Protein AF-A0A317F4U5-F1 (afdb_monomer_lite)

Radius of gyration: 27.17 Å; chains: 1; bounding box: 65×40×74 Å

Organism: NCBI:txid2203212

Sequence (390 aa):
MQNIIIYLKTLVPTIFLISTFNKLPAQENFINSLKSPYTVKEIDSVRKLLRTVDDRAFVFFRNNENKIIKLKGKTYVLELLSNIIYENKIKPYVINKDARPDWLYIEADLKQYGRFGRHAFLGRKAKQFRRQNDWSNAVPAYDQFFKEFPEDFNFYGWNMLTWEVFEGTLDKSLLKTALGWAKYTCRHFEKNGSLDDKASAIDTYANLLYKLGHRHKAITAQNMAVSFIKHSLDKELLSDLEKNLRLMKEGQPTWPLPTDQGIIFDNKLSWEALKSKAKAENKYIFLDCFATWCGPCKAMDADVFPRKVVGDALNRGFINVKIQFDQTSADNSYVKSWANDARTIEQQYQITGFPTYLFFSPDGELVQRETGYLNVTSFLELINKAKGSS

Secondary structure (DSSP, 8-state):
-----------S-TTSSTTTTTTHHHHHHHHHH--SSPPHHHHHHHHHH--STTSHHHHHHHHTHHHHHHHH-SSHHHHHHHHHHIIIIIGGG-SSTT----HHHHHHHHGGGHHHHHHHHHHHHHHHHHHTT-HHHHHHHHHHHHHH-GGG--HHHHHHHHHHHHHH---HHHHHHHHHHHHHHHHHHHHH--HHHHHHHHHHHHHHHHHTT-HHHHHHHHHHHHHHHTT-S-HHHHHHHHHHHHHHHHT--SS--TTSSS--EE-S--HHHHHHHHHHHT-EEEEEEE-TT-HHHHHHHHHTTT-HHHHHHHTTTEEEEEEE-S--TT--HHHHHTHHHHHHHHHHTT--SSSEEEEE-TTS-EEEEEES---HHHHHHHHHHHHS--

Foldseek 3Di:
DDDDDDDDPDDDDPPVPPVPPVPPPVLVVLLVPDDPPDDPVSLVVLLVQDQACPTVSVVSLVVCVVSVCVPPNNCVSLVSNLVRCCVPQPCVQLVDLPRDHPLVVSLVVLVVVPSSSVLNSLVVQLVSCVSPLVLVRNLVSVLVNCVSCVVPDPLVVLLVVLVCQLQSDLDLVSLVSSLVSLVVSLVVCVPPNQLLSNLSSLLSNLLSCVSNVVLVVSLVSLVVSLVSCVPPPCPVSNVLSVVLNVCSVVSHHSYQDLLNWFADADQDDDPVRQLVVLLVVQAKEKEWEAEPPDPLQVVCVVAARGDSNNSNLDVPRYRYHYAHLDDDPSDDPSNVSCPVVSVVCCVVVVDPAPGKIWMAGSNGHTQAIDHTHDHNVRSSVRSVSSVPSD

InterPro domains:
  IPR012336 Thioredoxin-like fold [PF13098] (276-386)
  IPR013766 Thioredoxin domain [PS51352] (246-388)
  IPR017937 Thioredoxin, conserved site [PS00194] (286-304)
  IPR036249 Thioredoxin-like superfamily [SSF52833] (267-386)

Structure (mmCIF, N/CA/C/O backbone):
data_AF-A0A317F4U5-F1
#
_entry.id   AF-A0A317F4U5-F1
#
loop_
_atom_site.group_PDB
_atom_site.id
_atom_site.type_symbol
_atom_site.label_atom_id
_atom_site.label_alt_id
_atom_site.label_comp_id
_atom_site.label_asym_id
_atom_site.label_entity_id
_atom_site.label_seq_id
_atom_site.pdbx_PDB_ins_code
_atom_site.Cartn_x
_atom_site.Cartn_y
_atom_site.Cartn_z
_atom_site.occupancy
_atom_site.B_iso_or_equiv
_atom_site.auth_seq_id
_atom_site.auth_comp_id
_atom_site.auth_asym_id
_atom_site.auth_atom_id
_atom_site.pdbx_PDB_model_num
ATOM 1 N N . MET A 1 1 ? -33.979 2.540 -44.798 1.00 33.62 1 MET A N 1
ATOM 2 C CA . MET A 1 1 ? -33.239 3.022 -45.988 1.00 33.62 1 MET A CA 1
ATOM 3 C C . MET A 1 1 ? -32.555 4.321 -45.586 1.00 33.62 1 MET A C 1
ATOM 5 O O . MET A 1 1 ? -33.257 5.200 -45.118 1.00 33.62 1 MET A O 1
ATOM 9 N N . GLN A 1 2 ? -31.235 4.284 -45.346 1.00 33.12 2 GLN A N 1
ATOM 10 C CA . GLN A 1 2 ? -30.190 4.815 -46.258 1.00 33.12 2 GLN A CA 1
ATOM 11 C C . GLN A 1 2 ? -30.317 6.331 -46.456 1.00 33.12 2 GLN A C 1
ATOM 13 O O . GLN A 1 2 ? -31.392 6.794 -46.790 1.00 33.12 2 GLN A O 1
ATOM 18 N N . ASN A 1 3 ? -29.298 7.175 -46.393 1.00 35.44 3 ASN A N 1
ATOM 19 C CA . ASN A 1 3 ? -27.866 7.128 -46.104 1.00 35.44 3 ASN A CA 1
ATOM 20 C C . ASN A 1 3 ? -27.429 8.615 -46.142 1.00 35.44 3 ASN A C 1
ATOM 22 O O . ASN A 1 3 ? -28.185 9.461 -46.614 1.00 35.44 3 ASN A O 1
ATOM 26 N N . ILE A 1 4 ? -26.161 8.862 -45.805 1.00 35.97 4 ILE A N 1
ATOM 27 C CA . ILE A 1 4 ? -25.355 10.065 -46.099 1.00 35.97 4 ILE A CA 1
ATOM 28 C C . ILE A 1 4 ? -25.397 11.166 -45.013 1.00 35.97 4 ILE A C 1
ATOM 30 O O . ILE A 1 4 ? -26.463 11.681 -44.720 1.00 35.97 4 ILE A O 1
ATOM 34 N N . ILE A 1 5 ? -24.319 11.688 -44.407 1.00 34.06 5 ILE A N 1
ATOM 35 C CA . ILE A 1 5 ? -22.869 11.410 -44.260 1.00 34.06 5 ILE A CA 1
ATOM 36 C C . ILE A 1 5 ? -22.247 12.774 -43.900 1.00 34.06 5 ILE A C 1
ATOM 38 O O . ILE A 1 5 ? -22.486 13.751 -44.595 1.00 34.06 5 ILE A O 1
ATOM 42 N N . ILE A 1 6 ? -21.452 12.793 -42.823 1.00 39.09 6 ILE A N 1
ATOM 43 C CA . ILE A 1 6 ? -20.218 13.581 -42.637 1.00 39.09 6 ILE A CA 1
ATOM 44 C C . ILE A 1 6 ? -20.325 15.095 -42.857 1.00 39.09 6 ILE A C 1
ATOM 46 O O . ILE A 1 6 ? -20.330 15.538 -43.986 1.00 39.09 6 ILE A O 1
ATOM 50 N N . TYR A 1 7 ? -20.232 15.882 -41.783 1.00 29.39 7 TYR A N 1
ATOM 51 C CA . TYR A 1 7 ? -19.363 17.069 -41.683 1.00 29.39 7 TYR A CA 1
ATOM 52 C C . TYR A 1 7 ? -19.534 17.642 -40.273 1.00 29.39 7 TYR A C 1
ATOM 54 O O . TYR A 1 7 ? -20.609 18.133 -39.968 1.00 29.39 7 TYR A O 1
ATOM 62 N N . LEU A 1 8 ? -18.514 17.505 -39.410 1.00 27.95 8 LEU A N 1
ATOM 63 C CA . LEU A 1 8 ? -18.194 18.361 -38.238 1.00 27.95 8 LEU A CA 1
ATOM 64 C C . LEU A 1 8 ? -17.140 17.676 -37.337 1.00 27.95 8 LEU A C 1
ATOM 66 O O . LEU A 1 8 ? -17.320 17.479 -36.139 1.00 27.95 8 LEU A O 1
ATOM 70 N N . LYS A 1 9 ? -16.004 17.283 -37.925 1.00 33.62 9 LYS A N 1
ATOM 71 C CA . LYS A 1 9 ? -14.795 16.881 -37.182 1.00 33.62 9 LYS A CA 1
ATOM 72 C C . LYS A 1 9 ? -13.543 17.440 -37.849 1.00 33.62 9 LYS A C 1
ATOM 74 O O . LYS A 1 9 ? -12.649 16.695 -38.207 1.00 33.62 9 LYS A O 1
ATOM 79 N N . THR A 1 10 ? -13.459 18.753 -38.017 1.00 41.75 10 THR A N 1
ATOM 80 C CA . THR A 1 10 ? -12.190 19.402 -38.377 1.00 41.75 10 THR A CA 1
ATOM 81 C C . THR A 1 10 ? -12.264 20.876 -38.026 1.00 41.75 10 THR A C 1
ATOM 83 O O . THR A 1 10 ? -12.712 21.652 -38.856 1.00 41.75 10 THR A O 1
ATOM 86 N N . LEU A 1 11 ? -11.826 21.260 -36.826 1.00 34.50 11 LEU A N 1
ATOM 87 C CA . LEU A 1 11 ? -11.314 22.605 -36.545 1.00 34.50 11 LEU A CA 1
ATOM 88 C C . LEU A 1 11 ? -10.354 22.529 -35.335 1.00 34.50 11 LEU A C 1
ATOM 90 O O . LEU A 1 11 ? -10.784 22.568 -34.190 1.00 34.50 11 LEU A O 1
ATOM 94 N N . VAL A 1 12 ? -9.053 22.451 -35.670 1.00 33.56 12 VAL A N 1
ATOM 95 C CA . VAL A 1 12 ? -7.865 22.941 -34.920 1.00 33.56 12 VAL A CA 1
ATOM 96 C C . VAL A 1 12 ? -7.406 22.087 -33.703 1.00 33.56 12 VAL A C 1
ATOM 98 O O . VAL A 1 12 ? -8.229 21.740 -32.864 1.00 33.56 12 VAL A O 1
ATOM 101 N N . PRO A 1 13 ? -6.097 21.722 -33.581 1.00 39.84 13 PRO A N 1
ATOM 102 C CA . PRO A 1 13 ? -4.945 22.535 -33.972 1.00 39.84 13 PRO A CA 1
ATOM 103 C C . PRO A 1 13 ? -3.962 21.915 -34.972 1.00 39.84 13 PRO A C 1
ATOM 105 O O . PRO A 1 13 ? -3.131 21.068 -34.651 1.00 39.84 13 PRO A O 1
ATOM 108 N N . THR A 1 14 ? -3.935 22.522 -36.158 1.00 41.16 14 THR A N 1
ATOM 109 C CA . THR A 1 14 ? -2.907 22.390 -37.206 1.00 41.16 14 THR A CA 1
ATOM 110 C C . THR A 1 14 ? -1.598 23.128 -36.865 1.00 41.16 14 THR A C 1
ATOM 112 O O . THR A 1 14 ? -0.742 23.295 -37.724 1.00 41.16 14 THR A O 1
ATOM 115 N N . ILE A 1 15 ? -1.392 23.560 -35.615 1.00 36.44 15 ILE A N 1
ATOM 116 C CA . ILE A 1 15 ? -0.146 24.231 -35.187 1.00 36.44 15 ILE A CA 1
ATOM 117 C C . ILE A 1 15 ? 0.834 23.251 -34.508 1.00 36.44 15 ILE A C 1
ATOM 119 O O . ILE A 1 15 ? 2.022 23.536 -34.412 1.00 36.44 15 ILE A O 1
ATOM 123 N N . PHE A 1 16 ? 0.402 22.035 -34.143 1.00 34.94 16 PHE A N 1
ATOM 124 C CA . PHE A 1 16 ? 1.296 21.027 -33.542 1.00 34.94 16 PHE A CA 1
ATOM 125 C C . PHE A 1 16 ? 1.908 20.025 -34.541 1.00 34.94 16 PHE A C 1
ATOM 127 O O . PHE A 1 16 ? 2.771 19.233 -34.169 1.00 34.94 16 PHE A O 1
ATOM 134 N N . LEU A 1 17 ? 1.492 20.054 -35.812 1.00 35.16 17 LEU A N 1
ATOM 135 C CA . LEU A 1 17 ? 1.841 19.031 -36.814 1.00 35.16 17 LEU A CA 1
ATOM 136 C C . LEU A 1 17 ? 3.035 19.378 -37.719 1.00 35.16 17 LEU A C 1
ATOM 138 O O . LEU A 1 17 ? 3.534 18.506 -38.422 1.00 35.16 17 LEU A O 1
ATOM 142 N N . ILE A 1 18 ? 3.539 20.615 -37.693 1.00 34.22 18 ILE A N 1
ATOM 143 C CA . ILE A 1 18 ? 4.608 21.040 -38.619 1.00 34.22 18 ILE A CA 1
ATOM 144 C C . ILE A 1 18 ? 6.018 20.806 -38.032 1.00 34.22 18 ILE A C 1
ATOM 146 O O . ILE A 1 18 ? 6.995 20.750 -38.775 1.00 34.22 18 ILE A O 1
ATOM 150 N N . SER A 1 19 ? 6.159 20.553 -36.723 1.00 36.72 19 SER A N 1
ATOM 151 C CA . SER A 1 19 ? 7.471 20.246 -36.113 1.00 36.72 19 SER A CA 1
ATOM 152 C C . SER A 1 19 ? 7.798 18.747 -36.007 1.00 36.72 19 SER A C 1
ATOM 154 O O . SER A 1 19 ? 8.943 18.391 -35.711 1.00 36.72 19 SER A O 1
ATOM 156 N N . THR A 1 20 ? 6.832 17.860 -36.274 1.00 41.16 20 THR A N 1
ATOM 157 C CA . THR A 1 20 ? 6.975 16.399 -36.129 1.00 41.16 20 THR A CA 1
ATOM 158 C C . THR A 1 20 ? 7.305 15.671 -37.433 1.00 41.16 20 THR A C 1
ATOM 160 O O . THR A 1 20 ? 7.953 14.628 -37.385 1.00 41.16 20 THR A O 1
ATOM 163 N N . PHE A 1 21 ? 6.971 16.223 -38.603 1.00 40.38 21 PHE A N 1
ATOM 164 C CA . PHE A 1 21 ? 7.146 15.505 -39.876 1.00 40.38 21 PHE A CA 1
ATOM 165 C C . PHE A 1 21 ? 8.576 15.511 -40.451 1.00 40.38 21 PHE A C 1
ATOM 167 O O . PHE A 1 21 ? 8.956 14.561 -41.128 1.00 40.38 21 PHE A O 1
ATOM 174 N N . ASN A 1 22 ? 9.420 16.495 -40.120 1.00 40.59 22 ASN A N 1
ATOM 175 C CA . ASN A 1 22 ? 10.781 16.591 -40.682 1.00 40.59 22 ASN A CA 1
ATOM 176 C C . ASN A 1 22 ? 11.891 15.921 -39.842 1.00 40.59 22 ASN A C 1
ATOM 178 O O . ASN A 1 22 ? 13.041 15.888 -40.273 1.00 40.59 22 ASN A O 1
ATOM 182 N N . LYS A 1 23 ? 11.587 15.364 -38.656 1.00 47.59 23 LYS A N 1
ATOM 183 C CA . LYS A 1 23 ? 12.585 14.662 -37.810 1.00 47.59 23 LYS A CA 1
ATOM 184 C C . LYS A 1 23 ? 12.578 13.135 -37.951 1.00 47.59 23 LYS A C 1
ATOM 186 O O . LYS A 1 23 ? 13.573 12.506 -37.594 1.00 47.59 23 LYS A O 1
ATOM 191 N N . LEU A 1 24 ? 11.503 12.552 -38.482 1.00 55.19 24 LEU A N 1
ATOM 192 C CA . LEU A 1 24 ? 11.314 11.099 -38.578 1.00 55.19 24 LEU A CA 1
ATOM 193 C C . LEU A 1 24 ? 12.369 10.392 -39.461 1.00 55.19 24 LEU A C 1
ATOM 195 O O . LEU A 1 24 ? 12.986 9.450 -38.969 1.00 55.19 24 LEU A O 1
ATOM 199 N N . PRO A 1 25 ? 12.708 10.851 -40.685 1.00 61.28 25 PRO A N 1
ATOM 200 C CA . PRO A 1 25 ? 13.601 10.088 -41.567 1.00 61.28 25 PRO A CA 1
ATOM 201 C C . PRO A 1 25 ? 15.041 9.984 -41.043 1.00 61.28 25 PRO A C 1
ATOM 203 O O . PRO A 1 25 ? 15.670 8.934 -41.127 1.00 61.28 25 PRO A O 1
ATOM 206 N N . ALA A 1 26 ? 15.575 11.060 -40.457 1.00 63.44 26 ALA A N 1
ATOM 207 C CA . ALA A 1 26 ? 16.945 11.081 -39.937 1.00 63.44 26 ALA A CA 1
ATOM 208 C C . ALA A 1 26 ? 17.109 10.196 -38.687 1.00 63.44 26 ALA A C 1
ATOM 210 O O . ALA A 1 26 ? 18.132 9.531 -38.520 1.00 63.44 26 ALA A O 1
ATOM 211 N N . GLN A 1 27 ? 16.090 10.161 -37.825 1.00 66.44 27 GLN A N 1
ATOM 212 C CA . GLN A 1 27 ? 16.061 9.298 -36.642 1.00 66.44 27 GLN A CA 1
ATOM 213 C C . GLN A 1 27 ? 15.911 7.822 -37.026 1.00 66.44 27 GLN A C 1
ATOM 215 O O . GLN A 1 27 ? 16.589 6.965 -36.456 1.00 66.44 27 GLN A O 1
ATOM 220 N N . GLU A 1 28 ? 15.074 7.527 -38.023 1.00 68.38 28 GLU A N 1
ATOM 221 C CA . GLU A 1 28 ? 14.923 6.180 -38.573 1.00 68.38 28 GLU A CA 1
ATOM 222 C C . GLU A 1 28 ? 16.214 5.686 -39.233 1.00 68.38 28 GLU A C 1
ATOM 224 O O . GLU A 1 28 ? 16.659 4.572 -38.951 1.00 68.38 28 GLU A O 1
ATOM 229 N N . ASN A 1 29 ? 16.862 6.529 -40.041 1.00 76.69 29 ASN A N 1
ATOM 230 C CA . ASN A 1 29 ? 18.138 6.209 -40.677 1.00 76.69 29 ASN A CA 1
ATOM 231 C C . ASN A 1 29 ? 19.235 5.934 -39.642 1.00 76.69 29 ASN A C 1
ATOM 233 O O . ASN A 1 29 ? 20.003 4.987 -39.805 1.00 76.69 29 ASN A O 1
ATOM 237 N N . PHE A 1 30 ? 19.273 6.701 -38.547 1.00 87.06 30 PHE A N 1
ATOM 238 C CA . PHE A 1 30 ? 20.222 6.468 -37.461 1.00 87.06 30 PHE A CA 1
ATOM 239 C C . PHE A 1 30 ? 20.032 5.089 -36.819 1.00 87.06 30 PHE A C 1
ATOM 241 O O . PHE A 1 30 ? 20.983 4.310 -36.791 1.00 87.06 30 PHE A O 1
ATOM 248 N N . ILE A 1 31 ? 18.821 4.750 -36.358 1.00 89.81 31 ILE A N 1
ATOM 249 C CA . ILE A 1 31 ? 18.563 3.464 -35.684 1.00 89.81 31 ILE A CA 1
ATOM 250 C C . ILE A 1 31 ? 18.871 2.290 -36.623 1.00 89.81 31 ILE A C 1
ATOM 252 O O . ILE A 1 31 ? 19.508 1.324 -36.204 1.00 89.81 31 ILE A O 1
ATOM 256 N N . ASN A 1 32 ? 18.470 2.388 -37.894 1.00 86.94 32 ASN A N 1
ATOM 257 C CA . ASN A 1 32 ? 18.713 1.340 -38.888 1.00 86.94 32 ASN A CA 1
ATOM 258 C C . ASN A 1 32 ? 20.203 1.174 -39.245 1.00 86.94 32 ASN A C 1
ATOM 260 O O . ASN A 1 32 ? 20.604 0.100 -39.689 1.00 86.94 32 ASN A O 1
ATOM 264 N N . SER A 1 33 ? 21.027 2.213 -39.062 1.00 90.25 33 SER A N 1
ATOM 265 C CA . SER A 1 33 ? 22.470 2.158 -39.338 1.00 90.25 33 SER A CA 1
ATOM 266 C C . SER A 1 33 ? 23.286 1.441 -38.255 1.00 90.25 33 SER A C 1
ATOM 268 O O . SER A 1 33 ? 24.412 1.015 -38.520 1.00 90.25 33 SER A O 1
ATOM 270 N N . LEU A 1 34 ? 22.733 1.285 -37.045 1.00 92.31 34 LEU A N 1
ATOM 271 C CA . LEU A 1 34 ? 23.450 0.711 -35.907 1.00 92.31 34 LEU A CA 1
ATOM 272 C C . LEU A 1 34 ? 23.696 -0.789 -36.094 1.00 92.31 34 LEU A C 1
ATOM 274 O O . LEU A 1 34 ? 22.777 -1.564 -36.369 1.00 92.31 34 LEU A O 1
ATOM 278 N N . LYS A 1 35 ? 24.934 -1.224 -35.842 1.00 90.69 35 LYS A N 1
ATOM 279 C CA . LYS A 1 35 ? 25.339 -2.637 -35.879 1.00 90.69 35 LYS A CA 1
ATOM 280 C C . LYS A 1 35 ? 25.895 -3.070 -34.526 1.00 90.69 35 LYS A C 1
ATOM 282 O O . LYS A 1 35 ? 26.501 -2.287 -33.811 1.00 90.69 35 LYS A O 1
ATOM 287 N N . SER A 1 36 ? 25.650 -4.326 -34.164 1.00 87.62 36 SER A N 1
ATOM 288 C CA . SER A 1 36 ? 26.175 -4.919 -32.928 1.00 87.62 36 SER A CA 1
ATOM 289 C C . SER A 1 36 ? 27.643 -5.348 -33.123 1.00 87.62 36 SER A C 1
ATOM 291 O O . SER A 1 36 ? 27.949 -5.831 -34.215 1.00 87.62 36 SER A O 1
ATOM 293 N N . PRO A 1 37 ? 28.530 -5.241 -32.110 1.00 91.62 37 PRO A N 1
ATOM 294 C CA . PRO A 1 37 ? 28.273 -4.814 -30.729 1.00 91.62 37 PRO A CA 1
ATOM 295 C C . PRO A 1 37 ? 27.984 -3.312 -30.610 1.00 91.62 37 PRO A C 1
ATOM 297 O O . PRO A 1 37 ? 28.650 -2.498 -31.234 1.00 91.62 37 PRO A O 1
ATOM 300 N N . TYR A 1 38 ? 26.991 -2.957 -29.789 1.00 94.44 38 TYR A N 1
ATOM 301 C CA . TYR A 1 38 ? 26.624 -1.558 -29.553 1.00 94.44 38 TYR A CA 1
ATOM 302 C C . TYR A 1 38 ? 27.523 -0.925 -28.494 1.00 94.44 38 TYR A C 1
ATOM 304 O O . TYR A 1 38 ? 27.883 -1.564 -27.504 1.00 94.44 38 TYR A O 1
ATOM 312 N N . THR A 1 39 ? 27.792 0.364 -28.650 1.00 95.44 39 THR A N 1
ATOM 313 C CA . THR A 1 39 ? 28.438 1.203 -27.642 1.00 95.44 39 THR A CA 1
ATOM 314 C C . THR A 1 39 ? 27.416 1.829 -26.691 1.00 95.44 39 THR A C 1
ATOM 316 O O . THR A 1 39 ? 26.244 2.029 -27.023 1.00 95.44 39 THR A O 1
ATOM 319 N N . VAL A 1 40 ? 27.871 2.213 -25.493 1.00 94.38 40 VAL A N 1
ATOM 320 C CA . VAL A 1 40 ? 27.048 2.922 -24.491 1.00 94.38 40 VAL A CA 1
ATOM 321 C C . VAL A 1 40 ? 26.433 4.192 -25.089 1.00 94.38 40 VAL A C 1
ATOM 323 O O . VAL A 1 40 ? 25.240 4.444 -24.916 1.00 94.38 40 VAL A O 1
ATOM 326 N N . LYS A 1 41 ? 27.231 4.950 -25.853 1.00 95.12 41 LYS A N 1
ATOM 327 C CA . LYS A 1 41 ? 26.834 6.217 -26.479 1.00 95.12 41 LYS A CA 1
ATOM 328 C C . LYS A 1 41 ? 25.754 6.033 -27.546 1.00 95.12 41 LYS A C 1
ATOM 330 O O . LYS A 1 41 ? 24.848 6.863 -27.632 1.00 95.12 41 LYS A O 1
ATOM 335 N N . GLU A 1 42 ? 25.822 4.968 -28.342 1.00 95.69 42 GLU A N 1
ATOM 336 C CA . GLU A 1 42 ? 24.786 4.651 -29.333 1.00 95.69 42 GLU A CA 1
ATOM 337 C C . GLU A 1 42 ? 23.465 4.315 -28.645 1.00 95.69 42 GLU A C 1
ATOM 339 O O . GLU A 1 42 ? 22.442 4.911 -28.978 1.00 95.69 42 GLU A O 1
ATOM 344 N N . ILE A 1 43 ? 23.491 3.455 -27.620 1.00 96.75 43 ILE A N 1
ATOM 345 C CA . ILE A 1 43 ? 22.289 3.111 -26.849 1.00 96.75 43 ILE A CA 1
ATOM 346 C C . ILE A 1 43 ? 21.677 4.348 -26.186 1.00 96.75 43 ILE A C 1
ATOM 348 O O . ILE A 1 43 ? 20.465 4.554 -26.266 1.00 96.75 43 ILE A O 1
ATOM 352 N N . ASP A 1 44 ? 22.496 5.219 -25.597 1.00 95.19 44 ASP A N 1
ATOM 353 C CA . ASP A 1 44 ? 22.004 6.462 -24.997 1.00 95.19 44 ASP A CA 1
ATOM 354 C C . ASP A 1 44 ? 21.450 7.438 -26.040 1.00 95.19 44 ASP A C 1
ATOM 356 O O . ASP A 1 44 ? 20.533 8.206 -25.742 1.00 95.19 44 ASP A O 1
ATOM 360 N N . SER A 1 45 ? 21.962 7.397 -27.271 1.00 94.62 45 SER A N 1
ATOM 361 C CA . SER A 1 45 ? 21.433 8.188 -28.384 1.00 94.62 45 SER A CA 1
ATOM 362 C C . SER A 1 45 ? 20.070 7.663 -28.834 1.00 94.62 45 SER A C 1
ATOM 364 O O . SER A 1 45 ? 19.146 8.462 -28.969 1.00 94.62 45 SER A O 1
ATOM 366 N N . VAL A 1 46 ? 19.892 6.341 -28.960 1.00 95.31 46 VAL A N 1
ATOM 367 C CA . VAL A 1 46 ? 18.578 5.741 -29.261 1.00 95.31 46 VAL A CA 1
ATOM 368 C C . VAL A 1 46 ? 17.578 6.006 -28.135 1.00 95.31 46 VAL A C 1
ATOM 370 O O . VAL A 1 46 ? 16.430 6.352 -28.403 1.00 95.31 46 VAL A O 1
ATOM 373 N N . ARG A 1 47 ? 18.003 5.945 -26.865 1.00 95.06 47 ARG A N 1
ATOM 374 C CA . ARG A 1 47 ? 17.145 6.260 -25.708 1.00 95.06 47 ARG A CA 1
ATOM 375 C C . ARG A 1 47 ? 16.541 7.661 -25.784 1.00 95.06 47 ARG A C 1
ATOM 377 O O . ARG A 1 47 ? 15.396 7.850 -25.394 1.00 95.06 47 ARG A O 1
ATOM 384 N N . LYS A 1 48 ? 17.281 8.656 -26.285 1.00 93.56 48 LYS A N 1
ATOM 385 C CA . LYS A 1 48 ? 16.774 10.036 -26.432 1.00 93.56 48 LYS A CA 1
ATOM 386 C C . LYS A 1 48 ? 15.625 10.147 -27.439 1.00 93.56 48 LYS A C 1
ATOM 388 O O . LYS A 1 48 ? 14.867 11.115 -27.369 1.00 93.56 48 LYS A O 1
ATOM 393 N N . LEU A 1 49 ? 15.514 9.182 -28.350 1.00 92.75 49 LEU A N 1
ATOM 394 C CA . LEU A 1 49 ? 14.453 9.091 -29.351 1.00 92.75 49 LEU A CA 1
ATOM 395 C C . LEU A 1 49 ? 13.203 8.381 -28.817 1.00 92.75 49 LEU A C 1
ATOM 397 O O . LEU A 1 49 ? 12.164 8.452 -29.454 1.00 92.75 49 LEU A O 1
ATOM 401 N N . LEU A 1 50 ? 13.297 7.715 -27.662 1.00 94.75 50 LEU A N 1
ATOM 402 C CA . LEU A 1 50 ? 12.203 6.962 -27.063 1.00 94.75 50 LEU A CA 1
ATOM 403 C C . LEU A 1 50 ? 11.302 7.872 -26.213 1.00 94.75 50 LEU A C 1
ATOM 405 O O . LEU A 1 50 ? 11.699 8.367 -25.155 1.00 94.75 50 LEU A O 1
ATOM 409 N N . ARG A 1 51 ? 10.079 8.082 -26.690 1.00 92.38 51 ARG A N 1
ATOM 410 C CA . ARG A 1 51 ? 9.011 8.906 -26.108 1.00 92.38 51 ARG A CA 1
ATOM 411 C C . ARG A 1 51 ? 7.716 8.129 -25.941 1.00 92.38 51 ARG A C 1
ATOM 413 O O . ARG A 1 51 ? 7.020 8.332 -24.947 1.00 92.38 51 ARG A O 1
ATOM 420 N N . THR A 1 52 ? 7.397 7.279 -26.908 1.00 94.75 52 THR A N 1
ATOM 421 C CA . THR A 1 52 ? 6.145 6.540 -26.972 1.00 94.75 52 THR A CA 1
ATOM 422 C C . THR A 1 52 ? 6.357 5.066 -27.298 1.00 94.75 52 THR A C 1
ATOM 424 O O . THR A 1 52 ? 7.423 4.660 -27.765 1.00 94.75 52 THR A O 1
ATOM 427 N N . VAL A 1 53 ? 5.326 4.256 -27.058 1.00 94.75 53 VAL A N 1
ATOM 428 C CA . VAL A 1 53 ? 5.295 2.843 -27.469 1.00 94.75 53 VAL A CA 1
ATOM 429 C C . VAL A 1 53 ? 5.310 2.644 -28.990 1.00 94.75 53 VAL A C 1
ATOM 431 O O . VAL A 1 53 ? 5.681 1.564 -29.445 1.00 94.75 53 VAL A O 1
ATOM 434 N N . ASP A 1 54 ? 4.955 3.675 -29.762 1.00 92.06 54 ASP A N 1
ATOM 435 C CA . ASP A 1 54 ? 4.883 3.629 -31.228 1.00 92.06 54 ASP A CA 1
ATOM 436 C C . ASP A 1 54 ? 6.221 4.003 -31.894 1.00 92.06 54 ASP A C 1
ATOM 438 O O . ASP A 1 54 ? 6.393 3.861 -33.106 1.00 92.06 54 ASP A O 1
ATOM 442 N N . ASP A 1 55 ? 7.207 4.456 -31.114 1.00 91.44 55 ASP A N 1
ATOM 443 C CA . ASP A 1 55 ? 8.498 4.871 -31.651 1.00 91.44 55 ASP A CA 1
ATOM 444 C C . ASP A 1 55 ? 9.327 3.669 -32.119 1.00 91.44 55 ASP A C 1
ATOM 446 O O . ASP A 1 55 ? 9.447 2.650 -31.432 1.00 91.44 55 ASP A O 1
ATOM 450 N N . ARG A 1 56 ? 10.069 3.822 -33.223 1.00 91.12 56 ARG A N 1
ATOM 451 C CA . ARG A 1 56 ? 11.043 2.797 -33.650 1.00 91.12 56 ARG A CA 1
ATOM 452 C C . ARG A 1 56 ? 12.096 2.490 -32.588 1.00 91.12 56 ARG A C 1
ATOM 454 O O . ARG A 1 56 ? 12.583 1.364 -32.521 1.00 91.12 56 ARG A O 1
ATOM 461 N N . ALA A 1 57 ? 12.433 3.467 -31.746 1.00 94.81 57 ALA A N 1
ATOM 462 C CA . ALA A 1 57 ? 13.315 3.254 -30.605 1.00 94.81 57 ALA A CA 1
ATOM 463 C C . ALA A 1 57 ? 12.748 2.194 -29.644 1.00 94.81 57 ALA A C 1
ATOM 465 O O . ALA A 1 57 ? 13.505 1.352 -29.165 1.00 94.81 57 ALA A O 1
ATOM 466 N N . PHE A 1 58 ? 11.428 2.168 -29.421 1.00 95.75 58 PHE A N 1
ATOM 467 C CA . PHE A 1 58 ? 10.767 1.165 -28.583 1.00 95.75 58 PHE A CA 1
ATOM 468 C C . PHE A 1 58 ? 10.979 -0.240 -29.160 1.00 95.75 58 PHE A C 1
ATOM 470 O O . PHE A 1 58 ? 11.447 -1.145 -28.464 1.00 95.75 58 PHE A O 1
ATOM 477 N N . VAL A 1 59 ? 10.727 -0.399 -30.464 1.00 94.81 59 VAL A N 1
ATOM 478 C CA . VAL A 1 59 ? 10.949 -1.658 -31.197 1.00 94.81 59 VAL A CA 1
ATOM 479 C C . VAL A 1 59 ? 12.424 -2.068 -31.167 1.00 94.81 59 VAL A C 1
ATOM 481 O O . VAL A 1 59 ? 12.736 -3.236 -30.938 1.00 94.81 59 VAL A O 1
ATOM 484 N N . PHE A 1 60 ? 13.345 -1.116 -31.339 1.00 95.94 60 PHE A N 1
ATOM 485 C CA . PHE A 1 60 ? 14.784 -1.368 -31.274 1.00 95.94 60 PHE A CA 1
ATOM 486 C C . PHE A 1 60 ? 15.201 -1.951 -29.920 1.00 95.94 60 PHE A C 1
ATOM 488 O O . PHE A 1 60 ? 15.878 -2.980 -29.889 1.00 95.94 60 PHE A O 1
ATOM 495 N N . PHE A 1 61 ? 14.787 -1.324 -28.813 1.00 97.12 61 PHE A N 1
ATOM 496 C CA . PHE A 1 61 ? 15.092 -1.802 -27.463 1.00 97.12 61 PHE A CA 1
ATOM 497 C C . PHE A 1 61 ? 14.485 -3.182 -27.208 1.00 97.12 61 PHE A C 1
ATOM 499 O O . PHE A 1 61 ? 15.185 -4.066 -26.715 1.00 97.12 61 PHE A O 1
ATOM 506 N N . ARG A 1 62 ? 13.225 -3.393 -27.616 1.00 95.56 62 ARG A N 1
ATOM 507 C CA . ARG A 1 62 ? 12.530 -4.682 -27.491 1.00 95.56 62 ARG A CA 1
ATOM 508 C C . ARG A 1 62 ? 13.284 -5.804 -28.208 1.00 95.56 62 ARG A C 1
ATOM 510 O O . ARG A 1 62 ? 13.522 -6.856 -27.627 1.00 95.56 62 ARG A O 1
ATOM 517 N N . ASN A 1 63 ? 13.698 -5.572 -29.452 1.00 95.19 63 ASN A N 1
ATOM 518 C CA . ASN A 1 63 ? 14.321 -6.602 -30.290 1.00 95.19 63 ASN A CA 1
ATOM 519 C C . ASN A 1 63 ? 15.794 -6.862 -29.946 1.00 95.19 63 ASN A C 1
ATOM 521 O O . ASN A 1 63 ? 16.345 -7.895 -30.324 1.00 95.19 63 ASN A O 1
ATOM 525 N N . ASN A 1 64 ? 16.450 -5.932 -29.249 1.00 95.75 64 ASN A N 1
ATOM 526 C CA . ASN A 1 64 ? 17.875 -6.020 -28.931 1.00 95.75 64 ASN A CA 1
ATOM 527 C C . ASN A 1 64 ? 18.162 -6.159 -27.433 1.00 95.75 64 ASN A C 1
ATOM 529 O O . ASN A 1 64 ? 19.315 -6.021 -27.023 1.00 95.75 64 ASN A O 1
ATOM 533 N N . GLU A 1 65 ? 17.153 -6.486 -26.627 1.00 94.06 65 GLU A N 1
ATOM 534 C CA . GLU A 1 65 ? 17.255 -6.574 -25.171 1.00 94.06 65 GLU A CA 1
ATOM 535 C C . GLU A 1 65 ? 18.478 -7.375 -24.698 1.00 94.06 65 GLU A C 1
ATOM 537 O O . GLU A 1 65 ? 19.328 -6.839 -23.990 1.00 94.06 65 GLU A O 1
ATOM 542 N N . ASN A 1 66 ? 18.637 -8.621 -25.157 1.00 92.69 66 ASN A N 1
ATOM 543 C CA . ASN A 1 66 ? 19.738 -9.499 -24.737 1.00 92.69 66 ASN A CA 1
ATOM 544 C C . ASN A 1 66 ? 21.132 -8.919 -25.033 1.00 92.69 66 ASN A C 1
ATOM 546 O O . ASN A 1 66 ? 22.091 -9.193 -24.311 1.00 92.69 66 ASN A O 1
ATOM 550 N N . LYS A 1 67 ? 21.260 -8.115 -26.097 1.00 94.50 67 LYS A N 1
ATOM 551 C CA . LYS A 1 67 ? 22.519 -7.444 -26.452 1.00 94.50 67 LYS A CA 1
ATOM 552 C C . LYS A 1 67 ? 22.771 -6.251 -25.531 1.00 94.50 67 LYS A C 1
ATOM 554 O O . LYS A 1 67 ? 23.903 -6.030 -25.118 1.00 94.50 67 LYS A O 1
ATOM 559 N N . ILE A 1 68 ? 21.718 -5.510 -25.194 1.00 95.31 68 ILE A N 1
ATOM 560 C CA . ILE A 1 68 ? 21.787 -4.312 -24.350 1.00 95.31 68 ILE A CA 1
ATOM 561 C C . ILE A 1 68 ? 21.998 -4.684 -22.878 1.00 95.31 68 ILE A C 1
ATOM 563 O O . ILE A 1 68 ? 22.728 -3.982 -22.182 1.00 95.31 68 ILE A O 1
ATOM 567 N N . ILE A 1 69 ? 21.460 -5.818 -22.415 1.00 92.25 69 ILE A N 1
ATOM 568 C CA . ILE A 1 69 ? 21.672 -6.331 -21.052 1.00 92.25 69 ILE A CA 1
ATOM 569 C C . ILE A 1 69 ? 23.164 -6.471 -20.729 1.00 92.25 69 ILE A C 1
ATOM 571 O O . ILE A 1 69 ? 23.592 -6.100 -19.637 1.00 92.25 69 ILE A O 1
ATOM 575 N N . LYS A 1 70 ? 23.972 -6.946 -21.688 1.00 89.62 70 LYS A N 1
ATOM 576 C CA . LYS A 1 70 ? 25.430 -7.087 -21.523 1.00 89.62 70 LYS A CA 1
ATOM 577 C C . LYS A 1 70 ? 26.146 -5.749 -21.309 1.00 89.62 70 LYS A C 1
ATOM 579 O O . LYS A 1 70 ? 27.248 -5.737 -20.779 1.00 89.62 70 LYS A O 1
ATOM 584 N N . LEU A 1 71 ? 25.531 -4.648 -21.736 1.00 93.38 71 LEU A N 1
ATOM 585 C CA . LEU A 1 71 ? 26.115 -3.310 -21.728 1.00 93.38 71 LEU A CA 1
ATOM 586 C C . LEU A 1 71 ? 25.595 -2.436 -20.580 1.00 93.38 71 LEU A C 1
ATOM 588 O O . LEU A 1 71 ? 26.349 -1.651 -20.015 1.00 93.38 71 LEU A O 1
ATOM 592 N N . LYS A 1 72 ? 24.296 -2.524 -20.279 1.00 93.50 72 LYS A N 1
ATOM 593 C CA . LYS A 1 72 ? 23.587 -1.609 -19.368 1.00 93.50 72 LYS A CA 1
ATOM 594 C C . LYS A 1 72 ? 23.021 -2.294 -18.120 1.00 93.50 72 LYS A C 1
ATOM 596 O O . LYS A 1 72 ? 22.511 -1.605 -17.245 1.00 93.50 72 LYS A O 1
ATOM 601 N N . GLY A 1 73 ? 23.119 -3.620 -18.024 1.00 90.94 73 GLY A N 1
ATOM 602 C CA . GLY A 1 73 ? 22.571 -4.400 -16.916 1.00 90.94 73 GLY A CA 1
ATOM 603 C C . GLY A 1 73 ? 21.219 -5.042 -17.234 1.00 90.94 73 GLY A C 1
ATOM 604 O O . GLY A 1 73 ? 20.531 -4.678 -18.189 1.00 90.94 73 GLY A O 1
ATOM 605 N N . LYS A 1 74 ? 20.854 -6.043 -16.425 1.00 88.56 74 LYS A N 1
ATOM 606 C CA . LYS A 1 74 ? 19.725 -6.955 -16.681 1.00 88.56 74 LYS A CA 1
ATOM 607 C C . LYS A 1 74 ? 18.351 -6.283 -16.646 1.00 88.56 74 LYS A C 1
ATOM 609 O O . LYS A 1 74 ? 17.492 -6.669 -17.430 1.00 88.56 74 LYS A O 1
ATOM 614 N N . THR A 1 75 ? 18.153 -5.279 -15.795 1.00 90.38 75 THR A N 1
ATOM 615 C CA . THR A 1 75 ? 16.846 -4.620 -15.628 1.00 90.38 75 THR A CA 1
ATOM 616 C C . THR A 1 75 ? 16.657 -3.415 -16.549 1.00 90.38 75 THR A C 1
ATOM 618 O O . THR A 1 75 ? 15.530 -2.987 -16.774 1.00 90.38 75 THR A O 1
ATOM 621 N N . TYR A 1 76 ? 17.729 -2.903 -17.167 1.00 94.06 76 TYR A N 1
ATOM 622 C CA . TYR A 1 76 ? 17.711 -1.626 -17.887 1.00 94.06 76 TYR A CA 1
ATOM 623 C C . TYR A 1 76 ? 16.619 -1.529 -18.962 1.00 94.06 76 TYR A C 1
ATOM 625 O O . TYR A 1 76 ? 15.855 -0.566 -18.990 1.00 94.06 76 TYR A O 1
ATOM 633 N N . VAL A 1 77 ? 16.539 -2.514 -19.864 1.00 96.25 77 VAL A N 1
ATOM 634 C CA . VAL A 1 77 ? 15.546 -2.495 -20.954 1.00 96.25 77 VAL A CA 1
ATOM 635 C C . VAL A 1 77 ? 14.140 -2.743 -20.416 1.00 96.25 77 VAL A C 1
ATOM 637 O O . VAL A 1 77 ? 13.199 -2.100 -20.879 1.00 96.25 77 VAL A O 1
ATOM 640 N N . LEU A 1 78 ? 14.005 -3.633 -19.426 1.00 95.31 78 LEU A N 1
ATOM 641 C CA . LEU A 1 78 ? 12.733 -3.929 -18.775 1.00 95.31 78 LEU A CA 1
ATOM 642 C C . LEU A 1 78 ? 12.139 -2.662 -18.160 1.00 95.31 78 LEU A C 1
ATOM 644 O O . LEU A 1 78 ? 11.065 -2.234 -18.570 1.00 95.31 78 LEU A O 1
ATOM 648 N N . GLU A 1 79 ? 12.876 -2.011 -17.264 1.00 94.38 79 GLU A N 1
ATOM 649 C CA . GLU A 1 79 ? 12.453 -0.778 -16.602 1.00 94.38 79 GLU A CA 1
ATOM 650 C C . GLU A 1 79 ? 12.176 0.348 -17.605 1.00 94.38 79 GLU A C 1
ATOM 652 O O . GLU A 1 79 ? 11.174 1.058 -17.486 1.00 94.38 79 GLU A O 1
ATOM 657 N N . LEU A 1 80 ? 13.038 0.511 -18.616 1.00 96.94 80 LEU A N 1
ATOM 658 C CA . LEU A 1 80 ? 12.885 1.552 -19.630 1.00 96.94 80 LEU A CA 1
ATOM 659 C C . LEU A 1 80 ? 11.571 1.396 -20.403 1.00 96.94 80 LEU A C 1
ATOM 661 O O . LEU A 1 80 ? 10.790 2.345 -20.476 1.00 96.94 80 LEU A O 1
ATOM 665 N N . LEU A 1 81 ? 11.318 0.215 -20.972 1.00 98.06 81 LEU A N 1
ATOM 666 C CA . LEU A 1 81 ? 10.121 -0.011 -21.782 1.00 98.06 81 LEU A CA 1
ATOM 667 C C . LEU A 1 81 ? 8.856 -0.044 -20.925 1.00 98.06 81 LEU A C 1
ATOM 669 O O . LEU A 1 81 ? 7.854 0.553 -21.316 1.00 98.06 81 LEU A O 1
ATOM 673 N N . SER A 1 82 ? 8.908 -0.643 -19.733 1.00 97.62 82 SER A N 1
ATOM 674 C CA . SER A 1 82 ? 7.794 -0.619 -18.781 1.00 97.62 82 SER A CA 1
ATOM 675 C C . SER A 1 82 ? 7.401 0.803 -18.378 1.00 97.62 82 SER A C 1
ATOM 677 O O . SER A 1 82 ? 6.214 1.111 -18.264 1.00 97.62 82 SER A O 1
ATOM 679 N N . ASN A 1 83 ? 8.375 1.701 -18.197 1.00 97.12 83 ASN A N 1
ATOM 680 C CA . ASN A 1 83 ? 8.098 3.101 -17.878 1.00 97.12 83 ASN A CA 1
ATOM 681 C C . ASN A 1 83 ? 7.432 3.845 -19.044 1.00 97.12 83 ASN A C 1
ATOM 683 O O . ASN A 1 83 ? 6.488 4.594 -18.805 1.00 97.12 83 ASN A O 1
ATOM 687 N N . ILE A 1 84 ? 7.861 3.613 -20.288 1.00 98.19 84 ILE A N 1
ATOM 688 C CA . ILE A 1 84 ? 7.209 4.202 -21.473 1.00 98.19 84 ILE A CA 1
ATOM 689 C C . ILE A 1 84 ? 5.768 3.703 -21.606 1.00 98.19 84 ILE A C 1
ATOM 691 O O . ILE A 1 84 ? 4.846 4.504 -21.752 1.00 98.19 84 ILE A O 1
ATOM 695 N N . ILE A 1 85 ? 5.555 2.392 -21.452 1.00 98.44 85 ILE A N 1
ATOM 696 C CA . ILE A 1 85 ? 4.214 1.797 -21.440 1.00 98.44 85 ILE A CA 1
ATOM 697 C C . ILE A 1 85 ? 3.355 2.436 -20.348 1.00 98.44 85 ILE A C 1
ATOM 699 O O . ILE A 1 85 ? 2.224 2.832 -20.613 1.00 98.44 85 ILE A O 1
ATOM 703 N N . TYR A 1 86 ? 3.879 2.580 -19.129 1.00 97.38 86 TYR A N 1
ATOM 704 C CA . TYR A 1 86 ? 3.153 3.235 -18.045 1.00 97.38 86 TYR A CA 1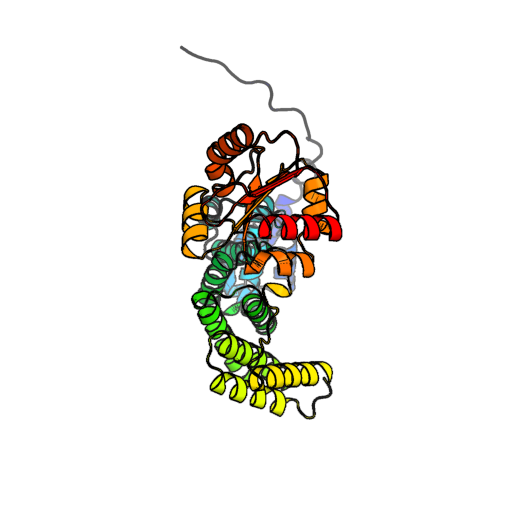
ATOM 705 C C . TYR A 1 86 ? 2.729 4.660 -18.418 1.00 97.38 86 TYR A C 1
ATOM 707 O O . TYR A 1 86 ? 1.550 4.990 -18.281 1.00 97.38 86 TYR A O 1
ATOM 715 N N . GLU A 1 87 ? 3.658 5.487 -18.900 1.00 96.69 87 GLU A N 1
ATOM 716 C CA . GLU A 1 87 ? 3.389 6.886 -19.244 1.00 96.69 87 GLU A CA 1
ATOM 717 C C . GLU A 1 87 ? 2.322 7.021 -20.340 1.00 96.69 87 GLU A C 1
ATOM 719 O O . GLU A 1 87 ? 1.476 7.910 -20.254 1.00 96.69 87 GLU A O 1
ATOM 724 N N . ASN A 1 88 ? 2.310 6.130 -21.338 1.00 95.69 88 ASN A N 1
ATOM 725 C CA . ASN A 1 88 ? 1.369 6.225 -22.459 1.00 95.69 88 ASN A CA 1
ATOM 726 C C . ASN A 1 88 ? 0.048 5.472 -22.249 1.00 95.69 88 ASN A C 1
ATOM 728 O O . ASN A 1 88 ? -0.965 5.881 -22.812 1.00 95.69 88 ASN A O 1
ATOM 732 N N . LYS A 1 89 ? 0.048 4.362 -21.499 1.00 96.62 89 LYS A N 1
ATOM 733 C CA . LYS A 1 89 ? -1.077 3.407 -21.451 1.00 96.62 89 LYS A CA 1
ATOM 734 C C . LYS A 1 89 ? -1.712 3.234 -20.074 1.00 96.62 89 LYS A C 1
ATOM 736 O O . LYS A 1 89 ? -2.832 2.753 -19.997 1.00 96.62 89 LYS A O 1
ATOM 741 N N . ILE A 1 90 ? -1.044 3.621 -18.983 1.00 97.00 90 ILE A N 1
ATOM 742 C CA . ILE A 1 90 ? -1.567 3.419 -17.616 1.00 97.00 90 ILE A CA 1
ATOM 743 C C . ILE A 1 90 ? -1.815 4.748 -16.905 1.00 97.00 90 ILE A C 1
ATOM 745 O O . ILE A 1 90 ? -2.868 4.932 -16.298 1.00 97.00 90 ILE A O 1
ATOM 749 N N . LYS A 1 91 ? -0.864 5.686 -16.975 1.00 96.06 91 LYS A N 1
ATOM 750 C CA . LYS A 1 91 ? -0.895 6.972 -16.263 1.00 96.06 91 LYS A CA 1
ATOM 751 C C . LYS A 1 91 ? -2.205 7.759 -16.432 1.00 96.06 91 LYS A C 1
ATOM 753 O O . LYS A 1 91 ? -2.673 8.275 -15.415 1.00 96.06 91 LYS A O 1
ATOM 758 N N . PRO A 1 92 ? -2.846 7.808 -17.620 1.00 95.44 92 PRO A N 1
ATOM 759 C CA . PRO A 1 92 ? -4.142 8.477 -17.781 1.00 95.44 92 PRO A CA 1
ATOM 760 C C . PRO A 1 92 ? -5.254 7.936 -16.870 1.00 95.44 92 PRO A C 1
ATOM 762 O O . PRO A 1 92 ? -6.194 8.661 -16.564 1.00 95.44 92 PRO A O 1
ATOM 765 N N . TYR A 1 93 ? -5.141 6.690 -16.402 1.00 93.44 93 TYR A N 1
ATOM 766 C CA . TYR A 1 93 ? -6.142 6.030 -15.563 1.00 93.44 93 TYR A CA 1
ATOM 767 C C . TYR A 1 93 ? -5.820 6.075 -14.057 1.00 93.44 93 TYR A C 1
ATOM 769 O O . TYR A 1 93 ? -6.654 5.694 -13.240 1.00 93.44 93 TYR A O 1
ATOM 777 N N . VAL A 1 94 ? -4.628 6.542 -13.660 1.00 93.69 94 VAL A N 1
ATOM 778 C CA . VAL A 1 94 ? -4.157 6.572 -12.253 1.00 93.69 94 VAL A CA 1
ATOM 779 C C . VAL A 1 94 ? -3.718 7.970 -11.800 1.00 93.69 94 VAL A C 1
ATOM 781 O O . VAL A 1 94 ? -2.781 8.140 -11.015 1.00 93.69 94 VAL A O 1
ATOM 784 N N . ILE A 1 95 ? -4.420 8.991 -12.295 1.00 88.69 95 ILE A N 1
ATOM 785 C CA . ILE A 1 95 ? -4.094 10.417 -12.128 1.00 88.69 95 ILE A CA 1
ATOM 786 C C . ILE A 1 95 ? -3.962 10.874 -10.666 1.00 88.69 95 ILE A C 1
ATOM 788 O O . ILE A 1 95 ? -3.179 11.771 -10.365 1.00 88.69 95 ILE A O 1
ATOM 792 N N . ASN A 1 96 ? -4.682 10.249 -9.734 1.00 87.56 96 ASN A N 1
ATOM 793 C CA . ASN A 1 96 ? -4.658 10.584 -8.311 1.00 87.56 96 ASN A CA 1
ATOM 794 C C . ASN A 1 96 ? -4.923 9.335 -7.447 1.00 87.56 96 ASN A C 1
ATOM 796 O O . ASN A 1 96 ? -5.097 8.232 -7.970 1.00 87.56 96 ASN A O 1
ATOM 800 N N . LYS A 1 97 ? -4.904 9.493 -6.117 1.00 83.44 97 LYS A N 1
ATOM 801 C CA . LYS A 1 97 ? -5.145 8.381 -5.180 1.00 83.44 97 LYS A CA 1
ATOM 802 C C . LYS A 1 97 ? -6.568 7.817 -5.315 1.00 83.44 97 LYS A C 1
ATOM 804 O O . LYS A 1 97 ? -6.773 6.617 -5.179 1.00 83.44 97 LYS A O 1
ATOM 809 N N . ASP A 1 98 ? -7.534 8.664 -5.654 1.00 83.25 98 ASP A N 1
ATOM 810 C CA . ASP A 1 98 ? -8.952 8.313 -5.704 1.00 83.25 98 ASP A CA 1
ATOM 811 C C . ASP A 1 98 ? -9.348 7.625 -7.021 1.00 83.25 98 ASP A C 1
ATOM 813 O O . ASP A 1 98 ? -10.385 6.972 -7.090 1.00 83.25 98 ASP A O 1
ATOM 817 N N . ALA A 1 99 ? -8.481 7.648 -8.037 1.00 86.06 99 ALA A N 1
ATOM 818 C CA . ALA A 1 99 ? -8.715 6.995 -9.320 1.00 86.06 99 ALA A CA 1
ATOM 819 C C . ALA A 1 99 ? -8.959 5.481 -9.170 1.00 86.06 99 ALA A C 1
ATOM 821 O O . ALA A 1 99 ? -8.170 4.767 -8.544 1.00 86.06 99 ALA A O 1
ATOM 822 N N . ARG A 1 100 ? -10.044 4.980 -9.771 1.00 87.12 100 ARG A N 1
ATOM 823 C CA . ARG A 1 100 ? -10.451 3.564 -9.765 1.00 87.12 100 ARG A CA 1
ATOM 824 C C . ARG A 1 100 ? -10.437 3.008 -11.198 1.00 87.12 100 ARG A C 1
ATOM 826 O O . ARG A 1 100 ? -11.489 2.913 -11.820 1.00 87.12 100 ARG A O 1
ATOM 833 N N . PRO A 1 101 ? -9.253 2.713 -11.755 1.00 92.31 101 PRO A N 1
ATOM 834 C CA . PRO A 1 101 ? -9.129 2.263 -13.138 1.00 92.31 101 PRO A CA 1
ATOM 835 C C . PRO A 1 101 ? -9.747 0.876 -13.362 1.00 92.31 101 PRO A C 1
ATOM 837 O O . PRO A 1 101 ? -9.709 0.019 -12.476 1.00 92.31 101 PRO A O 1
ATOM 840 N N . ASP A 1 102 ? -10.243 0.632 -14.577 1.00 93.88 102 ASP A N 1
ATOM 841 C CA . ASP A 1 102 ? -10.629 -0.708 -15.022 1.00 93.88 102 ASP A CA 1
ATOM 842 C C . ASP A 1 102 ? -9.371 -1.544 -15.290 1.00 93.88 102 ASP A C 1
ATOM 844 O O . ASP A 1 102 ? -8.764 -1.508 -16.365 1.00 93.88 102 ASP A O 1
ATOM 848 N N . TRP A 1 103 ? -8.949 -2.290 -14.272 1.00 94.44 103 TRP A N 1
ATOM 849 C CA . TRP A 1 103 ? -7.754 -3.117 -14.357 1.00 94.44 103 TRP A CA 1
ATOM 850 C C . TRP A 1 103 ? -7.873 -4.261 -15.365 1.00 94.44 103 TRP A C 1
ATOM 852 O O . TRP A 1 103 ? -6.837 -4.678 -15.871 1.00 94.44 103 TRP A O 1
ATOM 862 N N . LEU A 1 104 ? -9.077 -4.766 -15.659 1.00 94.81 104 LEU A N 1
ATOM 863 C CA . LEU A 1 104 ? -9.260 -5.855 -16.625 1.00 94.81 104 LEU A CA 1
ATOM 864 C C . LEU A 1 104 ? -9.031 -5.348 -18.046 1.00 94.81 104 LEU A C 1
ATOM 866 O O . LEU A 1 104 ? -8.297 -5.972 -18.815 1.00 94.81 104 LEU A O 1
ATOM 870 N N . TYR A 1 105 ? -9.606 -4.187 -18.365 1.00 95.38 105 TYR A N 1
ATOM 871 C CA . TYR A 1 105 ? -9.374 -3.516 -19.639 1.00 95.38 105 TYR A CA 1
ATOM 872 C C . TYR A 1 105 ? -7.888 -3.184 -19.834 1.00 95.38 105 TYR A C 1
ATOM 874 O O . TYR A 1 105 ? -7.303 -3.542 -20.857 1.00 95.38 105 TYR A O 1
ATOM 882 N N . ILE A 1 106 ? -7.256 -2.557 -18.833 1.00 96.94 106 ILE A N 1
ATOM 883 C CA . ILE A 1 106 ? -5.836 -2.185 -18.910 1.00 96.94 106 ILE A CA 1
ATOM 884 C C . ILE A 1 106 ? -4.961 -3.433 -19.075 1.00 96.94 106 ILE A C 1
ATOM 886 O O . ILE A 1 106 ? -4.049 -3.440 -19.897 1.00 96.94 106 ILE A O 1
ATOM 890 N N . GLU A 1 107 ? -5.227 -4.513 -18.337 1.00 96.81 107 GLU A N 1
ATOM 891 C CA . GLU A 1 107 ? -4.461 -5.755 -18.474 1.00 96.81 107 GLU A CA 1
ATOM 892 C C . GLU A 1 107 ? -4.562 -6.340 -19.884 1.00 96.81 107 GLU A C 1
ATOM 894 O O . GLU A 1 107 ? -3.553 -6.768 -20.445 1.00 96.81 107 GLU A O 1
ATOM 899 N N . ALA A 1 108 ? -5.765 -6.339 -20.466 1.00 97.12 108 ALA A N 1
ATOM 900 C CA . ALA A 1 108 ? -5.997 -6.833 -21.816 1.00 97.12 108 ALA A CA 1
ATOM 901 C C . ALA A 1 108 ? -5.238 -6.011 -22.870 1.00 97.12 108 ALA A C 1
ATOM 903 O O . ALA A 1 108 ? -4.554 -6.608 -23.704 1.00 97.12 108 ALA A O 1
ATOM 904 N N . ASP A 1 109 ? -5.292 -4.675 -22.797 1.00 95.50 109 ASP A N 1
ATOM 905 C CA . ASP A 1 109 ? -4.566 -3.784 -23.718 1.00 95.50 109 ASP A CA 1
ATOM 906 C C . ASP A 1 109 ? -3.045 -3.982 -23.629 1.00 95.50 109 ASP A C 1
ATOM 908 O O . ASP A 1 109 ? -2.333 -3.953 -24.635 1.00 95.50 109 ASP A O 1
ATOM 912 N N . LEU A 1 110 ? -2.524 -4.256 -22.431 1.00 97.75 110 LEU A N 1
ATOM 913 C CA . LEU A 1 110 ? -1.085 -4.377 -22.211 1.00 97.75 110 LEU A CA 1
ATOM 914 C C . LEU A 1 110 ? -0.480 -5.717 -22.653 1.00 97.75 110 LEU A C 1
ATOM 916 O O . LEU A 1 110 ? 0.747 -5.810 -22.777 1.00 97.75 110 LEU A O 1
ATOM 920 N N . LYS A 1 111 ? -1.297 -6.738 -22.956 1.00 96.62 111 LYS A N 1
ATOM 921 C CA . LYS A 1 111 ? -0.816 -8.065 -23.400 1.00 96.62 111 LYS A CA 1
ATOM 922 C C . LYS A 1 111 ? 0.091 -7.991 -24.630 1.00 96.62 111 LYS A C 1
ATOM 924 O O . LYS A 1 111 ? 1.065 -8.738 -24.717 1.00 96.62 111 LYS A O 1
ATOM 929 N N . GLN A 1 112 ? -0.168 -7.060 -25.547 1.00 95.50 112 GLN A N 1
ATOM 930 C CA . GLN A 1 112 ? 0.622 -6.874 -26.774 1.00 95.50 112 GLN A CA 1
ATOM 931 C C . GLN A 1 112 ? 2.104 -6.515 -26.516 1.00 95.50 112 GLN A C 1
ATOM 933 O O . GLN A 1 112 ? 2.987 -6.800 -27.337 1.00 95.50 112 GLN A O 1
ATOM 938 N N . TYR A 1 113 ? 2.410 -5.942 -25.347 1.00 96.69 113 TYR A N 1
ATOM 939 C CA . TYR A 1 113 ? 3.773 -5.572 -24.953 1.00 96.69 113 TYR A CA 1
ATOM 940 C C . TYR A 1 113 ? 4.509 -6.691 -24.195 1.00 96.69 113 TYR A C 1
ATOM 942 O O . TYR A 1 113 ? 5.655 -6.502 -23.782 1.00 96.69 113 TYR A O 1
ATOM 950 N N . GLY A 1 114 ? 3.892 -7.867 -24.024 1.00 96.44 114 GLY A N 1
ATOM 951 C CA . GLY A 1 114 ? 4.502 -9.025 -23.367 1.00 96.44 114 GLY A CA 1
ATOM 952 C C . GLY A 1 114 ? 4.984 -8.712 -21.946 1.00 96.44 114 GLY A C 1
ATOM 953 O O . GLY A 1 114 ? 4.299 -8.030 -21.184 1.00 96.44 114 GLY A O 1
ATOM 954 N N . ARG A 1 115 ? 6.189 -9.179 -21.589 1.00 95.38 115 ARG A N 1
ATOM 955 C CA . ARG A 1 115 ? 6.762 -8.989 -20.242 1.00 95.38 115 ARG A CA 1
ATOM 956 C C . ARG A 1 115 ? 6.912 -7.524 -19.816 1.00 95.38 115 ARG A C 1
ATOM 958 O O . ARG A 1 115 ? 6.757 -7.241 -18.637 1.00 95.38 115 ARG A O 1
ATOM 965 N N . PHE A 1 116 ? 7.141 -6.596 -20.749 1.00 96.88 116 PHE A N 1
ATOM 966 C CA . PHE A 1 116 ? 7.229 -5.160 -20.446 1.00 96.88 116 PHE A CA 1
ATOM 967 C C . PHE A 1 116 ? 5.862 -4.597 -20.035 1.00 96.88 116 PHE A C 1
ATOM 969 O O . PHE A 1 116 ? 5.743 -3.867 -19.055 1.00 96.88 116 PHE A O 1
ATOM 976 N N . GLY A 1 117 ? 4.801 -5.001 -20.744 1.00 97.94 117 GLY A N 1
ATOM 977 C CA . GLY A 1 117 ? 3.426 -4.653 -20.378 1.00 97.94 117 GLY A CA 1
ATOM 978 C C . GLY A 1 117 ? 3.025 -5.263 -19.041 1.00 97.94 117 GLY A C 1
ATOM 979 O O . GLY A 1 117 ? 2.448 -4.581 -18.197 1.00 97.94 117 GLY A O 1
ATOM 980 N N . ARG A 1 118 ? 3.397 -6.529 -18.816 1.00 97.25 118 ARG A N 1
ATOM 981 C CA . ARG A 1 118 ? 3.126 -7.248 -17.567 1.00 97.25 118 ARG A CA 1
ATOM 982 C C . ARG A 1 118 ? 3.793 -6.596 -16.357 1.00 97.25 118 ARG A C 1
ATOM 984 O O . ARG A 1 118 ? 3.141 -6.391 -15.334 1.00 97.25 118 ARG A O 1
ATOM 991 N N . HIS A 1 119 ? 5.064 -6.236 -16.502 1.00 96.81 119 HIS A N 1
ATOM 992 C CA . HIS A 1 119 ? 5.844 -5.531 -15.490 1.00 96.81 119 HIS A CA 1
ATOM 993 C C . HIS A 1 119 ? 5.237 -4.163 -15.157 1.00 96.81 119 HIS A C 1
ATOM 995 O O . HIS A 1 119 ? 4.937 -3.887 -13.992 1.00 96.81 119 HIS A O 1
ATOM 1001 N N . ALA A 1 120 ? 4.946 -3.352 -16.182 1.00 97.06 120 ALA A N 1
ATOM 1002 C CA . ALA A 1 120 ? 4.294 -2.056 -16.010 1.00 97.06 120 ALA A CA 1
ATOM 1003 C C . ALA A 1 120 ? 2.931 -2.187 -15.311 1.00 97.06 120 ALA A C 1
ATOM 1005 O O . ALA A 1 120 ? 2.629 -1.425 -14.393 1.00 97.06 120 ALA A O 1
ATOM 1006 N N . PHE A 1 121 ? 2.120 -3.166 -15.717 1.00 97.62 121 PHE A N 1
ATOM 1007 C CA . PHE A 1 121 ? 0.791 -3.404 -15.166 1.00 97.62 121 PHE A CA 1
ATOM 1008 C C . PHE A 1 121 ? 0.831 -3.726 -13.672 1.00 97.62 121 PHE A C 1
ATOM 1010 O O . PHE A 1 121 ? 0.245 -2.996 -12.869 1.00 97.62 121 PHE A O 1
ATOM 1017 N N . LEU A 1 122 ? 1.532 -4.797 -13.290 1.00 96.25 122 LEU A N 1
ATOM 1018 C CA . LEU A 1 122 ? 1.521 -5.305 -11.919 1.00 96.25 122 LEU A CA 1
ATOM 1019 C C . LEU A 1 122 ? 2.079 -4.279 -10.926 1.00 96.25 122 LEU A C 1
ATOM 1021 O O . LEU A 1 122 ? 1.428 -3.976 -9.924 1.00 96.25 122 LEU A O 1
ATOM 1025 N N . GLY A 1 123 ? 3.234 -3.679 -11.234 1.00 92.56 123 GLY A N 1
ATOM 1026 C CA . GLY A 1 123 ? 3.868 -2.710 -10.339 1.00 92.56 123 GLY A CA 1
ATOM 1027 C C . GLY A 1 123 ? 3.024 -1.447 -10.135 1.00 92.56 123 GLY A C 1
ATOM 1028 O O . GLY A 1 123 ? 2.968 -0.892 -9.034 1.00 92.56 123 GLY A O 1
ATOM 1029 N N . ARG A 1 124 ? 2.327 -0.981 -11.179 1.00 95.38 124 ARG A N 1
ATOM 1030 C CA . ARG A 1 124 ? 1.498 0.235 -11.113 1.00 95.38 124 ARG A CA 1
ATOM 1031 C C . ARG A 1 124 ? 0.135 -0.027 -10.483 1.00 95.38 124 ARG A C 1
ATOM 1033 O O . ARG A 1 124 ? -0.323 0.810 -9.705 1.00 95.38 124 ARG A O 1
ATOM 1040 N N . LYS A 1 125 ? -0.452 -1.200 -10.726 1.00 96.56 125 LYS A N 1
ATOM 1041 C CA . LYS A 1 125 ? -1.663 -1.678 -10.048 1.00 96.56 125 LYS A CA 1
ATOM 1042 C C . LYS A 1 125 ? -1.460 -1.789 -8.542 1.00 96.56 125 LYS A C 1
ATOM 1044 O O . LYS A 1 125 ? -2.211 -1.181 -7.781 1.00 96.56 125 LYS A O 1
ATOM 1049 N N . ALA A 1 126 ? -0.394 -2.463 -8.114 1.00 95.75 126 ALA A N 1
ATOM 1050 C CA . ALA A 1 126 ? -0.056 -2.597 -6.699 1.00 95.75 126 ALA A CA 1
ATOM 1051 C C . ALA A 1 126 ? 0.161 -1.231 -6.023 1.00 95.75 126 ALA A C 1
ATOM 1053 O O . ALA A 1 126 ? -0.396 -0.956 -4.958 1.00 95.75 126 ALA A O 1
ATOM 1054 N N . LYS A 1 127 ? 0.898 -0.325 -6.685 1.00 94.56 127 LYS A N 1
ATOM 1055 C CA . LYS A 1 127 ? 1.137 1.033 -6.175 1.00 94.56 127 LYS A CA 1
ATOM 1056 C C . LYS A 1 127 ? -0.148 1.854 -6.050 1.00 94.56 127 LYS A C 1
ATOM 1058 O O . LYS A 1 127 ? -0.271 2.625 -5.101 1.00 94.56 127 LYS A O 1
ATOM 1063 N N . GLN A 1 128 ? -1.098 1.708 -6.974 1.00 95.00 128 GLN A N 1
ATOM 1064 C CA . GLN A 1 128 ? -2.371 2.425 -6.889 1.00 95.00 128 GLN A CA 1
ATOM 1065 C C . GLN A 1 128 ? -3.209 1.950 -5.697 1.00 95.00 128 GLN A C 1
ATOM 1067 O O . GLN A 1 128 ? -3.699 2.790 -4.948 1.00 95.00 128 GLN A O 1
ATOM 1072 N N . PHE A 1 129 ? -3.302 0.638 -5.459 1.00 94.69 129 PHE A N 1
ATOM 1073 C CA . PHE A 1 129 ? -3.985 0.116 -4.268 1.00 94.69 129 PHE A CA 1
ATOM 1074 C C . PHE A 1 129 ? -3.315 0.564 -2.968 1.00 94.69 129 PHE A C 1
ATOM 1076 O O . PHE A 1 129 ? -3.993 0.980 -2.033 1.00 94.69 129 PHE A O 1
ATOM 1083 N N . ARG A 1 130 ? -1.978 0.579 -2.924 1.00 93.19 130 ARG A N 1
ATOM 1084 C CA . ARG A 1 130 ? -1.230 1.114 -1.778 1.00 93.19 130 ARG A CA 1
ATOM 1085 C C . ARG A 1 130 ? -1.546 2.586 -1.509 1.00 93.19 130 ARG A C 1
ATOM 1087 O O . ARG A 1 130 ? -1.799 2.943 -0.370 1.00 93.19 130 ARG A O 1
ATOM 1094 N N . ARG A 1 131 ? -1.616 3.437 -2.543 1.00 87.69 131 ARG A N 1
ATOM 1095 C CA . ARG A 1 131 ? -2.030 4.853 -2.396 1.00 87.69 131 ARG A CA 1
ATOM 1096 C C . ARG A 1 131 ? -3.454 5.016 -1.858 1.00 87.69 131 ARG A C 1
ATOM 1098 O O . ARG A 1 1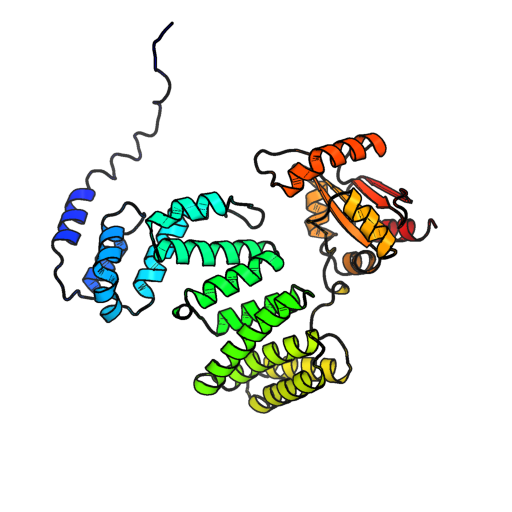31 ? -3.785 6.079 -1.343 1.00 87.69 131 ARG A O 1
ATOM 1105 N N . GLN A 1 132 ? -4.289 3.995 -2.025 1.00 84.69 132 GLN A N 1
ATOM 1106 C CA . GLN A 1 132 ? -5.666 3.936 -1.534 1.00 84.69 132 GLN A CA 1
ATOM 1107 C C . GLN A 1 132 ? -5.770 3.326 -0.134 1.00 84.69 132 GLN A C 1
ATOM 1109 O O . GLN A 1 132 ? -6.880 3.222 0.381 1.00 84.69 132 GLN A O 1
ATOM 1114 N N . ASN A 1 133 ? -4.648 2.903 0.461 1.00 83.00 133 ASN A N 1
ATOM 1115 C CA . ASN A 1 133 ? -4.602 2.077 1.668 1.00 83.00 133 ASN A CA 1
ATOM 1116 C C . ASN A 1 133 ? -5.417 0.772 1.544 1.00 83.00 133 ASN A C 1
ATOM 1118 O O . ASN A 1 133 ? -5.826 0.183 2.542 1.00 83.00 133 ASN A O 1
ATOM 1122 N N . ASP A 1 134 ? -5.650 0.291 0.318 1.00 86.31 134 ASP A N 1
ATOM 1123 C CA . ASP A 1 134 ? -6.361 -0.959 0.054 1.00 86.31 134 ASP A CA 1
ATOM 1124 C C . ASP A 1 134 ? -5.387 -2.136 0.123 1.00 86.31 134 ASP A C 1
ATOM 1126 O O . ASP A 1 134 ? -4.982 -2.719 -0.886 1.00 86.31 134 ASP A O 1
ATOM 1130 N N . TRP A 1 135 ? -4.983 -2.483 1.342 1.00 89.88 135 TRP A N 1
ATOM 1131 C CA . TRP A 1 135 ? -4.022 -3.559 1.577 1.00 89.88 135 TRP A CA 1
ATOM 1132 C C . TRP A 1 135 ? -4.525 -4.925 1.110 1.00 89.88 135 TRP A C 1
ATOM 1134 O O . TRP A 1 135 ? -3.712 -5.746 0.682 1.00 89.88 135 TRP A O 1
ATOM 1144 N N . SER A 1 136 ? -5.846 -5.150 1.112 1.00 91.06 136 SER A N 1
ATOM 1145 C CA . SER A 1 136 ? -6.452 -6.386 0.600 1.00 91.06 136 SER A CA 1
ATOM 1146 C C . SER A 1 136 ? -6.138 -6.646 -0.867 1.00 91.06 136 SER A C 1
ATOM 1148 O O . SER A 1 136 ? -5.958 -7.801 -1.240 1.00 91.06 136 SER A O 1
ATOM 1150 N N . ASN A 1 137 ? -6.028 -5.595 -1.680 1.00 94.00 137 ASN A N 1
ATOM 1151 C CA . ASN A 1 137 ? -5.659 -5.716 -3.087 1.00 94.00 137 ASN A CA 1
ATOM 1152 C C . ASN A 1 137 ? -4.177 -5.405 -3.341 1.00 94.00 137 ASN A C 1
ATOM 1154 O O . ASN A 1 137 ? -3.561 -6.010 -4.220 1.00 94.00 137 ASN A O 1
ATOM 1158 N N . ALA A 1 138 ? -3.574 -4.505 -2.558 1.00 95.56 138 ALA A N 1
ATOM 1159 C CA . ALA A 1 138 ? -2.171 -4.135 -2.707 1.00 95.56 138 ALA A CA 1
ATOM 1160 C C . ALA A 1 138 ? -1.236 -5.310 -2.405 1.00 95.56 138 ALA A C 1
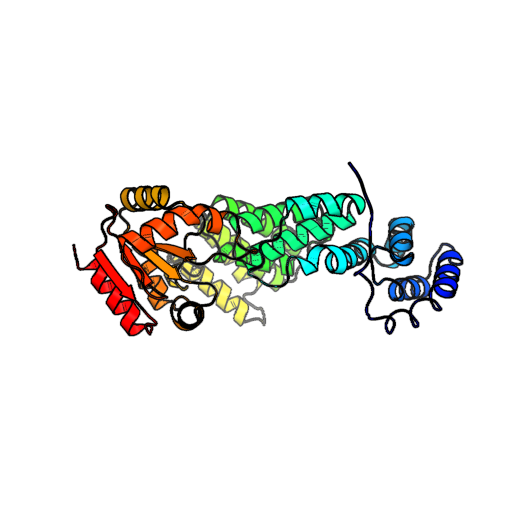ATOM 1162 O O . ALA A 1 138 ? -0.323 -5.570 -3.186 1.00 95.56 138 ALA A O 1
ATOM 1163 N N . VAL A 1 139 ? -1.464 -6.036 -1.302 1.00 96.81 139 VAL A N 1
ATOM 1164 C CA . VAL A 1 139 ? -0.563 -7.114 -0.871 1.00 96.81 139 VAL A CA 1
ATOM 1165 C C . VAL A 1 139 ? -0.515 -8.259 -1.888 1.00 96.81 139 VAL A C 1
ATOM 1167 O O . VAL A 1 139 ? 0.591 -8.592 -2.311 1.00 96.81 139 VAL A O 1
ATOM 1170 N N . PRO A 1 140 ? -1.643 -8.823 -2.369 1.00 96.88 140 PRO A N 1
ATOM 1171 C CA . PRO A 1 140 ? -1.602 -9.839 -3.420 1.00 96.88 140 PRO A CA 1
ATOM 1172 C C . PRO A 1 140 ? -0.973 -9.341 -4.725 1.00 96.88 140 PRO A C 1
ATOM 1174 O O . PRO A 1 140 ? -0.223 -10.078 -5.359 1.00 96.88 140 PRO A O 1
ATOM 1177 N N . ALA A 1 141 ? -1.233 -8.089 -5.122 1.00 96.25 141 ALA A N 1
ATOM 1178 C CA . ALA A 1 141 ? -0.653 -7.522 -6.338 1.00 96.25 141 ALA A CA 1
ATOM 1179 C C . ALA A 1 141 ? 0.874 -7.359 -6.232 1.00 96.25 141 ALA A C 1
ATOM 1181 O O . ALA A 1 141 ? 1.592 -7.679 -7.180 1.00 96.25 141 ALA A O 1
ATOM 1182 N N . TYR A 1 142 ? 1.381 -6.908 -5.080 1.00 96.19 142 TYR A N 1
ATOM 1183 C CA . TYR A 1 142 ? 2.819 -6.855 -4.811 1.00 96.19 142 TYR A CA 1
ATOM 1184 C C . TYR A 1 142 ? 3.436 -8.249 -4.724 1.00 96.19 142 TYR A C 1
ATOM 1186 O O . TYR A 1 142 ? 4.501 -8.466 -5.294 1.00 96.19 142 TYR A O 1
ATOM 1194 N N . ASP A 1 143 ? 2.770 -9.204 -4.074 1.00 96.00 143 ASP A N 1
ATOM 1195 C CA . ASP A 1 143 ? 3.258 -10.582 -3.974 1.00 96.00 143 ASP A CA 1
ATOM 1196 C C . ASP A 1 143 ? 3.386 -11.233 -5.358 1.00 96.00 143 ASP A C 1
ATOM 1198 O O . ASP A 1 143 ? 4.375 -11.900 -5.660 1.00 96.00 143 ASP A O 1
ATOM 1202 N N . GLN A 1 144 ? 2.409 -10.989 -6.234 1.00 96.06 144 GLN A N 1
ATOM 1203 C CA . GLN A 1 144 ? 2.457 -11.427 -7.622 1.00 96.06 144 GLN A CA 1
ATOM 1204 C C . GLN A 1 144 ? 3.591 -10.747 -8.397 1.00 96.06 144 GLN A C 1
ATOM 1206 O O . GLN A 1 144 ? 4.352 -11.433 -9.076 1.00 96.06 144 GLN A O 1
ATOM 1211 N N . PHE A 1 145 ? 3.741 -9.424 -8.269 1.00 95.50 145 PHE A N 1
ATOM 1212 C CA . PHE A 1 145 ? 4.847 -8.693 -8.891 1.00 95.50 145 PHE A CA 1
ATOM 1213 C C . PHE A 1 145 ? 6.207 -9.247 -8.451 1.00 95.50 145 PHE A C 1
ATOM 1215 O O . PHE A 1 145 ? 7.062 -9.496 -9.291 1.00 95.50 145 PHE A O 1
ATOM 1222 N N . PHE A 1 146 ? 6.379 -9.512 -7.155 1.00 91.62 146 PHE A N 1
ATOM 1223 C CA . PHE A 1 146 ? 7.604 -10.081 -6.600 1.00 91.62 146 PHE A CA 1
ATOM 1224 C C . PHE A 1 146 ? 7.930 -11.466 -7.166 1.00 91.62 146 PHE A C 1
ATOM 1226 O O . PHE A 1 146 ? 9.079 -11.744 -7.500 1.00 91.62 146 PHE A O 1
ATOM 1233 N N . LYS A 1 147 ? 6.924 -12.338 -7.290 1.00 93.50 147 LYS A N 1
ATOM 1234 C CA . LYS A 1 147 ? 7.099 -13.688 -7.845 1.00 93.50 147 LYS A CA 1
ATOM 1235 C C . LYS A 1 147 ? 7.449 -13.671 -9.332 1.00 93.50 147 LYS A C 1
ATOM 1237 O O . LYS A 1 147 ? 8.207 -14.530 -9.772 1.00 93.50 147 LYS A O 1
ATOM 1242 N N . GLU A 1 148 ? 6.885 -12.733 -10.092 1.00 95.06 148 GLU A N 1
ATOM 1243 C CA . GLU A 1 148 ? 7.112 -12.624 -11.539 1.00 95.06 148 GLU A CA 1
ATOM 1244 C C . GLU A 1 148 ? 8.395 -11.849 -11.895 1.00 95.06 148 GLU A C 1
ATOM 1246 O O . GLU A 1 148 ? 9.008 -12.162 -12.913 1.00 95.06 148 GLU A O 1
ATOM 1251 N N . PHE A 1 149 ? 8.819 -10.886 -11.065 1.00 92.56 149 PHE A N 1
ATOM 1252 C CA . PHE A 1 149 ? 9.980 -10.012 -11.302 1.00 92.56 149 PHE A CA 1
ATOM 1253 C C . PHE A 1 149 ? 10.876 -9.876 -10.054 1.00 92.56 149 PHE A C 1
ATOM 1255 O O . PHE A 1 149 ? 11.008 -8.786 -9.487 1.00 92.56 149 PHE A O 1
ATOM 1262 N N . PRO A 1 150 ? 11.498 -10.967 -9.573 1.00 88.25 150 PRO A N 1
ATOM 1263 C CA . PRO A 1 150 ? 12.346 -10.933 -8.380 1.00 88.25 150 PRO A CA 1
ATOM 1264 C C . PRO A 1 150 ? 13.619 -10.085 -8.553 1.00 88.25 150 PRO A C 1
ATOM 1266 O O . PRO A 1 150 ? 14.206 -9.655 -7.563 1.00 88.25 150 PRO A O 1
ATOM 1269 N N . GLU A 1 151 ? 14.068 -9.834 -9.784 1.00 83.19 151 GLU A N 1
ATOM 1270 C CA . GLU A 1 151 ? 15.235 -8.999 -10.093 1.00 83.19 151 GLU A CA 1
ATOM 1271 C C . GLU A 1 151 ? 15.040 -7.511 -9.770 1.00 83.19 151 GLU A C 1
ATOM 1273 O O . GLU A 1 151 ? 16.020 -6.809 -9.529 1.00 83.19 151 GLU A O 1
ATOM 1278 N N . ASP A 1 152 ? 13.791 -7.051 -9.698 1.00 80.75 152 ASP A N 1
ATOM 1279 C CA . ASP A 1 152 ? 13.415 -5.671 -9.366 1.00 80.75 152 ASP A CA 1
ATOM 1280 C C . ASP A 1 152 ? 13.398 -5.407 -7.852 1.00 80.75 152 ASP A C 1
ATOM 1282 O O . ASP A 1 152 ? 12.973 -4.348 -7.372 1.00 80.75 152 ASP A O 1
ATOM 1286 N N . PHE A 1 153 ? 13.824 -6.390 -7.059 1.00 77.75 153 PHE A N 1
ATOM 1287 C CA . PHE A 1 153 ? 13.764 -6.316 -5.613 1.00 77.75 153 PHE A CA 1
ATOM 1288 C C . PHE A 1 153 ? 14.793 -5.328 -5.050 1.00 77.75 153 PHE A C 1
ATOM 1290 O O . PHE A 1 153 ? 15.942 -5.664 -4.771 1.00 77.75 153 PHE A O 1
ATOM 1297 N N . ASN A 1 154 ? 14.351 -4.094 -4.810 1.00 84.56 154 ASN A N 1
ATOM 1298 C CA . ASN A 1 154 ? 15.059 -3.155 -3.947 1.00 84.56 154 ASN A CA 1
ATOM 1299 C C . ASN A 1 154 ? 14.799 -3.507 -2.472 1.00 84.56 154 ASN A C 1
ATOM 1301 O O . ASN A 1 154 ? 13.739 -3.178 -1.938 1.00 84.56 154 ASN A O 1
ATOM 1305 N N . PHE A 1 155 ? 15.770 -4.141 -1.812 1.00 84.94 155 PHE A N 1
ATOM 1306 C CA . PHE A 1 155 ? 15.641 -4.630 -0.434 1.00 84.94 155 PHE A CA 1
ATOM 1307 C C . PHE A 1 155 ? 15.238 -3.547 0.578 1.00 84.94 155 PHE A C 1
ATOM 1309 O O . PHE A 1 155 ? 14.421 -3.819 1.457 1.00 84.94 155 PHE A O 1
ATOM 1316 N N . TYR A 1 156 ? 15.701 -2.306 0.406 1.00 82.31 156 TYR A N 1
ATOM 1317 C CA . TYR A 1 156 ? 15.283 -1.169 1.235 1.00 82.31 156 TYR A CA 1
ATOM 1318 C C . TYR A 1 156 ? 13.816 -0.800 1.007 1.00 82.31 156 TYR A C 1
ATOM 1320 O O . TYR A 1 156 ? 13.026 -0.708 1.947 1.00 82.31 156 TYR A O 1
ATOM 1328 N N . GLY A 1 157 ? 13.428 -0.639 -0.262 1.00 84.94 157 GLY A N 1
ATOM 1329 C CA . GLY A 1 157 ? 12.054 -0.302 -0.636 1.00 84.94 157 GLY A CA 1
ATOM 1330 C C . GLY A 1 157 ? 11.052 -1.382 -0.228 1.00 84.94 157 GLY A C 1
ATOM 1331 O O . GLY A 1 157 ? 9.928 -1.069 0.164 1.00 84.94 157 GLY A O 1
ATOM 1332 N N . TRP A 1 158 ? 11.466 -2.648 -0.270 1.00 90.12 158 TRP A N 1
ATOM 1333 C CA . TRP A 1 158 ? 10.657 -3.774 0.176 1.00 90.12 158 TRP A CA 1
ATOM 1334 C C . TRP A 1 158 ? 10.566 -3.888 1.692 1.00 90.12 158 TRP A C 1
ATOM 1336 O O . TRP A 1 158 ? 9.490 -4.220 2.184 1.00 90.12 158 TRP A O 1
ATOM 1346 N N . ASN A 1 159 ? 11.630 -3.575 2.440 1.00 92.25 159 ASN A N 1
ATOM 1347 C CA . ASN A 1 159 ? 11.530 -3.470 3.896 1.00 92.25 159 ASN A CA 1
ATOM 1348 C C . ASN A 1 159 ? 10.504 -2.398 4.291 1.00 92.25 159 ASN A C 1
ATOM 1350 O O . ASN A 1 159 ? 9.591 -2.673 5.063 1.00 92.25 159 ASN A O 1
ATOM 1354 N N . MET A 1 160 ? 10.581 -1.222 3.663 1.00 90.94 160 MET A N 1
ATOM 1355 C CA . MET A 1 160 ? 9.633 -0.126 3.883 1.00 90.94 160 MET A CA 1
ATOM 1356 C C . MET A 1 160 ? 8.193 -0.514 3.512 1.00 90.94 160 MET A C 1
ATOM 1358 O O . MET A 1 160 ? 7.276 -0.304 4.296 1.00 90.94 160 MET A O 1
ATOM 1362 N N . LEU A 1 161 ? 7.973 -1.147 2.353 1.00 93.94 161 LEU A N 1
ATOM 1363 C CA . LEU A 1 161 ? 6.644 -1.651 1.979 1.00 93.94 161 LEU A CA 1
ATOM 1364 C C . LEU A 1 161 ? 6.116 -2.680 2.990 1.00 93.94 161 LEU A C 1
ATOM 1366 O O . LEU A 1 161 ? 4.930 -2.689 3.309 1.00 93.94 161 LEU A O 1
ATOM 1370 N N . THR A 1 162 ? 6.991 -3.553 3.484 1.00 96.50 162 THR A N 1
ATOM 1371 C CA . THR A 1 162 ? 6.641 -4.571 4.478 1.00 96.50 162 THR A CA 1
ATOM 1372 C C . THR A 1 162 ? 6.223 -3.926 5.801 1.00 96.50 162 THR A C 1
ATOM 1374 O O . THR A 1 162 ? 5.235 -4.359 6.395 1.00 96.50 162 THR A O 1
ATOM 1377 N N . TRP A 1 163 ? 6.918 -2.864 6.220 1.00 93.69 163 TRP A N 1
ATOM 1378 C CA . TRP A 1 163 ? 6.550 -2.048 7.378 1.00 93.69 163 TRP A CA 1
ATOM 1379 C C . TRP A 1 163 ? 5.176 -1.390 7.207 1.00 93.69 163 TRP A C 1
ATOM 1381 O O . TRP A 1 163 ? 4.325 -1.494 8.085 1.00 93.69 163 TRP A O 1
ATOM 1391 N N . GLU A 1 164 ? 4.900 -0.800 6.045 1.00 92.00 164 GLU A N 1
ATOM 1392 C CA . GLU A 1 164 ? 3.598 -0.172 5.794 1.00 92.00 164 GLU A CA 1
ATOM 1393 C C . GLU A 1 164 ? 2.439 -1.175 5.827 1.00 92.00 164 GLU A C 1
ATOM 1395 O O . GLU A 1 164 ? 1.364 -0.859 6.331 1.00 92.00 164 GLU A O 1
ATOM 1400 N N . VAL A 1 165 ? 2.646 -2.406 5.344 1.00 94.19 165 VAL A N 1
ATOM 1401 C CA . VAL A 1 165 ? 1.653 -3.481 5.509 1.00 94.19 165 VAL A CA 1
ATOM 1402 C C . VAL A 1 165 ? 1.505 -3.849 6.983 1.00 94.19 165 VAL A C 1
ATOM 1404 O O . VAL A 1 165 ? 0.385 -4.037 7.459 1.00 94.19 165 VAL A O 1
ATOM 1407 N N . PHE A 1 166 ? 2.617 -3.949 7.716 1.00 94.94 166 PHE A N 1
ATOM 1408 C CA . PHE A 1 166 ? 2.589 -4.200 9.153 1.00 94.94 166 PHE A CA 1
ATOM 1409 C C . PHE A 1 166 ? 1.753 -3.151 9.886 1.00 94.94 166 PHE A C 1
ATOM 1411 O O . PHE A 1 166 ? 0.939 -3.542 10.714 1.00 94.94 166 PHE A O 1
ATOM 1418 N N . GLU A 1 167 ? 1.867 -1.863 9.575 1.00 86.62 167 GLU A N 1
ATOM 1419 C CA . GLU A 1 167 ? 1.058 -0.817 10.213 1.00 86.62 167 GLU A CA 1
ATOM 1420 C C . GLU A 1 167 ? -0.383 -0.795 9.692 1.00 86.62 167 GLU A C 1
ATOM 1422 O O . GLU A 1 167 ? -1.332 -0.677 10.468 1.00 86.62 167 GLU A O 1
ATOM 1427 N N . GLY A 1 168 ? -0.551 -0.955 8.382 1.00 83.00 168 GLY A N 1
ATOM 1428 C CA . GLY A 1 168 ? -1.784 -0.658 7.668 1.00 83.00 168 GLY A CA 1
ATOM 1429 C C . GLY A 1 168 ? -2.874 -1.727 7.727 1.00 83.00 168 GLY A C 1
ATOM 1430 O O . GLY A 1 168 ? -3.998 -1.465 7.301 1.00 83.00 168 GLY A O 1
ATOM 1431 N N . THR A 1 169 ? -2.593 -2.931 8.237 1.00 83.75 169 THR A N 1
ATOM 1432 C CA . THR A 1 169 ? -3.615 -3.982 8.346 1.00 83.75 169 THR A CA 1
ATOM 1433 C C . THR A 1 169 ? -3.520 -4.826 9.618 1.00 83.75 169 THR A C 1
ATOM 1435 O O . THR A 1 169 ? -2.462 -4.992 10.227 1.00 83.75 169 THR A O 1
ATOM 1438 N N . LEU A 1 170 ? -4.667 -5.377 10.029 1.00 84.88 170 LEU A N 1
ATOM 1439 C CA . LEU A 1 170 ? -4.799 -6.410 11.065 1.00 84.88 170 LEU A CA 1
ATOM 1440 C C . LEU A 1 170 ? -5.136 -7.791 10.467 1.00 84.88 170 LEU A C 1
ATOM 1442 O O . LEU A 1 170 ? -5.264 -8.770 11.204 1.00 84.88 170 LEU A O 1
ATOM 1446 N N . ASP A 1 171 ? -5.274 -7.890 9.141 1.00 88.25 171 ASP A N 1
ATOM 1447 C CA . ASP A 1 171 ? -5.570 -9.143 8.448 1.00 88.25 171 ASP A CA 1
ATOM 1448 C C . ASP A 1 171 ? -4.381 -10.112 8.551 1.00 88.25 171 ASP A C 1
ATOM 1450 O O . ASP A 1 171 ? -3.307 -9.899 7.982 1.00 88.25 171 ASP A O 1
ATOM 1454 N N . LYS A 1 172 ? -4.587 -11.222 9.266 1.00 92.12 172 LYS A N 1
ATOM 1455 C CA . LYS A 1 172 ? -3.547 -12.230 9.510 1.00 92.12 172 LYS A CA 1
ATOM 1456 C C . LYS A 1 172 ? -3.043 -12.901 8.231 1.00 92.12 172 LYS A C 1
ATOM 1458 O O . LYS A 1 172 ? -1.903 -13.357 8.220 1.00 92.12 172 LYS A O 1
ATOM 1463 N N . SER A 1 173 ? -3.863 -13.014 7.188 1.00 95.62 173 SER A N 1
ATOM 1464 C CA . SER A 1 173 ? -3.448 -13.580 5.902 1.00 95.62 173 SER A CA 1
ATOM 1465 C C . SER A 1 173 ? -2.442 -12.657 5.218 1.00 95.62 173 SER A C 1
ATOM 1467 O O . SER A 1 173 ? -1.342 -13.082 4.868 1.00 95.62 173 SER A O 1
ATOM 1469 N N . LEU A 1 174 ? -2.762 -11.364 5.142 1.00 95.75 174 LEU A N 1
ATOM 1470 C CA . LEU A 1 174 ? -1.881 -10.359 4.542 1.00 95.75 174 LEU A CA 1
ATOM 1471 C C . LEU A 1 174 ? -0.572 -10.206 5.330 1.00 95.75 174 LEU A C 1
ATOM 1473 O O . LEU A 1 174 ? 0.507 -10.166 4.739 1.00 95.75 174 LEU A O 1
ATOM 1477 N N . LEU A 1 175 ? -0.650 -10.214 6.665 1.00 96.94 175 LEU A N 1
ATOM 1478 C CA . LEU A 1 175 ? 0.525 -10.173 7.543 1.00 96.94 175 LEU A CA 1
ATOM 1479 C C . LEU A 1 175 ? 1.430 -11.405 7.371 1.00 96.94 175 LEU A C 1
ATOM 1481 O O . LEU A 1 175 ? 2.650 -11.285 7.464 1.00 96.94 175 LEU A O 1
ATOM 1485 N N . LYS A 1 176 ? 0.875 -12.592 7.084 1.00 98.44 176 LYS A N 1
ATOM 1486 C CA . LYS A 1 176 ? 1.677 -13.790 6.770 1.00 98.44 176 LYS A CA 1
ATOM 1487 C C . LYS A 1 176 ? 2.414 -13.654 5.438 1.00 98.44 176 LYS A C 1
ATOM 1489 O O . LYS A 1 176 ? 3.564 -14.085 5.352 1.00 98.44 176 LYS A O 1
ATOM 1494 N N . THR A 1 177 ? 1.790 -13.047 4.430 1.00 98.00 177 THR A N 1
ATOM 1495 C CA . THR A 1 177 ? 2.453 -12.733 3.155 1.00 98.00 177 THR A CA 1
ATOM 1496 C C . THR A 1 177 ? 3.606 -11.754 3.376 1.00 98.00 177 THR A C 1
ATOM 1498 O O . THR A 1 177 ? 4.739 -12.052 3.000 1.00 98.00 177 THR A O 1
ATOM 1501 N N . ALA A 1 178 ? 3.360 -10.657 4.101 1.00 97.81 178 ALA A N 1
ATOM 1502 C CA . ALA A 1 178 ? 4.390 -9.685 4.472 1.00 97.81 178 ALA A CA 1
ATOM 1503 C C . ALA A 1 178 ? 5.527 -10.311 5.302 1.00 97.81 178 ALA A C 1
ATOM 1505 O O . ALA A 1 178 ? 6.698 -10.008 5.086 1.00 97.81 178 ALA A O 1
ATOM 1506 N N . LEU A 1 179 ? 5.221 -11.261 6.195 1.00 98.25 179 LEU A N 1
ATOM 1507 C CA . LEU A 1 179 ? 6.234 -12.029 6.928 1.00 98.25 179 LEU A CA 1
ATOM 1508 C C . LEU A 1 179 ? 7.131 -12.845 5.982 1.00 98.25 179 LEU A C 1
ATOM 1510 O O . LEU A 1 179 ? 8.321 -13.017 6.253 1.00 98.25 179 LEU A O 1
ATOM 1514 N N . GLY A 1 180 ? 6.583 -13.349 4.874 1.00 96.81 180 GLY A N 1
ATOM 1515 C CA . GLY A 1 180 ? 7.353 -13.981 3.803 1.00 96.81 180 GLY A CA 1
ATOM 1516 C C . GLY A 1 180 ? 8.362 -13.019 3.173 1.00 96.81 180 GLY A C 1
ATOM 1517 O O . GLY A 1 180 ? 9.533 -13.380 3.029 1.00 96.81 180 GLY A O 1
ATOM 1518 N N . TRP A 1 181 ? 7.935 -11.788 2.881 1.00 96.06 181 TRP A N 1
ATOM 1519 C CA . TRP A 1 181 ? 8.804 -10.733 2.354 1.00 96.06 181 TRP A CA 1
ATOM 1520 C C . TRP A 1 181 ? 9.889 -10.339 3.361 1.00 96.06 181 TRP A C 1
ATOM 1522 O O . TRP A 1 181 ? 11.067 -10.358 3.014 1.00 96.06 181 TRP A O 1
ATOM 1532 N N . ALA A 1 182 ? 9.533 -10.119 4.633 1.00 97.25 182 ALA A N 1
ATOM 1533 C CA . ALA A 1 182 ? 10.491 -9.818 5.701 1.00 97.25 182 ALA A CA 1
ATOM 1534 C C . ALA A 1 182 ? 11.583 -10.897 5.826 1.00 97.25 182 ALA A C 1
ATOM 1536 O O . ALA A 1 182 ? 12.771 -10.586 5.907 1.00 97.25 182 ALA A O 1
ATOM 1537 N N . LYS A 1 183 ? 11.203 -12.185 5.771 1.00 96.31 183 LYS A N 1
ATOM 1538 C CA . LYS A 1 183 ? 12.156 -13.313 5.783 1.00 96.31 183 LYS A CA 1
ATOM 1539 C C . LYS A 1 183 ? 13.084 -13.320 4.572 1.00 96.31 183 LYS A C 1
ATOM 1541 O O . LYS A 1 183 ? 14.217 -13.790 4.676 1.00 96.31 183 LYS A O 1
ATOM 1546 N N . TYR A 1 184 ? 12.591 -12.909 3.408 1.00 93.88 184 TYR A N 1
ATOM 1547 C CA . TYR A 1 184 ? 13.409 -12.805 2.204 1.00 93.88 184 TYR A CA 1
ATOM 1548 C C . TYR A 1 184 ? 14.416 -11.655 2.334 1.00 93.88 184 TYR A C 1
ATOM 1550 O O . TYR A 1 184 ? 15.609 -11.870 2.120 1.00 93.88 184 TYR A O 1
ATOM 1558 N N . THR A 1 185 ? 13.967 -10.490 2.808 1.00 94.88 185 THR A N 1
ATOM 1559 C CA . THR A 1 185 ? 14.819 -9.323 3.075 1.00 94.88 185 THR A CA 1
ATOM 1560 C C . THR A 1 185 ? 15.909 -9.623 4.107 1.00 94.88 185 THR A C 1
ATOM 1562 O O . THR A 1 185 ? 17.081 -9.357 3.845 1.00 94.88 185 THR A O 1
ATOM 1565 N N . CYS A 1 186 ? 15.564 -10.271 5.228 1.00 95.75 186 CYS A N 1
ATOM 1566 C CA . CYS A 1 186 ? 16.539 -10.682 6.246 1.00 95.75 186 CYS A CA 1
ATOM 1567 C C . CYS A 1 186 ? 17.652 -11.559 5.652 1.00 95.75 186 CYS A C 1
ATOM 1569 O O . CYS A 1 186 ? 18.828 -11.293 5.872 1.00 95.75 186 CYS A O 1
ATOM 1571 N N . ARG A 1 187 ? 17.294 -12.573 4.849 1.00 94.50 187 ARG A N 1
ATOM 1572 C CA . ARG A 1 187 ? 18.266 -13.492 4.226 1.00 94.50 187 ARG A CA 1
ATOM 1573 C C . ARG A 1 187 ? 19.210 -12.803 3.245 1.00 94.50 187 ARG A C 1
ATOM 1575 O O . ARG A 1 187 ? 20.334 -13.264 3.051 1.00 94.50 187 ARG A O 1
ATOM 1582 N N . HIS A 1 188 ? 18.762 -11.731 2.601 1.00 92.88 188 HIS A N 1
ATOM 1583 C CA . HIS A 1 188 ? 19.631 -10.938 1.744 1.00 92.88 188 HIS A CA 1
ATOM 1584 C C . HIS A 1 188 ? 20.618 -10.106 2.561 1.00 92.88 188 HIS A C 1
ATOM 1586 O O . HIS A 1 188 ? 21.824 -10.192 2.321 1.00 92.88 188 HIS A O 1
ATOM 1592 N N . PHE A 1 189 ? 20.129 -9.332 3.534 1.00 94.62 189 PHE A N 1
ATOM 1593 C CA . PHE A 1 189 ? 20.999 -8.470 4.334 1.00 94.62 189 PHE A CA 1
ATOM 1594 C C . PHE A 1 189 ? 21.926 -9.251 5.257 1.00 94.62 189 PHE A C 1
ATOM 1596 O O . PHE A 1 189 ? 23.033 -8.794 5.508 1.00 94.62 189 PHE A O 1
ATOM 1603 N N . GLU A 1 190 ? 21.559 -10.464 5.671 1.00 93.75 190 GLU A N 1
ATOM 1604 C CA . GLU A 1 190 ? 22.472 -11.383 6.355 1.00 93.75 190 GLU A CA 1
ATOM 1605 C C . GLU A 1 190 ? 23.794 -11.553 5.583 1.00 93.75 190 GLU A C 1
ATOM 1607 O O . GLU A 1 190 ? 24.868 -11.494 6.187 1.00 93.75 190 GLU A O 1
ATOM 1612 N N . LYS A 1 191 ? 23.713 -11.682 4.251 1.00 91.56 191 LYS A N 1
ATOM 1613 C CA . LYS A 1 191 ? 24.863 -11.894 3.359 1.00 91.56 191 LYS A CA 1
ATOM 1614 C C . LYS A 1 191 ? 25.519 -10.601 2.881 1.00 91.56 191 LYS A C 1
ATOM 1616 O O . LYS A 1 191 ? 26.735 -10.576 2.733 1.00 91.56 191 LYS A O 1
ATOM 1621 N N . ASN A 1 192 ? 24.722 -9.568 2.608 1.00 90.69 192 ASN A N 1
ATOM 1622 C CA . ASN A 1 192 ? 25.169 -8.404 1.832 1.00 90.69 192 ASN A CA 1
ATOM 1623 C C . ASN A 1 192 ? 24.960 -7.049 2.531 1.00 90.69 192 ASN A C 1
ATOM 1625 O O . ASN A 1 192 ? 25.406 -6.036 2.004 1.00 90.69 192 ASN A O 1
ATOM 1629 N N . GLY A 1 193 ? 24.253 -7.009 3.663 1.00 90.06 193 GLY A N 1
ATOM 1630 C CA . GLY A 1 193 ? 23.886 -5.772 4.355 1.00 90.06 193 GLY A CA 1
ATOM 1631 C C . GLY A 1 193 ? 24.891 -5.350 5.424 1.00 90.06 193 GLY A C 1
ATOM 1632 O O . GLY A 1 193 ? 25.609 -6.180 5.995 1.00 90.06 193 GLY A O 1
ATOM 1633 N N . SER A 1 194 ? 24.892 -4.055 5.732 1.00 93.31 194 SER A N 1
ATOM 1634 C CA . SER A 1 194 ? 25.508 -3.502 6.939 1.00 93.31 194 SER A CA 1
ATOM 1635 C C . SER A 1 194 ? 24.828 -4.037 8.210 1.00 93.31 194 SER A C 1
ATOM 1637 O O . SER A 1 194 ? 23.793 -4.708 8.158 1.00 93.31 194 SER A O 1
ATOM 1639 N N . LEU A 1 195 ? 25.409 -3.761 9.381 1.00 94.38 195 LEU A N 1
ATOM 1640 C CA . LEU A 1 195 ? 24.782 -4.124 10.658 1.00 94.38 195 LEU A CA 1
ATOM 1641 C C . LEU A 1 195 ? 23.436 -3.412 10.852 1.00 94.38 195 LEU A C 1
ATOM 1643 O O . LEU A 1 195 ? 22.490 -4.043 11.323 1.00 94.38 195 LEU A O 1
ATOM 1647 N N . ASP A 1 196 ? 23.331 -2.158 10.411 1.00 92.75 196 ASP A N 1
ATOM 1648 C CA . ASP A 1 196 ? 22.100 -1.368 10.489 1.00 92.75 196 ASP A CA 1
ATOM 1649 C C . ASP A 1 196 ? 21.019 -1.931 9.544 1.00 92.75 196 ASP A C 1
ATOM 1651 O O . ASP A 1 196 ? 19.856 -2.060 9.938 1.00 92.75 196 ASP A O 1
ATOM 1655 N N . ASP A 1 197 ? 21.398 -2.388 8.341 1.00 93.62 197 ASP A N 1
ATOM 1656 C CA . ASP A 1 197 ? 20.474 -3.054 7.405 1.00 93.62 197 ASP A CA 1
ATOM 1657 C C . ASP A 1 197 ? 19.923 -4.361 7.989 1.00 93.62 197 ASP A C 1
ATOM 1659 O O . ASP A 1 197 ? 18.724 -4.648 7.913 1.00 93.62 197 ASP A O 1
ATOM 1663 N N . LYS A 1 198 ? 20.810 -5.164 8.595 1.00 95.56 198 LYS A N 1
ATOM 1664 C CA . LYS A 1 198 ? 20.441 -6.417 9.266 1.00 95.56 198 LYS A CA 1
ATOM 1665 C C . LYS A 1 198 ? 19.476 -6.142 10.413 1.00 95.56 198 LYS A C 1
ATOM 1667 O O . LYS A 1 198 ? 18.442 -6.803 10.500 1.00 95.56 198 LYS A O 1
ATOM 1672 N N . ALA A 1 199 ? 19.792 -5.171 11.267 1.00 96.56 199 ALA A N 1
ATOM 1673 C CA . ALA A 1 199 ? 18.960 -4.810 12.405 1.00 96.56 199 ALA A CA 1
ATOM 1674 C C . ALA A 1 199 ? 17.576 -4.310 11.962 1.00 96.56 199 ALA A C 1
ATOM 1676 O O . ALA A 1 199 ? 16.569 -4.818 12.450 1.00 96.56 199 ALA A O 1
ATOM 1677 N N . SER A 1 200 ? 17.518 -3.418 10.970 1.00 95.31 200 SER A N 1
ATOM 1678 C CA . SER A 1 200 ? 16.265 -2.861 10.436 1.00 95.31 200 SER A CA 1
ATOM 1679 C C . SER A 1 200 ? 15.343 -3.932 9.839 1.00 95.31 200 SER A C 1
ATOM 1681 O O . SER A 1 200 ? 14.132 -3.936 10.076 1.00 95.31 200 SER A O 1
ATOM 1683 N N . ALA A 1 201 ? 15.901 -4.888 9.088 1.00 96.94 201 ALA A N 1
ATOM 1684 C CA . ALA A 1 201 ? 15.113 -5.979 8.518 1.00 96.94 201 ALA A CA 1
ATOM 1685 C C . ALA A 1 201 ? 14.624 -6.976 9.578 1.00 96.94 201 ALA A C 1
ATOM 1687 O O . ALA A 1 201 ? 13.488 -7.458 9.503 1.00 96.94 201 ALA A O 1
ATOM 1688 N N . ILE A 1 202 ? 15.457 -7.274 10.582 1.00 98.06 202 ILE A N 1
ATOM 1689 C CA . ILE A 1 202 ? 15.074 -8.159 11.687 1.00 98.06 202 ILE A CA 1
ATOM 1690 C C . ILE A 1 202 ? 14.012 -7.500 12.574 1.00 98.06 202 ILE A C 1
ATOM 1692 O O . ILE A 1 202 ? 13.100 -8.203 13.006 1.00 98.06 202 ILE A O 1
ATOM 1696 N N . ASP A 1 203 ? 14.067 -6.185 12.800 1.00 98.25 203 ASP A N 1
ATOM 1697 C CA . ASP A 1 203 ? 13.021 -5.450 13.523 1.00 98.25 203 ASP A CA 1
ATOM 1698 C C . ASP A 1 203 ? 11.665 -5.554 12.808 1.00 98.25 203 ASP A C 1
ATOM 1700 O O . ASP A 1 203 ? 10.667 -5.952 13.413 1.00 98.25 203 ASP A O 1
ATOM 1704 N N . THR A 1 204 ? 11.629 -5.329 11.490 1.00 98.00 204 THR A N 1
ATOM 1705 C CA . THR A 1 204 ? 10.395 -5.489 10.698 1.00 98.00 204 THR A CA 1
ATOM 1706 C C . THR A 1 204 ? 9.852 -6.924 10.798 1.00 98.00 204 THR A C 1
ATOM 1708 O O . THR A 1 204 ? 8.653 -7.152 10.989 1.00 98.00 204 THR A O 1
ATOM 1711 N N . TYR A 1 205 ? 10.739 -7.922 10.733 1.00 98.69 205 TYR A N 1
ATOM 1712 C CA . TYR A 1 205 ? 10.392 -9.333 10.914 1.00 98.69 205 TYR A CA 1
ATOM 1713 C C . TYR A 1 205 ? 9.849 -9.644 12.323 1.00 98.69 205 TYR A C 1
ATOM 1715 O O . TYR A 1 205 ? 8.847 -10.357 12.458 1.00 98.69 205 TYR A O 1
ATOM 1723 N N . ALA A 1 206 ? 10.478 -9.108 13.370 1.00 98.69 206 ALA A N 1
ATOM 1724 C CA . ALA A 1 206 ? 10.073 -9.286 14.760 1.00 98.69 206 ALA A CA 1
ATOM 1725 C C . ALA A 1 206 ? 8.691 -8.676 15.024 1.00 98.69 206 ALA A C 1
ATOM 1727 O O . ALA A 1 206 ? 7.830 -9.325 15.621 1.00 98.69 206 ALA A O 1
ATOM 1728 N N . ASN A 1 207 ? 8.446 -7.473 14.509 1.00 98.56 207 ASN A N 1
ATOM 1729 C CA . ASN A 1 207 ? 7.172 -6.771 14.611 1.00 98.56 207 ASN A CA 1
ATOM 1730 C C . ASN A 1 207 ? 6.019 -7.539 13.946 1.00 98.56 207 ASN A C 1
ATOM 1732 O O . ASN A 1 207 ? 4.954 -7.714 14.547 1.00 98.56 207 ASN A O 1
ATOM 1736 N N . LEU A 1 208 ? 6.242 -8.115 12.763 1.00 98.56 208 LEU A N 1
ATOM 1737 C CA . LEU A 1 208 ? 5.257 -8.988 12.116 1.00 98.56 208 LEU A CA 1
ATOM 1738 C C . LEU A 1 208 ? 4.986 -10.270 12.913 1.00 98.56 208 LEU A C 1
ATOM 1740 O O . LEU A 1 208 ? 3.827 -10.653 13.084 1.00 98.56 208 LEU A O 1
ATOM 1744 N N . LEU A 1 209 ? 6.029 -10.930 13.432 1.00 98.62 209 LEU A N 1
ATOM 1745 C CA . LEU A 1 209 ? 5.858 -12.088 14.317 1.00 98.62 209 LEU A CA 1
ATOM 1746 C C . LEU A 1 209 ? 5.024 -11.729 15.547 1.00 98.62 209 LEU A C 1
ATOM 1748 O O . LEU A 1 209 ? 4.147 -12.500 15.942 1.00 98.62 209 LEU A O 1
ATOM 1752 N N . TYR A 1 210 ? 5.291 -10.566 16.136 1.00 98.25 210 TYR A N 1
ATOM 1753 C CA . TYR A 1 210 ? 4.598 -10.087 17.318 1.00 98.25 210 TYR A CA 1
ATOM 1754 C C . TYR A 1 210 ? 3.116 -9.837 17.029 1.00 98.25 210 TYR A C 1
ATOM 1756 O O . TYR A 1 210 ? 2.260 -10.392 17.719 1.00 98.25 210 TYR A O 1
ATOM 1764 N N . LYS A 1 211 ? 2.808 -9.118 15.942 1.00 95.44 211 LYS A N 1
ATOM 1765 C CA . LYS A 1 211 ? 1.435 -8.835 15.488 1.00 95.44 211 LYS A CA 1
ATOM 1766 C C . LYS A 1 211 ? 0.649 -10.094 15.114 1.00 95.44 211 LYS A C 1
ATOM 1768 O O . LYS A 1 211 ? -0.566 -10.148 15.288 1.00 95.44 211 LYS A O 1
ATOM 1773 N N . LEU A 1 212 ? 1.340 -11.144 14.670 1.00 96.88 212 LEU A N 1
ATOM 1774 C CA . LEU A 1 212 ? 0.767 -12.470 14.414 1.00 96.88 212 LEU A CA 1
ATOM 1775 C C . LEU A 1 212 ? 0.588 -13.333 15.681 1.00 96.88 212 LEU A C 1
ATOM 1777 O O . LEU A 1 212 ? 0.050 -14.437 15.589 1.00 96.88 212 LEU A O 1
ATOM 1781 N N . GLY A 1 213 ? 1.003 -12.848 16.856 1.00 95.00 213 GLY A N 1
ATOM 1782 C CA . GLY A 1 213 ? 0.861 -13.534 18.145 1.00 95.00 213 GLY A CA 1
ATOM 1783 C C . GLY A 1 213 ? 2.039 -14.437 18.528 1.00 95.00 213 GLY A C 1
ATOM 1784 O O . GLY A 1 213 ? 1.988 -15.132 19.541 1.00 95.00 213 GLY A O 1
ATOM 1785 N N . HIS A 1 214 ? 3.136 -14.436 17.769 1.00 97.81 214 HIS A N 1
ATOM 1786 C CA . HIS A 1 214 ? 4.329 -15.243 18.046 1.00 97.81 214 HIS A CA 1
ATOM 1787 C C . HIS A 1 214 ? 5.308 -14.530 18.995 1.00 97.81 214 HIS A C 1
ATOM 1789 O O . HIS A 1 214 ? 6.492 -14.382 18.687 1.00 97.81 214 HIS A O 1
ATOM 1795 N N . ARG A 1 215 ? 4.821 -14.105 20.169 1.00 96.94 215 ARG A N 1
ATOM 1796 C CA . ARG A 1 215 ? 5.529 -13.204 21.101 1.00 96.94 215 ARG A CA 1
ATOM 1797 C C . ARG A 1 215 ? 6.947 -13.645 21.462 1.00 96.94 215 ARG A C 1
ATOM 1799 O O . ARG A 1 215 ? 7.862 -12.836 21.381 1.00 96.94 215 ARG A O 1
ATOM 1806 N N . HIS A 1 216 ? 7.152 -14.914 21.815 1.00 97.94 216 HIS A N 1
ATOM 1807 C CA . HIS A 1 216 ? 8.487 -15.398 22.184 1.00 97.94 216 HIS A CA 1
ATOM 1808 C C . HIS A 1 216 ? 9.488 -15.249 21.026 1.00 97.94 216 HIS A C 1
ATOM 1810 O O . HIS A 1 216 ? 10.551 -14.663 21.200 1.00 97.94 216 HIS A O 1
ATOM 1816 N N . LYS A 1 217 ? 9.104 -15.684 19.816 1.00 98.38 217 LYS A N 1
ATOM 1817 C CA . LYS A 1 217 ? 9.944 -15.570 18.612 1.00 98.38 217 LYS A CA 1
ATOM 1818 C C . LYS A 1 217 ? 10.220 -14.113 18.242 1.00 98.38 217 LYS A C 1
ATOM 1820 O O . LYS A 1 217 ? 11.332 -13.802 17.827 1.00 98.38 217 LYS A O 1
ATOM 1825 N N . ALA A 1 218 ? 9.226 -13.241 18.402 1.00 98.62 218 ALA A N 1
ATOM 1826 C CA . ALA A 1 218 ? 9.382 -11.813 18.167 1.00 98.62 218 ALA A CA 1
ATOM 1827 C C . ALA A 1 218 ? 10.411 -11.189 19.115 1.00 98.62 218 ALA A C 1
ATOM 1829 O O . ALA A 1 218 ? 11.345 -10.549 18.652 1.00 98.62 218 ALA A O 1
ATOM 1830 N N . ILE A 1 219 ? 10.308 -11.455 20.423 1.00 98.62 219 ILE A N 1
ATOM 1831 C CA . ILE A 1 219 ? 11.265 -10.952 21.418 1.00 98.62 219 ILE A CA 1
ATOM 1832 C C . ILE A 1 219 ? 12.679 -11.475 21.130 1.00 98.62 219 ILE A C 1
ATOM 1834 O O . ILE A 1 219 ? 13.641 -10.716 21.226 1.00 98.62 219 ILE A O 1
ATOM 1838 N N . THR A 1 220 ? 12.837 -12.748 20.752 1.00 98.56 220 THR A N 1
ATOM 1839 C CA . THR A 1 220 ? 14.147 -13.296 20.358 1.00 98.56 220 THR A CA 1
ATOM 1840 C C . THR A 1 220 ? 14.730 -12.558 19.153 1.00 98.56 220 THR A C 1
ATOM 1842 O O . THR A 1 220 ? 15.888 -12.148 19.195 1.00 98.56 220 THR A O 1
ATOM 1845 N N . ALA A 1 221 ? 13.933 -12.351 18.101 1.00 98.50 221 ALA A N 1
ATOM 1846 C CA . ALA A 1 221 ? 14.363 -11.618 16.913 1.00 98.50 221 ALA A CA 1
ATOM 1847 C C . ALA A 1 221 ? 14.705 -10.154 17.241 1.00 98.50 221 ALA A C 1
ATOM 1849 O O . ALA A 1 221 ? 15.764 -9.672 16.856 1.00 98.50 221 ALA A O 1
ATOM 1850 N N . GLN A 1 222 ? 13.877 -9.474 18.034 1.00 98.56 222 GLN A N 1
ATOM 1851 C CA . GLN A 1 222 ? 14.099 -8.077 18.398 1.00 98.56 222 GLN A CA 1
ATOM 1852 C C . GLN A 1 222 ? 15.367 -7.884 19.243 1.00 98.56 222 GLN A C 1
ATOM 1854 O O . GLN A 1 222 ? 16.134 -6.956 19.004 1.00 98.56 222 GLN A O 1
ATOM 1859 N N . ASN A 1 223 ? 15.642 -8.784 20.196 1.00 98.38 223 ASN A N 1
ATOM 1860 C CA . ASN A 1 223 ? 16.909 -8.755 20.940 1.00 98.38 223 ASN A CA 1
ATOM 1861 C C . ASN A 1 223 ? 18.117 -8.920 20.004 1.00 98.38 223 ASN A C 1
ATOM 1863 O O . ASN A 1 223 ? 19.138 -8.264 20.199 1.00 98.38 223 ASN A O 1
ATOM 1867 N N . MET A 1 224 ? 18.004 -9.782 18.988 1.00 97.50 224 MET A N 1
ATOM 1868 C CA . MET A 1 224 ? 19.055 -9.966 17.987 1.00 97.50 224 MET A CA 1
ATOM 1869 C C . MET A 1 224 ? 19.296 -8.676 17.194 1.00 97.50 224 MET A C 1
ATOM 1871 O O . MET A 1 224 ? 20.449 -8.273 17.048 1.00 97.50 224 MET A O 1
ATOM 1875 N N . ALA A 1 225 ? 18.233 -7.991 16.762 1.00 97.44 225 ALA A N 1
ATOM 1876 C CA . ALA A 1 225 ? 18.333 -6.707 16.068 1.00 97.44 225 ALA A CA 1
ATOM 1877 C C . ALA A 1 225 ? 19.061 -5.649 16.918 1.00 97.44 225 ALA A C 1
ATOM 1879 O O . ALA A 1 225 ? 20.051 -5.082 16.464 1.00 97.44 225 ALA A O 1
ATOM 1880 N N . VAL A 1 226 ? 18.659 -5.473 18.185 1.00 97.50 226 VAL A N 1
ATOM 1881 C CA . VAL A 1 226 ? 19.330 -4.560 19.135 1.00 97.50 226 VAL A CA 1
ATOM 1882 C C . VAL A 1 226 ? 20.811 -4.921 19.310 1.00 97.50 226 VAL A C 1
ATOM 1884 O O . VAL A 1 226 ? 21.671 -4.042 19.347 1.00 97.50 226 VAL A O 1
ATOM 1887 N N . SER A 1 227 ? 21.140 -6.216 19.382 1.00 96.06 227 SER A N 1
ATOM 1888 C CA . SER A 1 227 ? 22.524 -6.664 19.580 1.00 96.06 227 SER A CA 1
ATOM 1889 C C . SER A 1 227 ? 23.458 -6.310 18.419 1.00 96.06 227 SER A C 1
ATOM 1891 O O . SER A 1 227 ? 24.628 -6.023 18.667 1.00 96.06 227 SER A O 1
ATOM 1893 N N . PHE A 1 228 ? 22.952 -6.263 17.178 1.00 93.12 228 PHE A N 1
ATOM 1894 C CA . PHE A 1 228 ? 23.762 -5.909 16.008 1.00 93.12 228 PHE A CA 1
ATOM 1895 C C . PHE A 1 228 ? 24.254 -4.462 16.043 1.00 93.12 228 PHE A C 1
ATOM 1897 O O . PHE A 1 228 ? 25.345 -4.186 15.551 1.00 93.12 228 PHE A O 1
ATOM 1904 N N . ILE A 1 229 ? 23.477 -3.557 16.640 1.00 93.88 229 ILE A N 1
ATOM 1905 C CA . ILE A 1 229 ? 23.710 -2.109 16.557 1.00 93.88 229 ILE A CA 1
ATOM 1906 C C . ILE A 1 229 ? 23.930 -1.443 17.918 1.00 93.88 229 ILE A C 1
ATOM 1908 O O . ILE A 1 229 ? 23.962 -0.220 18.012 1.00 93.88 229 ILE A O 1
ATOM 1912 N N . LYS A 1 230 ? 24.161 -2.222 18.983 1.00 89.56 230 LYS A N 1
ATOM 1913 C CA . LYS A 1 230 ? 24.384 -1.709 20.351 1.00 89.56 230 LYS A CA 1
ATOM 1914 C C . LYS A 1 230 ? 25.494 -0.650 20.437 1.00 89.56 230 LYS A C 1
ATOM 1916 O O . LYS A 1 230 ? 25.440 0.259 21.263 1.00 89.56 230 LYS A O 1
ATOM 1921 N N . HIS A 1 231 ? 26.500 -0.765 19.572 1.00 87.06 231 HIS A N 1
ATOM 1922 C CA . HIS A 1 231 ? 27.622 0.170 19.470 1.00 87.06 231 HIS A CA 1
ATOM 1923 C C . HIS A 1 231 ? 27.582 1.027 18.194 1.00 87.06 231 HIS A C 1
ATOM 1925 O O . HIS A 1 231 ? 28.554 1.724 17.915 1.00 87.06 231 HIS A O 1
ATOM 1931 N N . SER A 1 232 ? 26.478 0.997 17.438 1.00 84.44 232 SER A N 1
ATOM 1932 C CA . SER A 1 232 ? 26.306 1.817 16.236 1.00 84.44 232 SER A CA 1
ATOM 1933 C C . SER A 1 232 ? 26.278 3.309 16.588 1.00 84.44 232 SER A C 1
ATOM 1935 O O . SER A 1 232 ? 25.951 3.712 17.717 1.00 84.44 232 SER A O 1
ATOM 1937 N N . LEU A 1 233 ? 26.657 4.129 15.608 1.00 86.19 233 LEU A N 1
ATOM 1938 C CA . LEU A 1 233 ? 26.525 5.584 15.662 1.00 86.19 233 LEU A CA 1
ATOM 1939 C C . LEU A 1 233 ? 25.070 6.021 15.454 1.00 86.19 233 LEU A C 1
ATOM 1941 O O . LEU A 1 233 ? 24.707 7.110 15.894 1.00 86.19 233 LEU A O 1
ATOM 1945 N N . ASP A 1 234 ? 24.238 5.165 14.856 1.00 88.25 234 ASP A N 1
ATOM 1946 C CA . ASP A 1 234 ? 22.810 5.407 14.681 1.00 88.25 234 ASP A CA 1
ATOM 1947 C C . ASP A 1 234 ? 22.051 5.176 16.000 1.00 88.25 234 ASP A C 1
ATOM 1949 O O . ASP A 1 234 ? 21.550 4.091 16.312 1.00 88.25 234 ASP A O 1
ATOM 1953 N N . LYS A 1 235 ? 22.040 6.216 16.839 1.00 90.50 235 LYS A N 1
ATOM 1954 C CA . LYS A 1 235 ? 21.360 6.194 18.141 1.00 90.50 235 LYS A CA 1
ATOM 1955 C C . LYS A 1 235 ? 19.841 6.244 18.022 1.00 90.50 235 LYS A C 1
ATOM 1957 O O . LYS A 1 235 ? 19.168 5.784 18.942 1.00 90.50 235 LYS A O 1
ATOM 1962 N N . GLU A 1 236 ? 19.319 6.785 16.927 1.00 90.25 236 GLU A N 1
ATOM 1963 C CA . GLU A 1 236 ? 17.880 6.880 16.690 1.00 90.25 236 GLU A CA 1
ATOM 1964 C C . GLU A 1 236 ? 17.306 5.493 16.406 1.00 90.25 236 GLU A C 1
ATOM 1966 O O . GLU A 1 236 ? 16.428 5.038 17.142 1.00 90.25 236 GLU A O 1
ATOM 1971 N N . LEU A 1 237 ? 17.908 4.759 15.462 1.00 89.69 237 LEU A N 1
ATOM 1972 C CA . LEU A 1 237 ? 17.520 3.383 15.167 1.00 89.69 237 LEU A CA 1
ATOM 1973 C C . LEU A 1 237 ? 17.608 2.497 16.414 1.00 89.69 237 LEU A C 1
ATOM 1975 O O . LEU A 1 237 ? 16.660 1.781 16.733 1.00 89.69 237 LEU A O 1
ATOM 1979 N N . LEU A 1 238 ? 18.720 2.563 17.158 1.00 92.94 238 LEU A N 1
ATOM 1980 C CA . LEU A 1 238 ? 18.881 1.788 18.393 1.00 92.94 238 LEU A CA 1
ATOM 1981 C C . LEU A 1 238 ? 17.765 2.086 19.407 1.00 92.94 238 LEU A C 1
ATOM 1983 O O . LEU A 1 238 ? 17.191 1.150 19.968 1.00 92.94 238 LEU A O 1
ATOM 1987 N N . SER A 1 239 ? 17.434 3.364 19.613 1.00 92.50 239 SER A N 1
ATOM 1988 C CA . SER A 1 239 ? 16.355 3.784 20.513 1.00 92.50 239 SER A CA 1
ATOM 1989 C C . SER A 1 239 ? 15.000 3.206 20.088 1.00 92.50 239 SER A C 1
ATOM 1991 O O . SER A 1 239 ? 14.254 2.689 20.928 1.00 92.50 239 SER A O 1
ATOM 1993 N N . ASP A 1 240 ? 14.686 3.230 18.792 1.00 90.88 240 ASP A N 1
ATOM 1994 C CA . ASP A 1 240 ? 13.446 2.652 18.265 1.00 90.88 240 ASP A CA 1
ATOM 1995 C C . ASP A 1 240 ? 13.390 1.132 18.455 1.00 90.88 240 ASP A C 1
ATOM 1997 O O . ASP A 1 240 ? 12.367 0.590 18.896 1.00 90.88 240 ASP A O 1
ATOM 2001 N N . LEU A 1 241 ? 14.507 0.433 18.228 1.00 96.62 241 LEU A N 1
ATOM 2002 C CA . LEU A 1 241 ? 14.574 -1.014 18.424 1.00 96.62 241 LEU A CA 1
ATOM 2003 C C . LEU A 1 241 ? 14.382 -1.404 19.896 1.00 96.62 241 LEU A C 1
ATOM 2005 O O . LEU A 1 241 ? 13.677 -2.375 20.199 1.00 96.62 241 LEU A O 1
ATOM 2009 N N . GLU A 1 242 ? 14.989 -0.656 20.819 1.00 96.62 242 GLU A N 1
ATOM 2010 C CA . GLU A 1 242 ? 14.850 -0.861 22.264 1.00 96.62 242 GLU A CA 1
ATOM 2011 C C . GLU A 1 242 ? 13.431 -0.547 22.755 1.00 96.62 242 GLU A C 1
ATOM 2013 O O . GLU A 1 242 ? 12.882 -1.281 23.586 1.00 96.62 242 GLU A O 1
ATOM 2018 N N . LYS A 1 243 ? 12.794 0.495 22.205 1.00 95.19 243 LYS A N 1
ATOM 2019 C CA . LYS A 1 243 ? 11.384 0.812 22.460 1.00 95.19 243 LYS A CA 1
ATOM 2020 C C . LYS A 1 243 ? 10.476 -0.338 22.025 1.00 95.19 243 LYS A C 1
ATOM 2022 O O . LYS A 1 243 ? 9.670 -0.798 22.837 1.00 95.19 243 LYS A O 1
ATOM 2027 N N . ASN A 1 244 ? 10.625 -0.838 20.797 1.00 95.88 244 ASN A N 1
ATOM 2028 C CA . ASN A 1 244 ? 9.846 -1.975 20.297 1.00 95.88 244 ASN A CA 1
ATOM 2029 C C . ASN A 1 244 ? 10.046 -3.217 21.174 1.00 95.88 244 ASN A C 1
ATOM 2031 O O . ASN A 1 244 ? 9.079 -3.870 21.567 1.00 95.88 244 ASN A O 1
ATOM 2035 N N . LEU A 1 245 ? 11.291 -3.507 21.564 1.00 98.06 245 LEU A N 1
ATOM 2036 C CA . LEU A 1 245 ? 11.610 -4.617 22.461 1.00 98.06 245 LEU A CA 1
ATOM 2037 C C . LEU A 1 245 ? 10.897 -4.503 23.813 1.00 98.06 245 LEU A C 1
ATOM 2039 O O . LEU A 1 245 ? 10.374 -5.501 24.318 1.00 98.06 245 LEU A O 1
ATOM 2043 N N . ARG A 1 246 ? 10.881 -3.304 24.406 1.00 97.62 246 ARG A N 1
ATOM 2044 C CA . ARG A 1 246 ? 10.181 -3.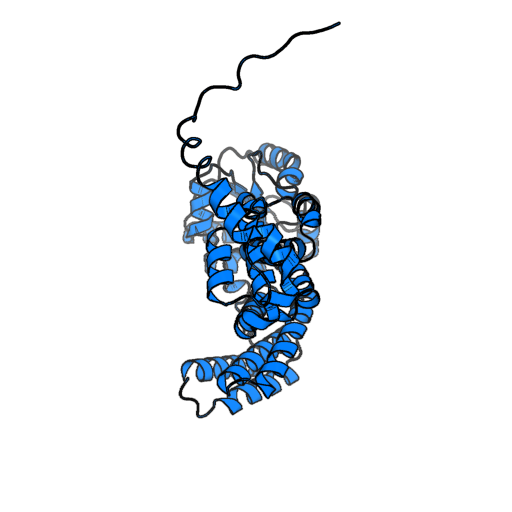037 25.667 1.00 97.62 246 ARG A CA 1
ATOM 2045 C C . ARG A 1 246 ? 8.679 -3.278 25.520 1.00 97.62 246 ARG A C 1
ATOM 2047 O O . ARG A 1 246 ? 8.128 -4.062 26.289 1.00 97.62 246 ARG A O 1
ATOM 2054 N N . LEU A 1 247 ? 8.048 -2.710 24.491 1.00 93.50 247 LEU A N 1
ATOM 2055 C CA . LEU A 1 247 ? 6.618 -2.898 24.215 1.00 93.50 247 LEU A CA 1
ATOM 2056 C C . LEU A 1 247 ? 6.261 -4.385 24.039 1.00 93.50 247 LEU A C 1
ATOM 2058 O O . LEU A 1 247 ? 5.318 -4.877 24.661 1.00 93.50 247 LEU A O 1
ATOM 2062 N N . MET A 1 248 ? 7.067 -5.149 23.291 1.00 97.81 248 MET A N 1
ATOM 2063 C CA . MET A 1 248 ? 6.878 -6.600 23.133 1.00 97.81 248 MET A CA 1
ATOM 2064 C C . MET A 1 248 ? 6.993 -7.369 24.461 1.00 97.81 248 MET A C 1
ATOM 2066 O O . MET A 1 248 ? 6.227 -8.310 24.720 1.00 97.81 248 MET A O 1
ATOM 2070 N N . LYS A 1 249 ? 7.952 -6.990 25.318 1.00 96.62 249 LYS A N 1
ATOM 2071 C CA . LYS A 1 249 ? 8.135 -7.574 26.658 1.00 96.62 249 LYS A CA 1
ATOM 2072 C C . LYS A 1 249 ? 6.980 -7.236 27.592 1.00 96.62 249 LYS A C 1
ATOM 2074 O O . LYS A 1 249 ? 6.587 -8.101 28.364 1.00 96.62 249 LYS A O 1
ATOM 2079 N N . GLU A 1 250 ? 6.387 -6.058 27.465 1.00 94.44 250 GLU A N 1
ATOM 2080 C CA . GLU A 1 250 ? 5.229 -5.617 28.252 1.00 94.44 250 GLU A CA 1
ATOM 2081 C C . GLU A 1 250 ? 3.892 -6.139 27.701 1.00 94.44 250 GLU A C 1
ATOM 2083 O O . GLU A 1 250 ? 2.877 -6.079 28.387 1.00 94.44 250 GLU A O 1
ATOM 2088 N N . GLY A 1 251 ? 3.877 -6.711 26.492 1.00 91.44 251 GLY A N 1
ATOM 2089 C CA . GLY A 1 251 ? 2.643 -7.182 25.857 1.00 91.44 251 GLY A CA 1
ATOM 2090 C C . GLY A 1 251 ? 1.817 -6.053 25.233 1.00 91.44 251 GLY A C 1
ATOM 2091 O O . GLY A 1 251 ? 0.638 -6.246 24.947 1.00 91.44 251 GLY A O 1
ATOM 2092 N N . GLN A 1 252 ? 2.429 -4.887 25.013 1.00 89.62 252 GLN A N 1
ATOM 2093 C CA . GLN A 1 252 ? 1.809 -3.736 24.363 1.00 89.62 252 GLN A CA 1
ATOM 2094 C C . GLN A 1 252 ? 2.043 -3.773 22.846 1.00 89.62 252 GLN A C 1
ATOM 2096 O O . GLN A 1 252 ? 3.080 -4.282 22.419 1.00 89.62 252 GLN A O 1
ATOM 2101 N N . PRO A 1 253 ? 1.121 -3.260 22.014 1.00 87.50 253 PRO A N 1
ATOM 2102 C CA . PRO A 1 253 ? 1.319 -3.136 20.569 1.00 87.50 253 PRO A CA 1
ATOM 2103 C C . PRO A 1 253 ? 2.550 -2.296 20.212 1.00 87.50 253 PRO A C 1
ATOM 2105 O O . PRO A 1 253 ? 2.834 -1.295 20.862 1.00 87.50 253 PRO A O 1
ATOM 2108 N N . THR A 1 254 ? 3.249 -2.689 19.149 1.00 92.44 254 THR A N 1
ATOM 2109 C CA . THR A 1 254 ? 4.359 -1.921 18.550 1.00 92.44 254 THR A CA 1
ATOM 2110 C C . THR A 1 254 ? 3.948 -1.164 17.286 1.00 92.44 254 THR A C 1
ATOM 2112 O O . THR A 1 254 ? 4.739 -0.424 16.717 1.00 92.44 254 THR A O 1
ATOM 2115 N N . TRP A 1 255 ? 2.709 -1.355 16.834 1.00 87.19 255 TRP A N 1
ATOM 2116 C CA . TRP A 1 255 ? 2.090 -0.628 15.731 1.00 87.19 255 TRP A CA 1
ATOM 2117 C C . TRP A 1 255 ? 1.087 0.387 16.280 1.00 87.19 255 TRP A C 1
ATOM 2119 O O . TRP A 1 255 ? 0.534 0.157 17.363 1.00 87.19 255 TRP A O 1
ATOM 2129 N N . PRO A 1 256 ? 0.779 1.448 15.514 1.00 72.31 256 PRO A N 1
ATOM 2130 C CA . PRO A 1 256 ? -0.348 2.311 15.821 1.00 72.31 256 PRO A CA 1
ATOM 2131 C C . PRO A 1 256 ? -1.620 1.468 15.894 1.00 72.31 256 PRO A C 1
ATOM 2133 O O . PRO A 1 256 ? -1.970 0.737 14.962 1.00 72.31 256 PRO A O 1
ATOM 2136 N N . LEU A 1 257 ? -2.314 1.534 17.021 1.00 62.50 257 LEU A N 1
ATOM 2137 C CA . LEU A 1 257 ? -3.618 0.903 17.144 1.00 62.50 257 LEU A CA 1
ATOM 2138 C C . LEU A 1 257 ? -4.638 1.636 16.246 1.00 62.50 257 LEU A C 1
ATOM 2140 O O . LEU A 1 257 ? -4.405 2.773 15.851 1.00 62.50 257 LEU A O 1
ATOM 2144 N N . PRO A 1 258 ? -5.816 1.053 15.952 1.00 53.00 258 PRO A N 1
ATOM 2145 C CA . PRO A 1 258 ? -6.942 1.775 15.333 1.00 53.00 258 PRO A CA 1
ATOM 2146 C C . PRO A 1 258 ? -7.342 3.059 16.076 1.00 53.00 258 PRO A C 1
ATOM 2148 O O . PRO A 1 258 ? -8.031 3.916 15.537 1.00 53.00 258 PRO A O 1
ATOM 2151 N N . THR A 1 259 ? -6.927 3.155 17.336 1.00 49.94 259 THR A N 1
ATOM 2152 C CA . THR A 1 259 ? -7.030 4.314 18.213 1.00 49.94 259 THR A CA 1
ATOM 2153 C C . THR A 1 259 ? -5.979 5.386 17.911 1.00 49.94 259 THR A C 1
ATOM 2155 O O . THR A 1 259 ? -6.153 6.520 18.304 1.00 49.94 259 THR A O 1
ATOM 2158 N N . ASP A 1 260 ? -4.897 5.088 17.193 1.00 56.16 260 ASP A N 1
ATOM 2159 C CA . ASP A 1 260 ? -3.813 6.022 16.840 1.00 56.16 260 ASP A CA 1
ATOM 2160 C C . ASP A 1 260 ? -3.985 6.658 15.447 1.00 56.16 260 ASP A C 1
ATOM 2162 O O . ASP A 1 260 ? -3.117 7.390 14.975 1.00 56.16 260 ASP A O 1
ATOM 2166 N N . GLN A 1 261 ? -5.129 6.412 14.802 1.00 68.38 261 GLN A N 1
ATOM 2167 C CA . GLN A 1 261 ? -5.526 6.958 13.505 1.00 68.38 261 GLN A CA 1
ATOM 2168 C C . GLN A 1 261 ? -6.924 7.590 13.594 1.00 68.38 261 GLN A C 1
ATOM 2170 O O . GLN A 1 261 ? -7.628 7.439 14.592 1.00 68.38 261 GLN A O 1
ATOM 2175 N N . GLY A 1 262 ? -7.320 8.321 12.551 1.00 84.62 262 GLY A N 1
ATOM 2176 C CA . GLY A 1 262 ? -8.689 8.806 12.385 1.00 84.62 262 GLY A CA 1
ATOM 2177 C C . GLY A 1 262 ? -9.731 7.690 12.232 1.00 84.62 262 GLY A C 1
ATOM 2178 O O . GLY A 1 262 ? -9.476 6.513 12.484 1.00 84.62 262 GLY A O 1
ATOM 2179 N N . ILE A 1 263 ? -10.934 8.051 11.799 1.00 92.44 263 ILE A N 1
ATOM 2180 C CA . ILE A 1 263 ? -12.026 7.100 11.563 1.00 92.44 263 ILE A CA 1
ATOM 2181 C C . ILE A 1 263 ? -11.617 6.067 10.503 1.00 92.44 263 ILE A C 1
ATOM 2183 O O . ILE A 1 263 ? -11.138 6.419 9.424 1.00 92.44 263 ILE A O 1
ATOM 2187 N N . ILE A 1 264 ? -11.859 4.787 10.789 1.00 90.06 264 ILE A N 1
ATOM 2188 C CA . ILE A 1 264 ? -11.715 3.690 9.827 1.00 90.06 264 ILE A CA 1
ATOM 2189 C C . ILE A 1 264 ? -13.090 3.386 9.240 1.00 90.06 264 ILE A C 1
ATOM 2191 O O . ILE A 1 264 ? -13.955 2.864 9.945 1.00 90.06 264 ILE A O 1
ATOM 2195 N N . PHE A 1 265 ? -13.277 3.704 7.958 1.00 92.38 265 PHE A N 1
ATOM 2196 C CA . PHE A 1 265 ? -14.520 3.460 7.224 1.00 92.38 265 PHE A CA 1
ATOM 2197 C C . PHE A 1 265 ? -14.527 2.085 6.540 1.00 92.38 265 PHE A C 1
ATOM 2199 O O . PHE A 1 265 ? -13.572 1.714 5.855 1.00 92.38 265 PHE A O 1
ATOM 2206 N N . ASP A 1 266 ? -15.629 1.351 6.681 1.00 88.31 266 ASP A N 1
ATOM 2207 C CA . ASP A 1 266 ? -15.961 0.196 5.850 1.00 88.31 266 ASP A CA 1
ATOM 2208 C C . ASP A 1 266 ? -16.371 0.682 4.452 1.00 88.31 266 ASP A C 1
ATOM 2210 O O . ASP A 1 266 ? -17.148 1.627 4.298 1.00 88.31 266 ASP A O 1
ATOM 2214 N N . ASN A 1 267 ? -15.806 0.048 3.428 1.00 85.38 267 ASN A N 1
ATOM 2215 C CA . ASN A 1 267 ? -16.047 0.358 2.022 1.00 85.38 267 ASN A CA 1
ATOM 2216 C C . ASN A 1 267 ? -16.346 -0.903 1.197 1.00 85.38 267 ASN A C 1
ATOM 2218 O O . ASN A 1 267 ? -16.039 -0.953 0.004 1.00 85.38 267 ASN A O 1
ATOM 2222 N N . LYS A 1 268 ? -16.876 -1.948 1.848 1.00 85.75 268 LYS A N 1
ATOM 2223 C CA . LYS A 1 268 ? -17.058 -3.275 1.243 1.00 85.75 268 LYS A CA 1
ATOM 2224 C C . LYS A 1 268 ? -18.473 -3.814 1.382 1.00 85.75 268 LYS A C 1
ATOM 2226 O O . LYS A 1 268 ? -18.911 -4.560 0.511 1.00 85.75 268 LYS A O 1
ATOM 2231 N N . LEU A 1 269 ? -19.158 -3.493 2.476 1.00 88.44 269 LEU A N 1
ATOM 2232 C CA . LEU A 1 269 ? -20.443 -4.102 2.815 1.00 88.44 269 LEU A CA 1
ATOM 2233 C C . LEU A 1 269 ? -21.637 -3.305 2.264 1.00 88.44 269 LEU A C 1
ATOM 2235 O O . LEU A 1 269 ? -21.565 -2.088 2.112 1.00 88.44 269 LEU A O 1
ATOM 2239 N N . SER A 1 270 ? -22.736 -4.009 1.975 1.00 92.25 270 SER A N 1
ATOM 2240 C CA . SER A 1 270 ? -24.048 -3.416 1.672 1.00 92.25 270 SER A CA 1
ATOM 2241 C C . SER A 1 270 ? -24.769 -2.978 2.950 1.00 92.25 270 SER A C 1
ATOM 2243 O O . SER A 1 270 ? -24.395 -3.405 4.047 1.00 92.25 270 SER A O 1
ATOM 2245 N N . TRP A 1 271 ? -25.843 -2.186 2.830 1.00 93.88 271 TRP A N 1
ATOM 2246 C CA . TRP A 1 271 ? -26.627 -1.743 3.990 1.00 93.88 271 TRP A CA 1
ATOM 2247 C C . TRP A 1 271 ? -27.149 -2.903 4.842 1.00 93.88 271 TRP A C 1
ATOM 2249 O O . TRP A 1 271 ? -27.030 -2.896 6.067 1.00 93.88 271 TRP A O 1
ATOM 2259 N N . GLU A 1 272 ? -27.682 -3.943 4.202 1.00 93.50 272 GLU A N 1
ATOM 2260 C CA . GLU A 1 272 ? -28.157 -5.131 4.911 1.00 93.50 272 GLU A CA 1
ATOM 2261 C C . GLU A 1 272 ? -27.024 -5.865 5.632 1.00 93.50 272 GLU A C 1
ATOM 2263 O O . GLU A 1 272 ? -27.157 -6.184 6.813 1.00 93.50 272 GLU A O 1
ATOM 2268 N N . ALA A 1 273 ? -25.881 -6.061 4.966 1.00 94.19 273 ALA A N 1
ATOM 2269 C CA . ALA A 1 273 ? -24.727 -6.724 5.566 1.00 94.19 273 ALA A CA 1
ATOM 2270 C C . ALA A 1 273 ? -24.148 -5.926 6.747 1.00 94.19 273 ALA A C 1
ATOM 2272 O O . ALA A 1 273 ? -23.703 -6.519 7.730 1.00 94.19 273 ALA A O 1
ATOM 2273 N N . LEU A 1 274 ? -24.186 -4.592 6.680 1.00 95.19 274 LEU A N 1
ATOM 2274 C CA . LEU A 1 274 ? -23.785 -3.715 7.780 1.00 95.19 274 LEU A CA 1
ATOM 2275 C C . LEU A 1 274 ? -24.703 -3.869 8.988 1.00 95.19 274 LEU A C 1
ATOM 2277 O O . LEU A 1 274 ? -24.195 -4.056 10.089 1.00 95.19 274 LEU A O 1
ATOM 2281 N N . LYS A 1 275 ? -26.028 -3.869 8.791 1.00 95.62 275 LYS A N 1
ATOM 2282 C CA . LYS A 1 275 ? -26.997 -4.119 9.872 1.00 95.62 275 LYS A CA 1
ATOM 2283 C C . LYS A 1 275 ? -26.796 -5.497 10.504 1.00 95.62 275 LYS A C 1
ATOM 2285 O O . LYS A 1 275 ? -26.753 -5.613 11.726 1.00 95.62 275 LYS A O 1
ATOM 2290 N N . SER A 1 276 ? -26.598 -6.540 9.695 1.00 95.88 276 SER A N 1
ATOM 2291 C CA . SER A 1 276 ? -26.315 -7.885 10.215 1.00 95.88 276 SER A CA 1
ATOM 2292 C C . SER A 1 276 ? -25.013 -7.935 11.019 1.00 95.88 276 SER A C 1
ATOM 2294 O O . SER A 1 276 ? -24.979 -8.538 12.090 1.00 95.88 276 SER A O 1
ATOM 2296 N N . LYS A 1 277 ? -23.948 -7.282 10.536 1.00 93.56 277 LYS A N 1
ATOM 2297 C CA . LYS A 1 277 ? -22.654 -7.212 11.228 1.00 93.56 277 LYS A CA 1
ATOM 2298 C C . LYS A 1 277 ? -22.734 -6.396 12.519 1.00 93.56 277 LYS A C 1
ATOM 2300 O O . LYS A 1 277 ? -22.176 -6.821 13.524 1.00 93.56 277 LYS A O 1
ATOM 2305 N N . ALA A 1 278 ? -23.449 -5.272 12.508 1.00 95.81 278 ALA A N 1
ATOM 2306 C CA . ALA A 1 278 ? -23.689 -4.426 13.677 1.00 95.81 278 ALA A CA 1
ATOM 2307 C C . ALA A 1 278 ? -24.348 -5.224 14.802 1.00 95.81 278 ALA A C 1
ATOM 2309 O O . ALA A 1 278 ? -23.828 -5.271 15.916 1.00 95.81 278 ALA A O 1
ATOM 2310 N N . LYS A 1 279 ? -25.412 -5.960 14.465 1.00 95.81 279 LYS A N 1
ATOM 2311 C CA . LYS A 1 279 ? -26.108 -6.843 15.399 1.00 95.81 279 LYS A CA 1
ATOM 2312 C C . LYS A 1 279 ? -25.216 -7.973 15.915 1.00 95.81 279 LYS A C 1
ATOM 2314 O O . LYS A 1 279 ? -25.175 -8.223 17.115 1.00 95.81 279 LYS A O 1
ATOM 2319 N N . ALA A 1 280 ? -24.476 -8.639 15.027 1.00 94.62 280 ALA A N 1
ATOM 2320 C CA . ALA A 1 280 ? -23.603 -9.756 15.395 1.00 94.62 280 ALA A CA 1
ATOM 2321 C C . ALA A 1 280 ? -22.415 -9.335 16.280 1.00 94.62 280 ALA A C 1
ATOM 2323 O O . ALA A 1 280 ? -22.012 -10.083 17.167 1.00 94.62 280 ALA A O 1
ATOM 2324 N N . GLU A 1 281 ? -21.851 -8.148 16.044 1.00 91.94 281 GLU A N 1
ATOM 2325 C CA . GLU A 1 281 ? -20.713 -7.614 16.802 1.00 91.94 281 GLU A CA 1
ATOM 2326 C C . GLU A 1 281 ? -21.134 -6.741 17.997 1.00 91.94 281 GLU A C 1
ATOM 2328 O O . GLU A 1 281 ? -20.262 -6.246 18.712 1.00 91.94 281 GLU A O 1
ATOM 2333 N N . ASN A 1 282 ? -22.441 -6.546 18.215 1.00 94.00 282 ASN A N 1
ATOM 2334 C CA . ASN A 1 282 ? -23.009 -5.599 19.179 1.00 94.00 282 ASN A CA 1
ATOM 2335 C C . ASN A 1 282 ? -22.386 -4.193 19.059 1.00 94.00 282 ASN A C 1
ATOM 2337 O O . ASN A 1 282 ? -21.912 -3.602 20.032 1.00 94.00 282 ASN A O 1
ATOM 2341 N N . LYS A 1 283 ? -22.332 -3.681 17.826 1.00 95.31 283 LYS A N 1
ATOM 2342 C CA . LYS A 1 283 ? -21.774 -2.368 17.487 1.00 95.31 283 LYS A CA 1
ATOM 2343 C C . LYS A 1 283 ? -22.842 -1.470 16.899 1.00 95.31 283 LYS A C 1
ATOM 2345 O O . LYS A 1 283 ? -23.696 -1.923 16.151 1.00 95.31 283 LYS A O 1
ATOM 2350 N N . TYR A 1 284 ? -22.729 -0.183 17.183 1.00 97.62 284 TYR A N 1
ATOM 2351 C CA . TYR A 1 284 ? -23.505 0.848 16.508 1.00 97.62 284 TYR A CA 1
ATOM 2352 C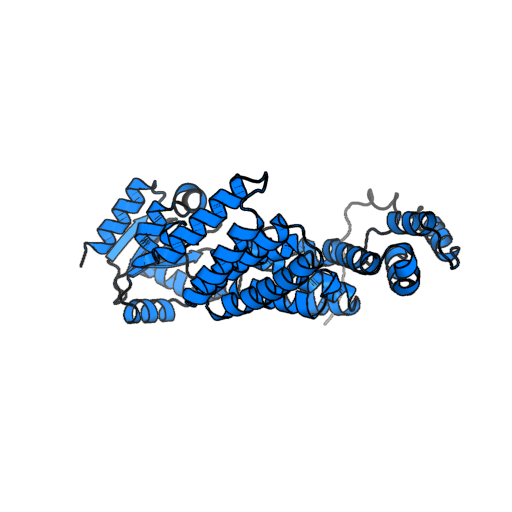 C . TYR A 1 284 ? -23.045 0.990 15.048 1.00 97.62 284 TYR A C 1
ATOM 2354 O O . TYR A 1 284 ? -21.979 0.500 14.666 1.00 97.62 284 TYR A O 1
ATOM 2362 N N . ILE A 1 285 ? -23.804 1.712 14.229 1.00 98.12 285 ILE A N 1
ATOM 2363 C CA . ILE A 1 285 ? -23.372 2.124 12.888 1.00 98.12 285 ILE A CA 1
ATOM 2364 C C . ILE A 1 285 ? -23.263 3.643 12.869 1.00 98.12 285 ILE A C 1
ATOM 2366 O O . ILE A 1 285 ? -24.209 4.326 13.246 1.00 98.12 285 ILE A O 1
ATOM 2370 N N . PHE A 1 286 ? -22.121 4.166 12.432 1.00 98.25 286 PHE A N 1
ATOM 2371 C CA . PHE A 1 286 ? -21.966 5.578 12.088 1.00 98.25 286 PHE A CA 1
ATOM 2372 C C . PHE A 1 286 ? -21.956 5.693 10.566 1.00 98.25 286 PHE A C 1
ATOM 2374 O O . PHE A 1 286 ? -21.153 5.035 9.907 1.00 98.25 286 PHE A O 1
ATOM 2381 N N . LEU A 1 287 ? -22.844 6.509 10.012 1.00 98.06 287 LEU A N 1
ATOM 2382 C CA . LEU A 1 287 ? -23.029 6.670 8.578 1.00 98.06 287 LEU A CA 1
ATOM 2383 C C . LEU A 1 287 ? -22.856 8.148 8.200 1.00 98.06 287 LEU A C 1
ATOM 2385 O O . LEU A 1 287 ? -23.666 8.997 8.571 1.00 98.06 287 LEU A O 1
ATOM 2389 N N . ASP A 1 288 ? -21.782 8.438 7.467 1.00 97.94 288 ASP A N 1
ATOM 2390 C CA . ASP A 1 288 ? -21.491 9.743 6.869 1.00 97.94 288 ASP A CA 1
ATOM 2391 C C . ASP A 1 288 ? -22.124 9.834 5.474 1.00 97.94 288 ASP A C 1
ATOM 2393 O O . ASP A 1 288 ? -21.685 9.168 4.529 1.00 97.94 288 ASP A O 1
ATOM 2397 N N . CYS A 1 289 ? -23.173 10.646 5.355 1.00 97.88 289 CYS A N 1
ATOM 2398 C CA . CYS A 1 289 ? -23.836 10.962 4.094 1.00 97.88 289 CYS A CA 1
ATOM 2399 C C . CYS A 1 289 ? -23.150 12.178 3.471 1.00 97.88 289 CYS A C 1
ATOM 2401 O O . CYS A 1 289 ? -23.208 13.274 4.038 1.00 97.88 289 CYS A O 1
ATOM 2403 N N . PHE A 1 290 ? -22.547 12.022 2.291 1.00 97.00 290 PHE A N 1
ATOM 2404 C CA . PHE A 1 290 ? -21.832 13.108 1.620 1.00 97.00 290 PHE A CA 1
ATOM 2405 C C . PHE A 1 290 ? -22.154 13.190 0.125 1.00 97.00 290 PHE A C 1
ATOM 2407 O O . PHE A 1 290 ? -22.699 12.259 -0.462 1.00 97.00 290 PHE A O 1
ATOM 2414 N N . ALA A 1 291 ? -21.750 14.299 -0.499 1.00 95.31 291 ALA A N 1
ATOM 2415 C CA . ALA A 1 291 ? -21.752 14.458 -1.951 1.00 95.31 291 ALA A CA 1
ATOM 2416 C C . ALA A 1 291 ? -20.362 14.869 -2.471 1.00 95.31 291 ALA A C 1
ATOM 2418 O O . ALA A 1 291 ? -19.624 15.577 -1.780 1.00 95.31 291 ALA A O 1
ATOM 2419 N N . THR A 1 292 ? -19.982 14.480 -3.691 1.00 91.56 292 THR A N 1
ATOM 2420 C CA . THR A 1 292 ? -18.639 14.758 -4.249 1.00 91.56 292 THR A CA 1
ATOM 2421 C C . THR A 1 292 ? -18.344 16.254 -4.418 1.00 91.56 292 THR A C 1
ATOM 2423 O O . THR A 1 292 ? -17.195 16.705 -4.300 1.00 91.56 292 THR A O 1
ATOM 2426 N N . TRP A 1 293 ? -19.383 17.056 -4.647 1.00 91.69 293 TRP A N 1
ATOM 2427 C CA . TRP A 1 293 ? -19.306 18.510 -4.782 1.00 91.69 293 TRP A CA 1
ATOM 2428 C C . TRP A 1 293 ? -19.364 19.258 -3.436 1.00 91.69 293 TRP A C 1
ATOM 2430 O O . TRP A 1 293 ? -19.101 20.458 -3.395 1.00 91.69 293 TRP A O 1
ATOM 2440 N N . CYS A 1 294 ? -19.641 18.572 -2.323 1.00 95.38 294 CYS A N 1
ATOM 2441 C CA . CYS A 1 294 ? -19.837 19.181 -1.006 1.00 95.38 294 CYS A CA 1
ATOM 2442 C C . CYS A 1 294 ? -18.517 19.682 -0.388 1.00 95.38 294 CYS A C 1
ATOM 2444 O O . CYS A 1 294 ? -17.655 18.896 0.012 1.00 95.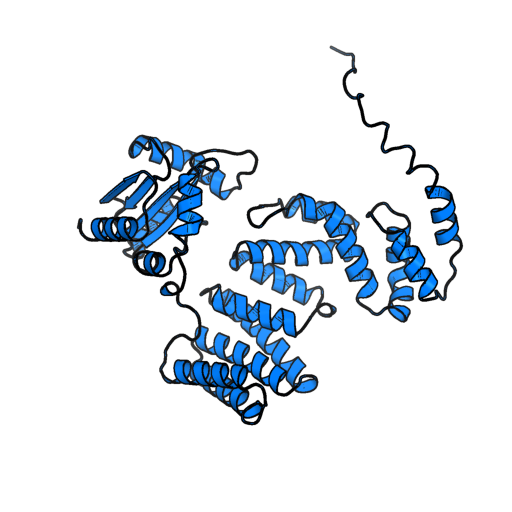38 294 CYS A O 1
ATOM 2446 N N . GLY A 1 295 ? -18.369 21.005 -0.267 1.00 92.69 295 GLY A N 1
ATOM 2447 C CA . GLY A 1 295 ? -17.224 21.646 0.393 1.00 92.69 295 GLY A CA 1
ATOM 2448 C C . GLY A 1 295 ? -17.082 21.281 1.881 1.00 92.69 295 GLY A C 1
ATOM 2449 O O . GLY A 1 295 ? -16.030 20.776 2.267 1.00 92.69 295 GLY A O 1
ATOM 2450 N N . PRO A 1 296 ? -18.129 21.452 2.712 1.00 96.56 296 PRO A N 1
ATOM 2451 C CA . PRO A 1 296 ? -18.101 21.079 4.130 1.00 96.56 296 PRO A CA 1
ATOM 2452 C C . PRO A 1 296 ? -17.739 19.609 4.391 1.00 96.56 296 PRO A C 1
ATOM 2454 O O . PRO A 1 296 ? -17.016 19.311 5.335 1.00 96.56 296 PRO A O 1
ATOM 2457 N N . CYS A 1 297 ? -18.165 18.692 3.520 1.00 96.62 297 CYS A N 1
ATOM 2458 C CA . CYS A 1 297 ? -17.819 17.274 3.608 1.00 96.62 297 CYS A CA 1
ATOM 2459 C C . CYS A 1 297 ? -16.306 17.054 3.448 1.00 96.62 297 CYS A C 1
ATOM 2461 O O . CYS A 1 297 ? -15.693 16.311 4.211 1.00 96.62 297 CYS A O 1
ATOM 2463 N N . LYS A 1 298 ? -15.681 17.763 2.497 1.00 90.25 298 LYS A N 1
ATOM 2464 C CA . LYS A 1 298 ? -14.222 17.735 2.301 1.00 90.25 298 LYS A CA 1
ATOM 2465 C C . LYS A 1 298 ? -13.473 18.330 3.495 1.00 90.25 298 LYS A C 1
ATOM 2467 O O . LYS A 1 298 ? -12.384 17.862 3.808 1.00 90.25 298 LYS A O 1
ATOM 2472 N N . ALA A 1 299 ? -14.049 19.331 4.165 1.00 84.75 299 ALA A N 1
ATOM 2473 C CA . ALA A 1 299 ? -13.475 19.888 5.389 1.00 84.75 299 ALA A CA 1
ATOM 2474 C C . ALA A 1 299 ? -13.501 18.867 6.540 1.00 84.75 299 ALA A C 1
ATOM 2476 O O . ALA A 1 299 ? -12.492 18.689 7.214 1.00 84.75 299 ALA A O 1
ATOM 2477 N N . MET A 1 300 ? -14.591 18.109 6.715 1.00 96.44 300 MET A N 1
ATOM 2478 C CA . MET A 1 300 ? -14.632 17.015 7.700 1.00 96.44 300 MET A CA 1
ATOM 2479 C C . MET A 1 300 ? -13.553 15.957 7.439 1.00 96.44 300 MET A C 1
ATOM 2481 O O . MET A 1 300 ? -12.844 15.558 8.366 1.00 96.44 300 MET A O 1
ATOM 2485 N N . ASP A 1 301 ? -13.387 15.555 6.174 1.00 88.50 301 ASP A N 1
ATOM 2486 C CA . ASP A 1 301 ? -12.364 14.593 5.741 1.00 88.50 301 ASP A CA 1
ATOM 2487 C C . ASP A 1 301 ? -10.931 15.060 5.997 1.00 88.50 301 ASP A C 1
ATOM 2489 O O . ASP A 1 301 ? -10.041 14.227 6.158 1.00 88.50 301 ASP A O 1
ATOM 2493 N N . ALA A 1 302 ? -10.694 16.371 5.992 1.00 77.50 302 ALA A N 1
ATOM 2494 C CA . ALA A 1 302 ? -9.374 16.950 6.200 1.00 77.50 302 ALA A CA 1
ATOM 2495 C C . ALA A 1 302 ? -9.094 17.220 7.684 1.00 77.50 302 ALA A C 1
ATOM 2497 O O . ALA A 1 302 ? -8.018 16.893 8.188 1.00 77.50 302 ALA A O 1
ATOM 2498 N N . ASP A 1 303 ? -10.071 17.788 8.391 1.00 81.62 303 ASP A N 1
ATOM 2499 C CA . ASP A 1 303 ? -9.830 18.450 9.671 1.00 81.62 303 ASP A CA 1
ATOM 2500 C C . ASP A 1 303 ? -10.318 17.653 10.879 1.00 81.62 303 ASP A C 1
ATOM 2502 O O . ASP A 1 303 ? -9.811 17.868 11.984 1.00 81.62 303 ASP A O 1
ATOM 2506 N N . VAL A 1 304 ? -11.270 16.732 10.694 1.00 92.00 304 VAL A N 1
ATOM 2507 C CA . VAL A 1 304 ? -11.994 16.088 11.801 1.00 92.00 304 VAL A CA 1
ATOM 2508 C C . VAL A 1 304 ? -11.849 14.575 11.764 1.00 92.00 304 VAL A C 1
ATOM 2510 O O . VAL A 1 304 ? -11.323 13.992 12.709 1.00 92.00 304 VAL A O 1
ATOM 2513 N N . PHE A 1 305 ? -12.247 13.926 10.672 1.00 94.69 305 PHE A N 1
ATOM 2514 C CA . PHE A 1 305 ? -12.198 12.467 10.561 1.00 94.69 305 PHE A CA 1
ATOM 2515 C C . PHE A 1 305 ? -10.789 11.878 10.695 1.00 94.69 305 PHE A C 1
ATOM 2517 O O . PHE A 1 305 ? -10.677 10.815 11.300 1.00 94.69 305 PHE A O 1
ATOM 2524 N N . PRO A 1 306 ? -9.701 12.534 10.242 1.00 88.25 306 PRO A N 1
ATOM 2525 C CA . PRO A 1 306 ? -8.344 12.029 10.451 1.00 88.25 306 PRO A CA 1
ATOM 2526 C C . PRO A 1 306 ? -7.848 12.140 11.896 1.00 88.25 306 PRO A C 1
ATOM 2528 O O . PRO A 1 306 ? -6.776 11.625 12.216 1.00 88.25 306 PRO A O 1
ATOM 2531 N N . ARG A 1 307 ? -8.568 12.848 12.777 1.00 83.50 307 ARG A N 1
ATOM 2532 C CA . ARG A 1 307 ? -8.105 13.096 14.142 1.00 83.50 307 ARG A CA 1
ATOM 2533 C C . ARG A 1 307 ? -8.206 11.824 14.964 1.00 83.50 307 ARG A C 1
ATOM 2535 O O . ARG A 1 307 ? -9.281 11.249 15.116 1.00 83.50 307 ARG A O 1
ATOM 2542 N N . LYS A 1 308 ? -7.083 11.471 15.584 1.00 83.94 308 LYS A N 1
ATOM 2543 C CA . LYS A 1 308 ? -6.948 10.354 16.517 1.00 83.94 308 LYS A CA 1
ATOM 2544 C C . LYS A 1 308 ? -8.103 10.271 17.520 1.00 83.94 308 LYS A C 1
ATOM 2546 O O . LYS A 1 308 ? -8.749 9.242 17.633 1.00 83.94 308 LYS A O 1
ATOM 2551 N N . VAL A 1 309 ? -8.412 11.384 18.187 1.00 83.50 309 VAL A N 1
ATOM 2552 C CA . VAL A 1 309 ? -9.470 11.449 19.211 1.00 83.50 309 VAL A CA 1
ATOM 2553 C C . VAL A 1 309 ? -10.862 11.099 18.671 1.00 83.50 309 VAL A C 1
ATOM 2555 O O . VAL A 1 309 ? -11.694 10.576 19.405 1.00 83.50 309 VAL A O 1
ATOM 2558 N N . VAL A 1 310 ? -11.115 11.341 17.382 1.00 92.00 310 VAL A N 1
ATOM 2559 C CA . VAL A 1 310 ? -12.375 10.982 16.719 1.00 92.00 310 VAL A CA 1
ATOM 2560 C C . VAL A 1 310 ? -12.381 9.496 16.355 1.00 92.00 310 VAL A C 1
ATOM 2562 O O . VAL A 1 310 ? -13.370 8.807 16.607 1.00 92.00 310 VAL A O 1
ATOM 2565 N N . GLY A 1 311 ? -11.262 8.978 15.839 1.00 91.25 311 GLY A N 1
ATOM 2566 C CA . GLY A 1 311 ? -11.071 7.541 15.623 1.00 91.25 311 GLY A CA 1
ATOM 2567 C C . GLY A 1 311 ? -11.213 6.733 16.917 1.00 91.25 311 GLY A C 1
ATOM 2568 O O . GLY A 1 311 ? -11.942 5.743 16.944 1.00 91.25 311 GLY A O 1
ATOM 2569 N N . ASP A 1 312 ? -10.619 7.205 18.016 1.00 84.75 312 ASP A N 1
ATOM 2570 C CA . ASP A 1 312 ? -10.747 6.650 19.371 1.00 84.75 312 ASP A CA 1
ATOM 2571 C C . ASP A 1 312 ? -12.208 6.501 19.807 1.00 84.75 312 ASP A C 1
ATOM 2573 O O . ASP A 1 312 ? -12.608 5.474 20.366 1.00 84.75 312 ASP A O 1
ATOM 2577 N N . ALA A 1 313 ? -13.014 7.529 19.540 1.00 89.62 313 ALA A N 1
ATOM 2578 C CA . ALA A 1 313 ? -14.411 7.570 19.938 1.00 89.62 313 ALA A CA 1
ATOM 2579 C C . ALA A 1 313 ? -15.292 6.610 19.119 1.00 89.62 313 ALA A C 1
ATOM 2581 O O . ALA A 1 313 ? -16.272 6.080 19.658 1.00 89.62 313 ALA A O 1
ATOM 2582 N N . LEU A 1 314 ? -14.939 6.363 17.854 1.00 93.81 314 LEU A N 1
ATOM 2583 C CA . LEU A 1 314 ? -15.758 5.614 16.899 1.00 93.81 314 LEU A CA 1
ATOM 2584 C C . LEU A 1 314 ? -15.287 4.169 16.669 1.00 93.81 314 LEU A C 1
ATOM 2586 O O . LEU A 1 314 ? -16.059 3.230 16.854 1.00 93.81 314 LEU A O 1
ATOM 2590 N N . ASN A 1 315 ? -14.014 3.958 16.326 1.00 92.19 315 ASN A N 1
ATOM 2591 C CA . ASN A 1 315 ? -13.497 2.705 15.752 1.00 92.19 315 ASN A CA 1
ATOM 2592 C C . ASN A 1 315 ? -13.709 1.458 16.634 1.00 92.19 315 ASN A C 1
ATOM 2594 O O . ASN A 1 315 ? -13.726 0.336 16.128 1.00 92.19 315 ASN A O 1
ATOM 2598 N N . ARG A 1 316 ? -13.867 1.627 17.956 1.00 86.44 316 ARG A N 1
ATOM 2599 C CA . ARG A 1 316 ? -14.130 0.515 18.886 1.00 86.44 316 ARG A CA 1
ATOM 2600 C C . ARG A 1 316 ? -15.604 0.105 18.935 1.00 86.44 316 ARG A C 1
ATOM 2602 O O . ARG A 1 316 ? -15.890 -1.083 19.039 1.00 86.44 316 ARG A O 1
ATOM 2609 N N . GLY A 1 317 ? -16.511 1.081 18.918 1.00 90.06 317 GLY A N 1
ATOM 2610 C CA . GLY A 1 317 ? -17.937 0.878 19.204 1.00 90.06 317 GLY A CA 1
ATOM 2611 C C . GLY A 1 317 ? -18.849 0.949 17.984 1.00 90.06 317 GLY A C 1
ATOM 2612 O O . GLY A 1 317 ? -20.019 0.592 18.095 1.00 90.06 317 GLY A O 1
ATOM 2613 N N . PHE A 1 318 ? -18.326 1.398 16.842 1.00 95.69 318 PHE A N 1
ATOM 2614 C CA . PHE A 1 318 ? -19.098 1.606 15.627 1.00 95.69 318 PHE A CA 1
ATOM 2615 C C . PHE A 1 318 ? -18.519 0.833 14.450 1.00 95.69 318 PHE A C 1
ATOM 2617 O O . PHE A 1 318 ? -17.309 0.632 14.328 1.00 95.69 318 PHE A O 1
ATOM 2624 N N . ILE A 1 319 ? -19.409 0.454 13.545 1.00 96.44 319 ILE A N 1
ATOM 2625 C CA . ILE A 1 319 ? -19.082 0.216 12.149 1.00 96.44 319 ILE A CA 1
ATOM 2626 C C . ILE A 1 319 ? -19.256 1.558 11.439 1.00 96.44 319 ILE A C 1
ATOM 2628 O O . ILE A 1 319 ? -20.374 2.053 11.315 1.00 96.44 319 ILE A O 1
ATOM 2632 N N . ASN A 1 320 ? -18.152 2.177 11.025 1.00 96.81 320 ASN A N 1
ATOM 2633 C CA . ASN A 1 320 ? -18.190 3.474 10.352 1.00 96.81 320 ASN A CA 1
ATOM 2634 C C . ASN A 1 320 ? -18.333 3.263 8.851 1.00 96.81 320 ASN A C 1
ATOM 2636 O O . ASN A 1 320 ? -17.590 2.476 8.272 1.00 96.81 320 ASN A O 1
ATOM 2640 N N . VAL A 1 321 ? -19.241 3.980 8.210 1.00 95.69 321 VAL A N 1
ATOM 2641 C CA . VAL A 1 321 ? -19.549 3.835 6.789 1.00 95.69 321 VAL A CA 1
ATOM 2642 C C . VAL A 1 321 ? -19.692 5.219 6.194 1.00 95.69 321 VAL A C 1
ATOM 2644 O O . VAL A 1 321 ? -20.234 6.123 6.822 1.00 95.69 321 VAL A O 1
ATOM 2647 N N . LYS A 1 322 ? -19.196 5.385 4.975 1.00 94.69 322 LYS A N 1
ATOM 2648 C CA . LYS A 1 322 ? -19.310 6.633 4.234 1.00 94.69 322 LYS A CA 1
ATOM 2649 C C . LYS A 1 322 ? -19.980 6.370 2.893 1.00 94.69 322 LYS A C 1
ATOM 2651 O O . LYS A 1 322 ? -19.536 5.495 2.146 1.00 94.69 322 LYS A O 1
ATOM 2656 N N . ILE A 1 323 ? -21.051 7.107 2.607 1.00 95.31 323 ILE A N 1
ATOM 2657 C CA . ILE A 1 323 ? -21.921 6.876 1.450 1.00 95.31 323 ILE A CA 1
ATOM 2658 C C . ILE A 1 323 ? -22.069 8.163 0.651 1.00 95.31 323 ILE A C 1
ATOM 2660 O O . ILE A 1 323 ? -22.399 9.217 1.192 1.00 95.31 323 ILE A O 1
ATOM 2664 N N . GLN A 1 324 ? -21.834 8.039 -0.652 1.00 95.62 324 GLN A N 1
ATOM 2665 C CA . GLN A 1 324 ? -22.015 9.105 -1.626 1.00 95.62 324 GLN A CA 1
ATOM 2666 C C . GLN A 1 324 ? -23.484 9.151 -2.070 1.00 95.62 324 GLN A C 1
ATOM 2668 O O . GLN A 1 324 ? -24.024 8.132 -2.499 1.00 95.62 324 GLN A O 1
ATOM 2673 N N . PHE A 1 325 ? -24.114 10.319 -1.964 1.00 95.44 325 PHE A N 1
ATOM 2674 C CA . PHE A 1 325 ? -25.525 10.539 -2.307 1.00 95.44 325 PHE A CA 1
ATOM 2675 C C . PHE A 1 325 ? -25.725 11.184 -3.686 1.00 95.44 325 PHE A C 1
ATOM 2677 O O . PHE A 1 325 ? -26.836 11.188 -4.207 1.00 95.44 325 PHE A O 1
ATOM 2684 N N . ASP A 1 326 ? -24.663 11.691 -4.312 1.00 94.25 326 ASP A N 1
ATOM 2685 C CA . ASP A 1 326 ? -24.661 12.089 -5.719 1.00 94.25 326 ASP A CA 1
ATOM 2686 C C . ASP A 1 326 ? -24.082 10.990 -6.623 1.00 94.25 326 ASP A C 1
ATOM 2688 O O . ASP A 1 326 ? -23.430 10.051 -6.165 1.00 94.25 326 ASP A O 1
ATOM 2692 N N . GLN A 1 327 ? -24.321 11.107 -7.931 1.00 90.81 327 GLN A N 1
ATOM 2693 C CA . GLN A 1 327 ? -23.766 10.196 -8.930 1.00 90.81 327 GLN A CA 1
ATOM 2694 C C . GLN A 1 327 ? -22.832 10.927 -9.888 1.00 90.81 327 GLN A C 1
ATOM 2696 O O . GLN A 1 327 ? -23.126 12.029 -10.353 1.00 90.81 327 GLN A O 1
ATOM 2701 N N . THR A 1 328 ? -21.727 10.278 -10.238 1.00 88.75 328 THR A N 1
ATOM 2702 C CA . THR A 1 328 ? -20.761 10.760 -11.223 1.00 88.75 328 THR A CA 1
ATOM 2703 C C . THR A 1 328 ? -20.440 9.671 -12.244 1.00 88.75 328 THR A C 1
ATOM 2705 O O . THR A 1 328 ? -20.546 8.470 -11.985 1.00 88.75 328 THR A O 1
ATOM 2708 N N . SER A 1 329 ? -19.979 10.068 -13.431 1.00 84.00 329 SER A N 1
ATOM 2709 C CA . SER A 1 329 ? -19.521 9.111 -14.448 1.00 84.00 329 SER A CA 1
ATOM 2710 C C . SER A 1 329 ? -18.311 8.279 -13.996 1.00 84.00 329 SER A C 1
ATOM 2712 O O . SER A 1 329 ? -18.069 7.207 -14.552 1.00 84.00 329 SER A O 1
ATOM 2714 N N . ALA A 1 330 ? -17.579 8.740 -12.976 1.00 83.50 330 ALA A N 1
ATOM 2715 C CA . ALA A 1 330 ? -16.414 8.074 -12.405 1.00 83.50 330 ALA A CA 1
ATOM 2716 C C . ALA A 1 330 ? -16.755 7.109 -11.251 1.00 83.50 330 ALA A C 1
ATOM 2718 O O . ALA A 1 330 ? -15.845 6.490 -10.693 1.00 83.50 330 ALA A O 1
ATOM 2719 N N . ASP A 1 331 ? -18.034 6.958 -10.888 1.00 83.44 331 ASP A N 1
ATOM 2720 C CA . ASP A 1 331 ? -18.437 6.118 -9.761 1.00 83.44 331 ASP A CA 1
ATOM 2721 C C . ASP A 1 331 ? -18.067 4.646 -9.985 1.00 83.44 331 ASP A C 1
ATOM 2723 O O . ASP A 1 331 ? -18.362 4.033 -11.023 1.00 83.44 331 ASP A O 1
ATOM 2727 N N . ASN A 1 332 ? -17.435 4.059 -8.970 1.00 82.62 332 ASN A N 1
ATOM 2728 C CA . ASN A 1 332 ? -17.054 2.652 -8.965 1.00 82.62 332 ASN A CA 1
ATOM 2729 C C . ASN A 1 332 ? -18.252 1.739 -8.636 1.00 82.62 332 ASN A C 1
ATOM 2731 O O . ASN A 1 332 ? -19.351 2.200 -8.323 1.00 82.62 332 ASN A O 1
ATOM 2735 N N . SER A 1 333 ? -18.040 0.424 -8.706 1.00 84.06 333 SER A N 1
ATOM 2736 C CA . SER A 1 333 ? -19.087 -0.568 -8.437 1.00 84.06 333 SER A CA 1
ATOM 2737 C C . SER A 1 333 ? -19.661 -0.488 -7.019 1.00 84.06 333 SER A C 1
ATOM 2739 O O . SER A 1 333 ? -20.848 -0.738 -6.857 1.00 84.06 333 SER A O 1
ATOM 2741 N N . TYR A 1 334 ? -18.858 -0.106 -6.019 1.00 83.12 334 TYR A N 1
ATOM 2742 C CA . TYR A 1 334 ? -19.316 0.062 -4.637 1.00 83.12 334 TYR A CA 1
ATOM 2743 C C . TYR A 1 334 ? -20.267 1.258 -4.508 1.00 83.12 334 TYR A C 1
ATOM 2745 O O . TYR A 1 334 ? -21.382 1.111 -4.020 1.00 83.12 334 TYR A O 1
ATOM 2753 N N . VAL A 1 335 ? -19.889 2.431 -5.023 1.00 88.19 335 VAL A N 1
ATOM 2754 C CA . VAL A 1 335 ? -20.772 3.613 -5.015 1.00 88.19 335 VAL A CA 1
ATOM 2755 C C . VAL A 1 335 ? -22.075 3.317 -5.762 1.00 88.19 335 VAL A C 1
ATOM 2757 O O . VAL A 1 335 ? -23.163 3.592 -5.264 1.00 88.19 335 VAL A O 1
ATOM 2760 N N . LYS A 1 336 ? -21.982 2.655 -6.921 1.00 89.50 336 LYS A N 1
ATOM 2761 C CA . LYS A 1 336 ? -23.156 2.252 -7.707 1.00 89.50 336 LYS A CA 1
ATOM 2762 C C . LYS A 1 336 ? -24.045 1.243 -6.980 1.00 89.50 336 LYS A C 1
ATOM 2764 O O . LYS A 1 336 ? -25.263 1.349 -7.099 1.00 89.50 336 LYS A O 1
ATOM 2769 N N . SER A 1 337 ? -23.480 0.302 -6.215 1.00 89.75 337 SER A N 1
ATOM 2770 C CA . SER A 1 337 ? -24.289 -0.652 -5.442 1.00 89.75 337 SER A CA 1
ATOM 2771 C C . SER A 1 337 ? -25.107 0.025 -4.344 1.00 89.75 337 SER A C 1
ATOM 2773 O O . SER A 1 337 ? -26.190 -0.449 -4.026 1.00 89.75 337 SER A O 1
ATOM 2775 N N . TRP A 1 338 ? -24.641 1.166 -3.829 1.00 94.00 338 TRP A N 1
ATOM 2776 C CA . TRP A 1 338 ? -25.356 1.961 -2.831 1.00 94.00 338 TRP A CA 1
ATOM 2777 C C . TRP A 1 338 ? -26.449 2.863 -3.415 1.00 94.00 338 TRP A C 1
ATOM 2779 O O . TRP A 1 338 ? -27.207 3.447 -2.655 1.00 94.00 338 TRP A O 1
ATOM 2789 N N . ALA A 1 339 ? -26.594 2.983 -4.738 1.00 91.75 339 ALA A N 1
ATOM 2790 C CA . ALA A 1 339 ? -27.471 3.989 -5.347 1.00 91.75 339 ALA A CA 1
ATOM 2791 C C . ALA A 1 339 ? -28.964 3.864 -4.986 1.00 91.75 339 ALA A C 1
ATOM 2793 O O . ALA A 1 339 ? -29.679 4.868 -4.988 1.00 91.75 339 ALA A O 1
ATOM 2794 N N . ASN A 1 340 ? -29.463 2.645 -4.757 1.00 93.75 340 ASN A N 1
ATOM 2795 C CA . ASN A 1 340 ? -30.842 2.434 -4.302 1.00 93.75 340 ASN A CA 1
ATOM 2796 C C . ASN A 1 340 ? -30.956 2.698 -2.797 1.00 93.75 340 ASN A C 1
ATOM 2798 O O . ASN A 1 340 ? -31.843 3.436 -2.381 1.00 93.75 340 ASN A O 1
ATOM 2802 N N . ASP A 1 341 ? -30.026 2.158 -2.008 1.00 94.69 341 ASP A N 1
ATOM 2803 C CA . ASP A 1 341 ? -29.990 2.346 -0.556 1.00 94.69 341 ASP A CA 1
ATOM 2804 C C . ASP A 1 341 ? -29.842 3.824 -0.181 1.00 94.69 341 ASP A C 1
ATOM 2806 O O . ASP A 1 341 ? -30.577 4.306 0.670 1.00 94.69 341 ASP A O 1
ATOM 2810 N N . ALA A 1 342 ? -28.971 4.576 -0.859 1.00 94.94 342 ALA A N 1
ATOM 2811 C CA . ALA A 1 342 ? -28.781 6.008 -0.645 1.00 94.94 342 ALA A CA 1
ATOM 2812 C C . ALA A 1 342 ? -30.083 6.792 -0.867 1.00 94.94 342 ALA A C 1
ATOM 2814 O O . ALA A 1 342 ? -30.449 7.600 -0.023 1.00 94.94 342 ALA A O 1
ATOM 2815 N N . ARG A 1 343 ? -30.842 6.496 -1.933 1.00 94.62 343 ARG A N 1
ATOM 2816 C CA . ARG A 1 343 ? -32.158 7.119 -2.178 1.00 94.62 343 ARG A CA 1
ATOM 2817 C C . ARG A 1 343 ? -33.183 6.755 -1.103 1.00 94.62 343 ARG A C 1
ATOM 2819 O O . ARG A 1 343 ? -33.920 7.622 -0.644 1.00 94.62 343 ARG A O 1
ATOM 2826 N N . THR A 1 344 ? -33.221 5.493 -0.681 1.00 95.56 344 THR A N 1
ATOM 2827 C CA . THR A 1 344 ? -34.108 5.051 0.404 1.00 95.56 344 THR A CA 1
ATOM 2828 C C . THR A 1 344 ? -33.758 5.748 1.719 1.00 95.56 344 THR A C 1
ATOM 2830 O O . THR A 1 344 ? -34.644 6.261 2.391 1.00 95.56 344 THR A O 1
ATOM 2833 N N . ILE A 1 345 ? -32.470 5.822 2.064 1.00 95.81 345 ILE A N 1
ATOM 2834 C CA . ILE A 1 345 ? -31.957 6.481 3.273 1.00 95.81 345 ILE A CA 1
ATOM 2835 C C . ILE A 1 345 ? -32.231 7.992 3.221 1.00 95.81 345 ILE A C 1
ATOM 2837 O O . ILE A 1 345 ? -32.665 8.563 4.219 1.00 95.81 345 ILE A O 1
ATOM 2841 N N . GLU A 1 346 ? -32.043 8.635 2.065 1.00 95.75 346 GLU A N 1
ATOM 2842 C CA . GLU A 1 346 ? -32.345 10.056 1.847 1.00 95.75 346 GLU A CA 1
ATOM 2843 C C . GLU A 1 346 ? -33.809 10.372 2.160 1.00 95.75 346 GLU A C 1
ATOM 2845 O O . GLU A 1 346 ? -34.096 11.303 2.914 1.00 95.75 346 GLU A O 1
ATOM 2850 N N . GLN A 1 347 ? -34.726 9.559 1.629 1.00 95.56 347 GLN A N 1
ATOM 2851 C CA . GLN A 1 347 ? -36.163 9.714 1.845 1.00 95.56 347 GLN A CA 1
ATOM 2852 C C . GLN A 1 347 ? -36.565 9.378 3.282 1.00 95.56 347 GLN A C 1
ATOM 2854 O O . GLN A 1 347 ? -37.269 10.157 3.924 1.00 95.56 347 GLN A O 1
ATOM 2859 N N . GLN A 1 348 ? -36.106 8.235 3.797 1.00 96.31 348 GLN A N 1
ATOM 2860 C CA . GLN A 1 348 ? -36.483 7.725 5.114 1.00 96.31 348 GLN A CA 1
ATOM 2861 C C . GLN A 1 348 ? -36.034 8.660 6.241 1.00 96.31 348 GLN A C 1
ATOM 2863 O O . GLN A 1 348 ? -36.788 8.883 7.185 1.00 96.31 348 GLN A O 1
ATOM 2868 N N . TYR A 1 349 ? -34.827 9.221 6.138 1.00 95.88 349 TYR A N 1
ATOM 2869 C CA . TYR A 1 349 ? -34.235 10.063 7.184 1.00 95.88 349 TYR A CA 1
ATOM 2870 C C . TYR A 1 349 ? -34.205 11.552 6.829 1.00 95.88 349 TYR A C 1
ATOM 2872 O O . TYR A 1 349 ? -33.518 12.333 7.498 1.00 95.88 349 TYR A O 1
ATOM 2880 N N . GLN A 1 350 ? -34.962 11.942 5.795 1.00 94.56 350 GLN A N 1
ATOM 2881 C CA . GLN A 1 350 ? -35.166 13.325 5.359 1.00 94.56 350 GLN A CA 1
ATOM 2882 C C . GLN A 1 350 ? -33.840 14.088 5.256 1.00 94.56 350 GLN A C 1
ATOM 2884 O O . GLN A 1 350 ? -33.601 15.089 5.940 1.00 94.56 350 GLN A O 1
ATOM 2889 N N . ILE A 1 351 ? -32.921 13.561 4.449 1.00 95.94 351 ILE A N 1
ATOM 2890 C CA . ILE A 1 351 ? -31.616 14.186 4.238 1.00 95.94 351 ILE A CA 1
ATOM 2891 C C . ILE A 1 351 ? -31.804 15.356 3.273 1.00 95.94 351 ILE A C 1
ATOM 2893 O O . ILE A 1 351 ? -32.098 15.169 2.100 1.00 95.94 351 ILE A O 1
ATOM 2897 N N . THR A 1 352 ? -31.643 16.578 3.781 1.00 92.56 352 THR A N 1
ATOM 2898 C CA . THR A 1 352 ? -31.837 17.821 3.012 1.00 92.56 352 THR A CA 1
ATOM 2899 C C . THR A 1 352 ? -30.542 18.605 2.800 1.00 92.56 352 THR A C 1
ATOM 2901 O O . THR A 1 352 ? -30.561 19.688 2.221 1.00 92.56 352 THR A O 1
ATOM 2904 N N . GLY A 1 353 ? -29.412 18.098 3.300 1.00 94.88 353 GLY A N 1
ATOM 2905 C CA . GLY A 1 353 ? -28.122 18.776 3.236 1.00 94.88 353 GLY A CA 1
ATOM 2906 C C . GLY A 1 353 ? -26.957 17.855 3.577 1.00 94.88 353 GLY A C 1
ATOM 2907 O O . GLY A 1 353 ? -27.138 16.794 4.177 1.00 94.88 353 GLY A O 1
ATOM 2908 N N . PHE A 1 354 ? -25.751 18.276 3.193 1.00 97.06 354 PHE A N 1
ATOM 2909 C CA . PHE A 1 354 ? -24.526 17.502 3.381 1.00 97.06 354 PHE A CA 1
ATOM 2910 C C . PHE A 1 354 ? -23.428 18.324 4.082 1.00 97.06 354 PHE A C 1
ATOM 2912 O O . PHE A 1 354 ? -23.307 19.526 3.821 1.00 97.06 354 PHE A O 1
ATOM 2919 N N . PRO A 1 355 ? -22.589 17.688 4.920 1.00 97.50 355 PRO A N 1
ATOM 2920 C CA . PRO A 1 355 ? -22.697 16.288 5.345 1.00 97.50 355 PRO A CA 1
ATOM 2921 C C . PRO A 1 355 ? -23.903 16.070 6.273 1.00 97.50 355 PRO A C 1
ATOM 2923 O O . PRO A 1 355 ? -24.317 16.993 6.969 1.00 97.50 355 PRO A O 1
ATOM 2926 N N . THR A 1 356 ? -24.474 14.867 6.270 1.00 98.44 356 THR A N 1
ATOM 2927 C CA . THR A 1 356 ? -25.435 14.429 7.296 1.00 98.44 356 THR A CA 1
ATOM 2928 C C . THR A 1 356 ? -24.899 13.171 7.961 1.00 98.44 356 THR A C 1
ATOM 2930 O O . THR A 1 356 ? -24.538 12.209 7.289 1.00 98.44 356 THR A O 1
ATOM 2933 N N . TYR A 1 357 ? -24.858 13.178 9.285 1.00 98.12 357 TYR A N 1
ATOM 2934 C CA . TYR A 1 357 ? -24.406 12.068 10.109 1.00 98.12 357 TYR A CA 1
ATOM 2935 C C . TYR A 1 357 ? -25.618 11.330 10.650 1.00 98.12 357 TYR A C 1
ATOM 2937 O O . TYR A 1 357 ? -26.465 11.942 11.301 1.00 98.12 357 TYR A O 1
ATOM 2945 N N . LEU A 1 358 ? -25.684 10.025 10.414 1.00 98.12 358 LEU A N 1
ATOM 2946 C CA . LEU A 1 358 ? -26.689 9.147 11.000 1.00 98.12 358 LEU A CA 1
ATOM 2947 C C . LEU A 1 358 ? -26.000 8.129 11.904 1.00 98.12 358 LEU A C 1
ATOM 2949 O O . LEU A 1 358 ? -24.985 7.539 11.532 1.00 98.12 358 LEU A O 1
ATOM 2953 N N . PHE A 1 359 ? -26.561 7.913 13.088 1.00 98.19 359 PHE A N 1
ATOM 2954 C CA . PHE A 1 359 ? -26.095 6.906 14.029 1.00 98.19 359 PHE A CA 1
ATOM 2955 C C . PHE A 1 359 ? -27.211 5.912 14.298 1.00 98.19 359 PHE A C 1
ATOM 2957 O O . PHE A 1 359 ? -28.329 6.313 14.625 1.00 98.19 359 PHE A O 1
ATOM 2964 N N . PHE A 1 360 ? -26.888 4.626 14.209 1.00 97.69 360 PHE A N 1
ATOM 2965 C CA . PHE A 1 360 ? -27.830 3.536 14.432 1.00 97.69 360 PHE A CA 1
ATOM 2966 C C . PHE A 1 360 ? -27.381 2.649 15.586 1.00 97.69 360 PHE A C 1
ATOM 2968 O O . PHE A 1 360 ? -26.184 2.386 15.729 1.00 97.69 360 PHE A O 1
ATOM 2975 N N . SER A 1 361 ? -28.335 2.170 16.382 1.00 96.94 361 SER A N 1
ATOM 2976 C CA . SER A 1 361 ? -28.113 1.150 17.406 1.00 96.94 361 SER A CA 1
ATOM 2977 C C . SER A 1 361 ? -27.673 -0.185 16.779 1.00 96.94 361 SER A C 1
ATOM 2979 O O . SER A 1 361 ? -27.834 -0.381 15.568 1.00 96.94 361 SER A O 1
ATOM 2981 N N . PRO A 1 362 ? -27.155 -1.141 17.575 1.00 96.25 362 PRO A N 1
ATOM 2982 C CA . PRO A 1 362 ? -26.865 -2.494 17.093 1.00 96.25 362 PRO A CA 1
ATOM 2983 C C . PRO A 1 362 ? -28.062 -3.218 16.456 1.00 96.25 362 PRO A C 1
ATOM 2985 O O . PRO A 1 362 ? -27.868 -4.074 15.594 1.00 96.25 362 PRO A O 1
ATOM 2988 N N . ASP A 1 363 ? -29.291 -2.860 16.833 1.00 94.69 363 ASP A N 1
ATOM 2989 C CA . ASP A 1 363 ? -30.516 -3.409 16.240 1.00 94.69 363 ASP A CA 1
ATOM 2990 C C . ASP A 1 363 ? -30.930 -2.716 14.931 1.00 94.69 363 ASP A C 1
ATOM 2992 O O . ASP A 1 363 ? -31.826 -3.194 14.237 1.00 94.69 363 ASP A O 1
ATOM 2996 N N . GLY A 1 364 ? -30.232 -1.645 14.544 1.00 92.44 364 GLY A N 1
ATOM 2997 C CA . GLY A 1 364 ? -30.471 -0.903 13.307 1.00 92.44 364 GLY A CA 1
ATOM 2998 C C . GLY A 1 364 ? -31.433 0.278 13.448 1.00 92.44 364 GLY A C 1
ATOM 2999 O O . GLY A 1 364 ? -31.822 0.848 12.431 1.00 92.44 364 GLY A O 1
ATOM 3000 N N . GLU A 1 365 ? -31.784 0.670 14.674 1.00 95.19 365 GLU A N 1
ATOM 3001 C CA . GLU A 1 365 ? -32.663 1.813 14.947 1.00 95.19 365 GLU A CA 1
ATOM 3002 C C . GLU A 1 365 ? -31.879 3.126 14.946 1.00 95.19 365 GLU A C 1
ATOM 3004 O O . GLU A 1 365 ? -30.783 3.191 15.501 1.00 95.19 365 GLU A O 1
ATOM 3009 N N . LEU A 1 366 ? -32.425 4.188 14.347 1.00 96.44 366 LEU A N 1
ATOM 3010 C CA . LEU A 1 366 ? -31.775 5.502 14.343 1.00 96.44 366 LEU A CA 1
ATOM 3011 C C . LEU A 1 366 ? -31.781 6.095 15.761 1.00 96.44 366 LEU A C 1
ATOM 3013 O O . LEU A 1 366 ? -32.841 6.362 16.319 1.00 96.44 366 LEU A O 1
ATOM 3017 N N . VAL A 1 367 ? -30.596 6.353 16.315 1.00 97.06 367 VAL A N 1
ATOM 3018 C CA . VAL A 1 367 ? -30.426 6.918 17.668 1.00 97.06 367 VAL A CA 1
ATOM 3019 C C . VAL A 1 367 ? -29.972 8.371 17.663 1.00 97.06 367 VAL A C 1
ATOM 3021 O O . VAL A 1 367 ? -30.177 9.081 18.642 1.00 97.06 367 VAL A O 1
ATOM 3024 N N . GLN A 1 368 ? -29.338 8.832 16.583 1.00 97.00 368 GLN A N 1
ATOM 3025 C CA . GLN A 1 368 ? -28.913 10.224 16.466 1.00 97.00 368 GLN A CA 1
ATOM 3026 C C . GLN A 1 368 ? -28.764 10.649 15.003 1.00 97.00 368 GLN A C 1
ATOM 3028 O O . GLN A 1 368 ? -28.351 9.857 14.154 1.00 97.00 368 GLN A O 1
ATOM 3033 N N . ARG A 1 369 ? -29.058 11.923 14.725 1.00 96.62 369 ARG A N 1
ATOM 3034 C CA . ARG A 1 369 ? -28.883 12.570 13.421 1.00 96.62 369 ARG A CA 1
ATOM 3035 C C . ARG A 1 369 ? -28.392 14.000 13.598 1.00 96.62 369 ARG A C 1
ATOM 3037 O O . ARG A 1 369 ? -28.901 14.718 14.448 1.00 96.62 369 ARG A O 1
ATOM 3044 N N . GLU A 1 370 ? -27.466 14.427 12.750 1.00 97.50 370 GLU A N 1
ATOM 3045 C CA . GLU A 1 370 ? -27.009 15.818 12.701 1.00 97.50 370 GLU A CA 1
ATOM 3046 C C . GLU A 1 370 ? -26.567 16.197 11.283 1.00 97.50 370 GLU A C 1
ATOM 3048 O O . GLU A 1 370 ? -26.132 15.332 10.522 1.00 97.50 370 GLU A O 1
ATOM 3053 N N . THR A 1 371 ? -26.671 17.475 10.918 1.00 97.19 371 THR A N 1
ATOM 3054 C CA . THR A 1 371 ? -26.356 17.962 9.566 1.00 97.19 371 THR A CA 1
ATOM 3055 C C . THR A 1 371 ? -25.405 19.158 9.619 1.00 97.19 371 THR A C 1
ATOM 3057 O O . THR A 1 371 ? -25.567 20.075 10.417 1.00 97.19 371 THR A O 1
ATOM 3060 N N . GLY A 1 372 ? -24.433 19.184 8.706 1.00 95.94 372 GLY A N 1
ATOM 3061 C CA . GLY A 1 372 ? -23.479 20.274 8.529 1.00 95.94 372 GLY A CA 1
ATOM 3062 C C . GLY A 1 372 ? -22.078 19.979 9.068 1.00 95.94 372 GLY A C 1
ATOM 3063 O O . GLY A 1 372 ? -21.778 18.912 9.607 1.00 95.94 372 GLY A O 1
ATOM 3064 N N . TYR A 1 373 ? -21.174 20.937 8.870 1.00 96.12 373 TYR A N 1
ATOM 3065 C CA . TYR A 1 373 ? -19.816 20.842 9.400 1.00 96.12 373 TYR A CA 1
ATOM 3066 C C . TYR A 1 373 ? -19.827 20.930 10.928 1.00 96.12 373 TYR A C 1
ATOM 3068 O O . TYR A 1 373 ? -20.470 21.810 11.498 1.00 96.12 373 TYR A O 1
ATOM 3076 N N . LEU A 1 374 ? -19.046 20.069 11.576 1.00 95.69 374 LEU A N 1
ATOM 3077 C CA . LEU A 1 374 ? -18.820 20.097 13.015 1.00 95.69 374 LEU A CA 1
ATOM 3078 C C . LEU A 1 374 ? -17.321 20.100 13.274 1.00 95.69 374 LEU A C 1
ATOM 3080 O O . LEU A 1 374 ? -16.595 19.294 12.706 1.00 95.69 374 LEU A O 1
ATOM 3084 N N . ASN A 1 375 ? -16.844 20.971 14.162 1.00 92.25 375 ASN A N 1
ATOM 3085 C CA . ASN A 1 375 ? -15.465 20.858 14.634 1.00 92.25 375 ASN A CA 1
ATOM 3086 C C . ASN A 1 375 ? -15.287 19.584 15.488 1.00 92.25 375 ASN A C 1
ATOM 3088 O O . ASN A 1 375 ? -16.259 18.938 15.885 1.00 92.25 375 ASN A O 1
ATOM 3092 N N . VAL A 1 376 ? -14.035 19.242 15.803 1.00 86.19 376 VAL A N 1
ATOM 3093 C CA . VAL A 1 376 ? -13.686 18.033 16.570 1.00 86.19 376 VAL A CA 1
ATOM 3094 C C . VAL A 1 376 ? -14.479 17.915 17.873 1.00 86.19 376 VAL A C 1
ATOM 3096 O O . VAL A 1 376 ? -15.020 16.849 18.152 1.00 86.19 376 VAL A O 1
ATOM 3099 N N . THR A 1 377 ? -14.585 18.991 18.653 1.00 88.00 377 THR A N 1
ATOM 3100 C CA . THR A 1 377 ? -15.284 18.982 19.945 1.00 88.00 377 THR A CA 1
ATOM 3101 C C . THR A 1 377 ? -16.770 18.682 19.772 1.00 88.00 377 THR A C 1
ATOM 3103 O O . THR A 1 377 ? -17.276 17.738 20.375 1.00 88.00 377 THR A O 1
ATOM 3106 N N . SER A 1 378 ? -17.458 19.414 18.891 1.00 95.56 378 SER A N 1
ATOM 3107 C CA . SER A 1 378 ? -18.891 19.214 18.638 1.00 95.56 378 SER A CA 1
ATOM 3108 C C . SER A 1 378 ? -19.187 17.834 18.043 1.00 95.56 378 SER A C 1
ATOM 3110 O O . SER A 1 378 ? -20.199 17.216 18.369 1.00 95.56 378 SER A O 1
ATOM 3112 N N . PHE A 1 379 ? -18.287 17.309 17.208 1.00 97.50 379 PHE A N 1
ATOM 3113 C CA . PHE A 1 379 ? -18.433 15.967 16.655 1.00 97.50 379 PHE A CA 1
ATOM 3114 C C . PHE A 1 379 ? -18.268 14.876 17.729 1.00 97.50 379 PHE A C 1
ATOM 3116 O O . PHE A 1 379 ? -19.020 13.903 17.744 1.00 97.50 379 PHE A O 1
ATOM 3123 N N . LEU A 1 380 ? -17.346 15.047 18.683 1.00 93.06 380 LEU A N 1
ATOM 3124 C CA . LEU A 1 380 ? -17.207 14.137 19.827 1.00 93.06 380 LEU A CA 1
ATOM 3125 C C . LEU A 1 380 ? -18.438 14.159 20.744 1.00 93.06 380 LEU A C 1
ATOM 3127 O O . LEU A 1 380 ? -18.882 13.106 21.204 1.00 93.06 380 LEU A O 1
ATOM 3131 N N . GLU A 1 381 ? -19.022 15.333 20.985 1.00 93.88 381 GLU A N 1
ATOM 3132 C CA . GLU A 1 381 ? -20.278 15.458 21.732 1.00 93.88 381 GLU A CA 1
ATOM 3133 C C . GLU A 1 381 ? -21.426 14.719 21.038 1.00 93.88 381 GLU A C 1
ATOM 3135 O O . GLU A 1 381 ? -22.191 14.009 21.695 1.00 93.88 381 GLU A O 1
ATOM 3140 N N . LEU A 1 382 ? -21.519 14.832 19.711 1.00 96.75 382 LEU A N 1
ATOM 3141 C CA . LEU A 1 382 ? -22.498 14.106 18.907 1.00 96.75 382 LEU A CA 1
ATOM 3142 C C . LEU A 1 382 ? -22.341 12.583 19.052 1.00 96.75 382 LEU A C 1
ATOM 3144 O O . LEU A 1 382 ? -23.327 11.889 19.308 1.00 96.75 382 LEU A O 1
ATOM 3148 N N . ILE A 1 383 ? -21.106 12.072 18.964 1.00 95.19 383 ILE A N 1
ATOM 3149 C CA . ILE A 1 383 ? -20.800 10.642 19.145 1.00 95.19 383 ILE A CA 1
ATOM 3150 C C . ILE A 1 383 ? -21.214 10.162 20.544 1.00 95.19 383 ILE A C 1
ATOM 3152 O O . ILE A 1 383 ? -21.769 9.072 20.691 1.00 95.19 383 ILE A O 1
ATOM 3156 N N . ASN A 1 384 ? -20.962 10.962 21.582 1.00 91.50 384 ASN A N 1
ATOM 3157 C CA . ASN A 1 384 ? -21.331 10.607 22.952 1.00 91.50 384 ASN A CA 1
ATOM 3158 C C . ASN A 1 384 ? -22.852 10.583 23.152 1.00 91.50 384 ASN A C 1
ATOM 3160 O O . ASN A 1 384 ? -23.361 9.651 23.772 1.00 91.50 384 ASN A O 1
ATOM 3164 N N . LYS A 1 385 ? -23.587 11.544 22.574 1.00 93.38 385 LYS A N 1
ATOM 3165 C CA . LYS A 1 385 ? -25.062 11.544 22.589 1.00 93.38 385 LYS A CA 1
ATOM 3166 C C . LYS A 1 385 ? -25.634 10.281 21.939 1.00 93.38 385 LYS A C 1
ATOM 3168 O O . LYS A 1 385 ? -26.552 9.680 22.490 1.00 93.38 385 LYS A O 1
ATOM 3173 N N . ALA A 1 386 ? -25.052 9.840 20.821 1.00 91.81 386 ALA A N 1
ATOM 3174 C CA . ALA A 1 386 ? -25.479 8.619 20.138 1.00 91.81 386 ALA A CA 1
ATOM 3175 C C . ALA A 1 386 ? -25.334 7.356 21.012 1.00 91.81 386 ALA A C 1
ATOM 3177 O O . ALA A 1 386 ? -26.174 6.467 20.935 1.00 91.81 386 ALA A O 1
ATOM 3178 N N . LYS A 1 387 ? -24.306 7.281 21.872 1.00 81.94 387 LYS A N 1
ATOM 3179 C CA . LYS A 1 387 ? -24.098 6.146 22.797 1.00 81.94 387 LYS A CA 1
ATOM 3180 C C . LYS A 1 387 ? -24.970 6.190 24.052 1.00 81.94 387 LYS A C 1
ATOM 3182 O O . LYS A 1 387 ? -25.171 5.152 24.666 1.00 81.94 387 LYS A O 1
ATOM 3187 N N . GLY A 1 388 ? -25.396 7.380 24.476 1.00 71.94 388 GLY A N 1
ATOM 3188 C CA . GLY A 1 388 ? -26.132 7.592 25.727 1.00 71.94 388 GLY A CA 1
ATOM 3189 C C . GLY A 1 388 ? -27.655 7.526 25.602 1.00 71.94 388 GLY A C 1
ATOM 3190 O O . GLY A 1 388 ? -28.335 7.761 26.593 1.00 71.94 388 GLY A O 1
ATOM 3191 N N . SER A 1 389 ? -28.189 7.257 24.407 1.00 57.41 389 SER A N 1
ATOM 3192 C CA . SER A 1 389 ? -29.634 7.271 24.118 1.00 57.41 389 SER A CA 1
ATOM 3193 C C . SER A 1 389 ? -30.301 5.887 24.230 1.00 57.41 389 SER A C 1
ATOM 3195 O O . SER A 1 389 ? -31.363 5.676 23.649 1.00 57.41 389 SER A O 1
ATOM 3197 N N . SER A 1 390 ? -29.666 4.945 24.937 1.00 40.06 390 SER A N 1
ATOM 3198 C CA . SER A 1 390 ? -30.119 3.558 25.135 1.00 40.06 390 SER A CA 1
ATOM 3199 C C . SER A 1 390 ? -30.702 3.317 26.517 1.00 40.06 390 SER A C 1
ATOM 3201 O O . SER A 1 390 ? -29.994 3.683 27.486 1.00 40.06 390 SER A O 1
#

pLDDT: mean 88.77, std 15.16, range [27.95, 98.69]